Protein AF-0000000066936673 (afdb_homodimer)

Sequence (528 aa):
MAIITRKNFTSTFHNDTYPVLQERLKKAELTNKTVFITGSGSGIGAATALSFARAGVKAVFLSGRTRSTLEETQDRISRECPSVLVGKFVFDVSEGLDKAREVFAEACKVAGCPLDILVNNAGYIASMPTTPLPGAKWDFDSYWRHFEVNVKGPLALATAFLERASEHPTVLNITSGAAVIDFVAGLSGYGASKMAAFKMFSYLFHEQASRGLKVFHVHPGVVATAMAKEGNSKCDDTAELAADFLVWLNAPEAAYLQNRLLICMAIITRKNFTSTFHNDTYPVLQERLKKAELTNKTVFITGSGSGIGAATALSFARAGVKAVFLSGRTRSTLEETQDRISRECPSVLVGKFVFDVSEGLDKAREVFAEACKVAGCPLDILVNNAGYIASMPTTPLPGAKWDFDSYWRHFEVNVKGPLALATAFLERASEHPTVLNITSGAAVIDFVAGLSGYGASKMAAFKMFSYLFHEQASRGLKVFHVHPGVVATAMAKEGNSKCDDTAELAADFLVWLNAPEAAYLQNRLLIC

Nearest PDB structures (foldseek):
  5wuw-assembly1_A-2  TM=8.899E-01  e=3.297E-17  Serratia marcescens
  5wul-assembly1_A  TM=8.734E-01  e=1.489E-16  Serratia marcescens
  4jig-assembly1_A  TM=8.637E-01  e=1.026E-14  Burkholderia cenocepacia J2315
  7fcm-assembly1_B  TM=8.058E-01  e=1.062E-12  Moraxella catarrhalis BBH18
  4nqz-assembly1_B  TM=7.986E-01  e=4.030E-12  Pseudomonas aeruginosa PAO1

Secondary structure (DSSP, 8-state):
----------SS--SS--HHHHHHHGGG--TT-EEEEES-SSHHHHHHHHHHHHTT-SEEEEEES-HHHHHHHHHHHHHH-TTSEEEEEE--GGG-HHHHHHHHHHHHHHHTS-EEEEEE-------B-SS--TTS---HHHHHHHHIIIIIHHHHHHHHHHHTEEEEEEEEEE--GGGTS---TTBHHHHHHHHHHHHHHHHHHHHTGGGT-EEEEEE--SB--HHHHHHT----B-HHHHHHHHHHTTSGGGGGGTTSEEE-/----------SS--SS--HHHHHHHGGG--TT-EEEEES-SSHHHHHHHHHHHHTT-SEEEEEES-HHHHHHHHHHHHHH-TTSEEEEEE--GGG-HHHHHHHHHHHHHHHTS-EEEEEE-------B-SS--TTS---HHHHHHHHIIIIIHHHHHHHHHHHSEEEEEEEEEE--GGGTS---TTBHHHHHHHHHHHHHHHHHHHHTGGGT-EEEEEE--SB--HHHHHHT----B-HHHHHHHHHHTTSGGGGGGTTSEEE-

Organism: NCBI:txid1442368

Radius of gyration: 24.56 Å; Cα contacts (8 Å, |Δi|>4): 1129; chains: 2; bounding box: 48×73×56 Å

Solvent-accessible surface area (backbone atoms only — not comparable to full-atom values): 26786 Å² total; per-residue (Å²): 93,86,71,70,65,82,62,74,85,56,94,68,90,70,45,50,69,48,71,67,58,60,59,48,34,66,59,23,67,36,64,76,34,28,38,39,33,32,34,17,36,47,65,48,28,26,33,28,52,45,43,41,42,72,55,42,23,39,29,43,34,34,22,30,73,52,61,70,39,37,50,53,40,48,52,51,39,45,70,76,31,66,84,35,44,73,47,79,44,76,48,60,62,56,68,40,46,70,52,32,38,53,52,48,54,50,50,27,60,72,70,70,43,58,40,32,34,40,34,46,49,47,71,50,80,68,75,21,55,76,47,84,47,90,94,50,67,68,51,72,67,65,46,51,43,17,39,38,36,38,30,52,10,50,52,22,41,52,40,32,44,64,74,44,38,41,74,65,22,36,38,39,37,57,46,50,62,52,41,54,45,78,94,53,94,26,38,28,40,37,20,15,20,38,36,19,31,50,45,33,48,45,39,38,32,63,74,34,45,91,54,46,43,42,30,37,35,33,15,60,50,57,32,64,37,85,66,27,62,71,65,73,53,84,40,64,28,44,41,54,29,37,14,46,48,61,48,28,51,61,12,74,88,37,56,82,51,49,70,33,85,38,72,96,94,85,70,74,64,82,64,73,85,54,95,68,90,71,45,48,71,48,71,69,57,60,60,46,35,66,58,24,68,34,64,77,33,29,38,39,33,32,35,17,37,46,66,47,27,25,34,27,53,44,43,41,43,73,55,42,24,41,29,43,34,34,21,28,74,52,61,68,38,37,50,53,41,46,52,51,38,44,71,76,32,67,84,37,45,73,48,78,46,77,48,61,62,56,68,39,48,69,53,30,37,53,51,46,53,50,50,29,61,74,67,72,44,59,40,33,34,41,34,44,49,49,72,52,79,68,76,22,56,74,46,81,47,91,94,49,68,68,52,71,67,64,47,51,43,17,38,39,36,36,30,51,10,51,49,21,41,52,40,31,44,64,75,46,37,42,73,65,24,35,39,40,38,56,47,50,63,53,40,54,45,74,94,52,94,25,38,27,41,37,21,15,20,38,35,18,33,50,45,33,48,46,38,39,33,64,75,32,46,89,53,46,43,43,30,36,35,34,15,60,50,59,33,65,37,84,65,27,62,70,65,73,53,83,42,65,30,45,41,54,29,37,14,47,48,60,49,27,52,62,12,74,87,37,57,83,51,49,71,33,86,37,73,97

Foldseek 3Di:
DQPPPPDPPDPDDDQEDDPVLVVLLLQLPQAAAEEEFEPCLDFLNLLLQLLSLVSHHQEYEYEEADPVSLVVSVVVSCVVRVNYHYHYYHDALLPAQVVLLVVLVVVCVSSVAAHAEYEADDADAWFFAPDDDPPTDDDPVSLCVRQSRLPRSVVSNVVSNVVRHDLAHEYEYEAAPLLPDDDQHRCVSNNVNRVVNLVVVLVVCVVCVVSNYFYAYEHAAQAPDPNNVNRVDPHSHGSNNSSSVSSSCSRPVNRVRTSHYYYD/DPPPPPDPPDPDDDQEDDPVLVVLLLQLCQAAAEEEFEPCLDFLNLLLQLLSLVSHHQEYEYEEADPVSLVVSVVVSCVVRVNHHYHYYHDALLPAQVVLLVVLVVVCVSSVAAHAEYEADDADAWFFAPDDDPPTDDDPVSLCVRQSRLPRSVVSNVVSNVVRHDLAHEYEYEAAPLLPDDDDHRCVSNNVNRVVNLVVVLVVCVVCVVSNYFYAYEHAAQAPDPNNVNRVDPHSHGSNNSSSVSSSCSRPVNRVRTSHYYYD

InterPro domains:
  IPR002347 Short-chain dehydrogenase/reductase SDR [PF00106] (33-234)
  IPR002347 Short-chain dehydrogenase/reductase SDR [PR00081] (34-51)
  IPR002347 Short-chain dehydrogenase/reductase SDR [PR00081] (113-124)
  IPR002347 Short-chain dehydrogenase/reductase SDR [PR00081] (163-179)
  IPR002347 Short-chain dehydrogenase/reductase SDR [PR00081] (190-209)
  IPR002347 Short-chain dehydrogenase/reductase SDR [PR00081] (211-228)
  IPR036291 NAD(P)-binding domain superfamily [SSF51735] (30-258)

pLDDT: mean 85.0, std 18.75, range [21.77, 98.81]

Structure (mmCIF, N/CA/C/O backbone):
data_AF-0000000066936673-model_v1
#
loop_
_entity.id
_entity.type
_entity.pdbx_description
1 polymer 'Unplaced genomic scaffold supercont1.3, whole genome shotgun sequence'
#
loop_
_atom_site.group_PDB
_atom_site.id
_atom_site.type_symbol
_atom_site.label_atom_id
_atom_site.label_alt_id
_atom_site.label_comp_id
_atom_site.label_asym_id
_atom_site.label_entity_id
_atom_site.label_seq_id
_atom_site.pdbx_PDB_ins_code
_atom_site.Cartn_x
_atom_site.Cartn_y
_atom_site.Cartn_z
_atom_site.occupancy
_atom_site.B_iso_or_equiv
_atom_site.auth_seq_id
_atom_site.auth_comp_id
_atom_site.auth_asym_id
_atom_site.auth_atom_id
_atom_site.pdbx_PDB_model_num
ATOM 1 N N . MET A 1 1 ? -4.023 -7.715 15.242 1 21.78 1 MET A N 1
ATOM 2 C CA . MET A 1 1 ? -2.611 -7.434 15.016 1 21.78 1 MET A CA 1
ATOM 3 C C . MET A 1 1 ? -1.92 -8.625 14.352 1 21.78 1 MET A C 1
ATOM 5 O O . MET A 1 1 ? -2.023 -9.75 14.836 1 21.78 1 MET A O 1
ATOM 9 N N . ALA A 1 2 ? -1.804 -8.547 13.148 1 28.52 2 ALA A N 1
ATOM 10 C CA . ALA A 1 2 ? -1.205 -9.789 12.672 1 28.52 2 ALA A CA 1
ATOM 11 C C . ALA A 1 2 ? 0.035 -10.148 13.484 1 28.52 2 ALA A C 1
ATOM 13 O O . ALA A 1 2 ? 0.949 -9.336 13.625 1 28.52 2 ALA A O 1
ATOM 14 N N . ILE A 1 3 ? -0.095 -10.852 14.461 1 27.94 3 ILE A N 1
ATOM 15 C CA . ILE A 1 3 ? 0.979 -11.469 15.234 1 27.94 3 ILE A CA 1
ATOM 16 C C . ILE A 1 3 ? 1.929 -12.211 14.289 1 27.94 3 ILE A C 1
ATOM 18 O O . ILE A 1 3 ? 1.521 -13.141 13.594 1 27.94 3 ILE A O 1
ATOM 22 N N . ILE A 1 4 ? 2.91 -11.328 13.898 1 34.62 4 ILE A N 1
ATOM 23 C CA . ILE A 1 4 ? 4.035 -12.055 13.32 1 34.62 4 ILE A CA 1
ATOM 24 C C . ILE A 1 4 ? 4.562 -13.078 14.32 1 34.62 4 ILE A C 1
ATOM 26 O O . ILE A 1 4 ? 4.988 -12.719 15.422 1 34.62 4 ILE A O 1
ATOM 30 N N . THR A 1 5 ? 3.873 -14.016 14.523 1 34.56 5 THR A N 1
ATOM 31 C CA . THR A 1 5 ? 4.477 -15.062 15.344 1 34.56 5 THR A CA 1
ATOM 32 C C . THR A 1 5 ? 5.664 -15.688 14.625 1 34.56 5 THR A C 1
ATOM 34 O O . THR A 1 5 ? 5.547 -16.125 13.477 1 34.56 5 THR A O 1
ATOM 37 N N . ARG A 1 6 ? 6.707 -15.062 15.047 1 40.16 6 ARG A N 1
ATOM 38 C CA . ARG A 1 6 ? 7.898 -15.781 14.602 1 40.16 6 ARG A CA 1
ATOM 39 C C . ARG A 1 6 ? 7.949 -17.188 15.195 1 40.16 6 ARG A C 1
ATOM 41 O O . ARG A 1 6 ? 8.32 -17.359 16.359 1 40.16 6 ARG A O 1
ATOM 48 N N . LYS A 1 7 ? 7.074 -17.922 14.828 1 41.81 7 LYS A N 1
ATOM 49 C CA . LYS A 1 7 ? 7.316 -19.297 15.242 1 41.81 7 LYS A CA 1
ATOM 50 C C . LYS A 1 7 ? 8.18 -20.031 14.219 1 41.81 7 LYS A C 1
ATOM 52 O O . LYS A 1 7 ? 7.867 -20.047 13.031 1 41.81 7 LYS A O 1
ATOM 57 N N . ASN A 1 8 ? 9.383 -20.25 14.641 1 40.31 8 ASN A N 1
ATOM 58 C CA . ASN A 1 8 ? 10.227 -21.125 13.836 1 40.31 8 ASN A CA 1
ATOM 59 C C . ASN A 1 8 ? 9.633 -22.531 13.727 1 40.31 8 ASN A C 1
ATOM 61 O O . ASN A 1 8 ? 9.445 -23.203 14.734 1 40.31 8 ASN A O 1
ATOM 65 N N . PHE A 1 9 ? 9.047 -22.766 12.742 1 37.72 9 PHE A N 1
ATOM 66 C CA . PHE A 1 9 ? 8.414 -24.062 12.578 1 37.72 9 PHE A CA 1
ATOM 67 C C . PHE A 1 9 ? 9.461 -25.125 12.25 1 37.72 9 PHE A C 1
ATOM 69 O O . PHE A 1 9 ? 9.133 -26.312 12.141 1 37.72 9 PHE A O 1
ATOM 76 N N . THR A 1 10 ? 10.625 -24.531 11.938 1 43.34 10 THR A N 1
ATOM 77 C CA . THR A 1 10 ? 11.648 -25.547 11.695 1 43.34 10 THR A CA 1
ATOM 78 C C . THR A 1 10 ? 12.812 -25.375 12.664 1 43.34 10 THR A C 1
ATOM 80 O O . THR A 1 10 ? 13.141 -24.25 13.055 1 43.34 10 THR A O 1
ATOM 83 N N . SER A 1 11 ? 13.148 -26.375 13.273 1 41.16 11 SER A N 1
ATOM 84 C CA . SER A 1 11 ? 14.25 -26.406 14.227 1 41.16 11 SER A CA 1
ATOM 85 C C . SER A 1 11 ? 15.586 -26.203 13.531 1 41.16 11 SER A C 1
ATOM 87 O O . SER A 1 11 ? 16.562 -25.781 14.164 1 41.16 11 SER A O 1
ATOM 89 N N . THR A 1 12 ? 15.609 -26.562 12.203 1 42.56 12 THR A N 1
ATOM 90 C CA . THR A 1 12 ? 16.875 -26.516 11.461 1 42.56 12 THR A CA 1
ATOM 91 C C . THR A 1 12 ? 16.766 -25.562 10.273 1 42.56 12 THR A C 1
ATOM 93 O O . THR A 1 12 ? 15.828 -25.656 9.477 1 42.56 12 THR A O 1
ATOM 96 N N . PHE A 1 13 ? 17.609 -24.609 10.242 1 49.44 13 PHE A N 1
ATOM 97 C CA . PHE A 1 13 ? 17.672 -23.656 9.148 1 49.44 13 PHE A CA 1
ATOM 98 C C . PHE A 1 13 ? 18.406 -24.25 7.949 1 49.44 13 PHE A C 1
ATOM 100 O O . PHE A 1 13 ? 19.438 -24.891 8.109 1 49.44 13 PHE A O 1
ATOM 107 N N . HIS A 1 14 ? 17.719 -24.344 6.848 1 50.31 14 HIS A N 1
ATOM 108 C CA . HIS A 1 14 ? 18.344 -24.812 5.613 1 50.31 14 HIS A CA 1
ATOM 109 C C . HIS A 1 14 ? 18.547 -23.672 4.629 1 50.31 14 HIS A C 1
ATOM 111 O O . HIS A 1 14 ? 17.703 -22.781 4.527 1 50.31 14 HIS A O 1
ATOM 117 N N . ASN A 1 15 ? 19.703 -23.656 3.961 1 50.38 15 ASN A N 1
ATOM 118 C CA . ASN A 1 15 ? 20.016 -22.625 2.982 1 50.38 15 ASN A CA 1
ATOM 119 C C . ASN A 1 15 ? 19.812 -23.125 1.554 1 50.38 15 ASN A C 1
ATOM 121 O O . ASN A 1 15 ? 19.984 -22.359 0.597 1 50.38 15 ASN A O 1
ATOM 125 N N . ASP A 1 16 ? 19.609 -24.5 1.496 1 58.66 16 ASP A N 1
ATOM 126 C CA . ASP A 1 16 ? 19.344 -25.125 0.209 1 58.66 16 ASP A CA 1
ATOM 127 C C . ASP A 1 16 ? 18.25 -26.188 0.335 1 58.66 16 ASP A C 1
ATOM 129 O O . ASP A 1 16 ? 17.844 -26.531 1.444 1 58.66 16 ASP A O 1
ATOM 133 N N . THR A 1 17 ? 17.797 -26.641 -0.876 1 69.81 17 THR A N 1
ATOM 134 C CA . THR A 1 17 ? 16.828 -27.734 -0.855 1 69.81 17 THR A CA 1
ATOM 135 C C . THR A 1 17 ? 17.391 -28.938 -0.101 1 69.81 17 THR A C 1
ATOM 137 O O . THR A 1 17 ? 18.594 -29.109 -0.001 1 69.81 17 THR A O 1
ATOM 140 N N . TYR A 1 18 ? 16.531 -29.594 0.575 1 61.69 18 TYR A N 1
ATOM 141 C CA . TYR A 1 18 ? 16.938 -30.75 1.37 1 61.69 18 TYR A CA 1
ATOM 142 C C . TYR A 1 18 ? 16.016 -31.938 1.14 1 61.69 18 TYR A C 1
ATOM 144 O O . TYR A 1 18 ? 14.883 -31.766 0.673 1 61.69 18 TYR A O 1
ATOM 152 N N . PRO A 1 19 ? 16.562 -33.125 1.145 1 61.72 19 PRO A N 1
ATOM 153 C CA . PRO A 1 19 ? 15.867 -34.344 0.738 1 61.72 19 PRO A CA 1
ATOM 154 C C . PRO A 1 19 ? 14.453 -34.438 1.3 1 61.72 19 PRO A C 1
ATOM 156 O O . PRO A 1 19 ? 13.531 -34.875 0.596 1 61.72 19 PRO A O 1
ATOM 159 N N . VAL A 1 20 ? 14.234 -34.062 2.441 1 59.34 20 VAL A N 1
ATOM 160 C CA . VAL A 1 20 ? 12.914 -34.156 3.051 1 59.34 20 VAL A CA 1
ATOM 161 C C . VAL A 1 20 ? 11.914 -33.312 2.289 1 59.34 20 VAL A C 1
ATOM 163 O O . VAL A 1 20 ? 10.781 -33.719 2.039 1 59.34 20 VAL A O 1
ATOM 166 N N . LEU A 1 21 ? 12.32 -32.188 1.913 1 68.19 21 LEU A N 1
ATOM 167 C CA . LEU A 1 21 ? 11.445 -31.312 1.146 1 68.19 21 LEU A CA 1
ATOM 168 C C . LEU A 1 21 ? 11.125 -31.922 -0.216 1 68.19 21 LEU A C 1
ATOM 170 O O . LEU A 1 21 ? 9.977 -31.875 -0.661 1 68.19 21 LEU A O 1
ATOM 174 N N . GLN A 1 22 ? 12.125 -32.562 -0.768 1 72.12 22 GLN A N 1
ATOM 175 C CA . GLN A 1 22 ? 11.938 -33.188 -2.078 1 72.12 22 GLN A CA 1
ATOM 176 C C . GLN A 1 22 ? 10.93 -34.312 -2.01 1 72.12 22 GLN A C 1
ATOM 178 O O . GLN A 1 22 ? 10.125 -34.5 -2.924 1 72.12 22 GLN A O 1
ATOM 183 N N . GLU A 1 23 ? 10.977 -35.031 -0.921 1 70.62 23 GLU A N 1
ATOM 184 C CA . GLU A 1 23 ? 10.016 -36.094 -0.723 1 70.62 23 GLU A CA 1
ATOM 185 C C . GLU A 1 23 ? 8.609 -35.562 -0.483 1 70.62 23 GLU A C 1
ATOM 187 O O . GLU A 1 23 ? 7.633 -36.125 -0.973 1 70.62 23 GLU A O 1
ATOM 192 N N . ARG A 1 24 ? 8.602 -34.469 0.119 1 71.25 24 ARG A N 1
ATOM 193 C CA . ARG A 1 24 ? 7.312 -33.875 0.473 1 71.25 24 ARG A CA 1
ATOM 194 C C . ARG A 1 24 ? 6.645 -33.25 -0.745 1 71.25 24 ARG A C 1
ATOM 196 O O . ARG A 1 24 ? 5.418 -33.219 -0.84 1 71.25 24 ARG A O 1
ATOM 203 N N . LEU A 1 25 ? 7.445 -32.875 -1.662 1 76.25 25 LEU A N 1
ATOM 204 C CA . LEU A 1 25 ? 6.934 -32.281 -2.885 1 76.25 25 LEU A CA 1
ATOM 205 C C . LEU A 1 25 ? 6.055 -33.25 -3.654 1 76.25 25 LEU A C 1
ATOM 207 O O . LEU A 1 25 ? 5.113 -32.844 -4.34 1 76.25 25 LEU A O 1
ATOM 211 N N . LYS A 1 26 ? 6.426 -34.5 -3.461 1 75.19 26 LYS A N 1
ATOM 212 C CA . LYS A 1 26 ? 5.672 -35.531 -4.16 1 75.19 26 LYS A CA 1
ATOM 213 C C . LYS A 1 26 ? 4.238 -35.625 -3.646 1 75.19 26 LYS A C 1
ATOM 215 O O . LYS A 1 26 ? 3.35 -36.125 -4.344 1 75.19 26 LYS A O 1
ATOM 220 N N . LYS A 1 27 ? 4.004 -35.094 -2.521 1 75.38 27 LYS A N 1
ATOM 221 C CA . LYS A 1 27 ? 2.686 -35.156 -1.897 1 75.38 27 LYS A CA 1
ATOM 222 C C . LYS A 1 27 ? 1.782 -34.031 -2.422 1 75.38 27 LYS A C 1
ATOM 224 O O . LYS A 1 27 ? 0.583 -34 -2.139 1 75.38 27 LYS A O 1
ATOM 229 N N . ALA A 1 28 ? 2.227 -33.125 -3.15 1 81.75 28 ALA A N 1
ATOM 230 C CA . ALA A 1 28 ? 1.428 -32 -3.646 1 81.75 28 ALA A CA 1
ATOM 231 C C . ALA A 1 28 ? 0.475 -32.438 -4.75 1 81.75 28 ALA A C 1
ATOM 233 O O . ALA A 1 28 ? -0.532 -31.781 -5.016 1 81.75 28 ALA A O 1
ATOM 234 N N . GLU A 1 29 ? 0.562 -33.688 -5.309 1 82.75 29 GLU A N 1
ATOM 235 C CA . GLU A 1 29 ? -0.322 -34.25 -6.32 1 82.75 29 GLU A CA 1
ATOM 236 C C . GLU A 1 29 ? -0.706 -33.219 -7.367 1 82.75 29 GLU A C 1
ATOM 238 O O . GLU A 1 29 ? -1.888 -32.906 -7.543 1 82.75 29 GLU A O 1
ATOM 243 N N . LEU A 1 30 ? 0.189 -32.781 -8.109 1 93.19 30 LEU A N 1
ATOM 244 C CA . LEU A 1 30 ? 0.001 -31.625 -8.992 1 93.19 30 LEU A CA 1
ATOM 245 C C . LEU A 1 30 ? -0.24 -32.094 -10.43 1 93.19 30 LEU A C 1
ATOM 247 O O . LEU A 1 30 ? -0.298 -31.266 -11.344 1 93.19 30 LEU A O 1
ATOM 251 N N . THR A 1 31 ? -0.528 -33.406 -10.414 1 90.88 31 THR A N 1
ATOM 252 C CA . THR A 1 31 ? -0.803 -33.938 -11.742 1 90.88 31 THR A CA 1
ATOM 253 C C . THR A 1 31 ? -2.045 -33.312 -12.344 1 90.88 31 THR A C 1
ATOM 255 O O . THR A 1 31 ? -3.055 -33.125 -11.664 1 90.88 31 THR A O 1
ATOM 258 N N . ASN A 1 32 ? -2.109 -32.688 -13.523 1 93.69 32 ASN A N 1
ATOM 259 C CA . ASN A 1 32 ? -3.205 -32.094 -14.281 1 93.69 32 ASN A CA 1
ATOM 260 C C . ASN A 1 32 ? -3.42 -30.641 -13.914 1 93.69 32 ASN A C 1
ATOM 262 O O . ASN A 1 32 ? -4.383 -30.016 -14.359 1 93.69 32 ASN A O 1
ATOM 266 N N . LYS A 1 33 ? -2.609 -30.203 -12.914 1 96.94 33 LYS A N 1
ATOM 267 C CA . LYS A 1 33 ? -2.746 -28.812 -12.5 1 96.94 33 LYS A CA 1
ATOM 268 C C . LYS A 1 33 ? -1.997 -27.891 -13.453 1 96.94 33 LYS A C 1
ATOM 270 O O . LYS A 1 33 ? -1.01 -28.281 -14.07 1 96.94 33 LYS A O 1
ATOM 275 N N . THR A 1 34 ? -2.494 -26.703 -13.555 1 98.44 34 THR A N 1
ATOM 276 C CA . THR A 1 34 ? -1.845 -25.641 -14.32 1 98.44 34 THR A CA 1
ATOM 277 C C . THR A 1 34 ? -1.349 -24.531 -13.398 1 98.44 34 THR A C 1
ATOM 279 O O . THR A 1 34 ? -1.979 -24.234 -12.375 1 98.44 34 THR A O 1
ATOM 282 N N . VAL A 1 35 ? -0.172 -23.953 -13.734 1 98.56 35 VAL A N 1
ATOM 283 C CA . VAL A 1 35 ? 0.402 -22.906 -12.891 1 98.56 35 VAL A CA 1
ATOM 284 C C . VAL A 1 35 ? 0.841 -21.734 -13.758 1 98.56 35 VAL A C 1
ATOM 286 O O . VAL A 1 35 ? 1.383 -21.922 -14.852 1 98.56 35 VAL A O 1
ATOM 289 N N . PHE A 1 36 ? 0.483 -20.562 -13.359 1 98.81 36 PHE A N 1
ATOM 290 C CA . PHE A 1 36 ? 0.926 -19.312 -13.977 1 98.81 36 PHE A CA 1
ATOM 291 C C . PHE A 1 36 ? 1.884 -18.562 -13.062 1 98.81 36 PHE A C 1
ATOM 293 O O . PHE A 1 36 ? 1.551 -18.266 -11.906 1 98.81 36 PHE A O 1
ATOM 300 N N . ILE A 1 37 ? 3.094 -18.219 -13.523 1 98.75 37 ILE A N 1
ATOM 301 C CA . ILE A 1 37 ? 4.133 -17.641 -12.68 1 98.75 37 ILE A CA 1
ATOM 302 C C . ILE A 1 37 ? 4.625 -16.328 -13.297 1 98.75 37 ILE A C 1
ATOM 304 O O . ILE A 1 37 ? 5.137 -16.312 -14.414 1 98.75 37 ILE A O 1
ATOM 308 N N . THR A 1 38 ? 4.488 -15.25 -12.578 1 98.38 38 THR A N 1
ATOM 309 C CA . THR A 1 38 ? 5.023 -13.977 -13.047 1 98.38 38 THR A CA 1
ATOM 310 C C . THR A 1 38 ? 6.492 -13.828 -12.656 1 98.38 38 THR A C 1
ATOM 312 O O . THR A 1 38 ? 6.922 -14.375 -11.633 1 98.38 38 THR A O 1
ATOM 315 N N . GLY A 1 39 ? 7.242 -13.031 -13.438 1 97 39 GLY A N 1
ATOM 316 C CA . GLY A 1 39 ? 8.664 -12.875 -13.18 1 97 39 GLY A CA 1
ATOM 317 C C . GLY A 1 39 ? 9.43 -14.188 -13.242 1 97 39 GLY A C 1
ATOM 318 O O . GLY A 1 39 ? 10.242 -14.484 -12.367 1 97 39 GLY A O 1
ATOM 319 N N . SER A 1 40 ? 9.148 -14.984 -14.227 1 97.06 40 SER A N 1
ATOM 320 C CA . SER A 1 40 ? 9.648 -16.359 -14.234 1 97.06 40 SER A CA 1
ATOM 321 C C . SER A 1 40 ? 10.781 -16.531 -15.242 1 97.06 40 SER A C 1
ATOM 323 O O . SER A 1 40 ? 11.078 -17.641 -15.68 1 97.06 40 SER A O 1
ATOM 325 N N . GLY A 1 41 ? 11.359 -15.445 -15.641 1 94.69 41 GLY A N 1
ATOM 326 C CA . GLY A 1 41 ? 12.492 -15.508 -16.547 1 94.69 41 GLY A CA 1
ATOM 327 C C . GLY A 1 41 ? 13.812 -15.719 -15.828 1 94.69 41 GLY A C 1
ATOM 328 O O . GLY A 1 41 ? 14.812 -16.094 -16.453 1 94.69 41 GLY A O 1
ATOM 329 N N . SER A 1 42 ? 13.875 -15.414 -14.539 1 90.31 42 SER A N 1
ATOM 330 C CA . SER A 1 42 ? 15.109 -15.539 -13.773 1 90.31 42 SER A CA 1
ATOM 331 C C . SER A 1 42 ? 14.828 -15.727 -12.289 1 90.31 42 SER A C 1
ATOM 333 O O . SER A 1 42 ? 13.672 -15.68 -11.859 1 90.31 42 SER A O 1
ATOM 335 N N . GLY A 1 43 ? 15.844 -16.156 -11.602 1 89.69 43 GLY A N 1
ATOM 336 C CA . GLY A 1 43 ? 15.805 -16.156 -10.148 1 89.69 43 GLY A CA 1
ATOM 337 C C . GLY A 1 43 ? 14.805 -17.156 -9.578 1 89.69 43 GLY A C 1
ATOM 338 O O . GLY A 1 43 ? 14.742 -18.297 -10.016 1 89.69 43 GLY A O 1
ATOM 339 N N . ILE A 1 44 ? 14.125 -16.672 -8.586 1 89.19 44 ILE A N 1
ATOM 340 C CA . ILE A 1 44 ? 13.172 -17.5 -7.859 1 89.19 44 ILE A CA 1
ATOM 341 C C . ILE A 1 44 ? 12.047 -17.938 -8.797 1 89.19 44 ILE A C 1
ATOM 343 O O . ILE A 1 44 ? 11.594 -19.078 -8.734 1 89.19 44 ILE A O 1
ATOM 347 N N . GLY A 1 45 ? 11.641 -17.047 -9.703 1 95.25 45 GLY A N 1
ATOM 348 C CA . GLY A 1 45 ? 10.57 -17.344 -10.633 1 95.25 45 GLY A CA 1
ATOM 349 C C . GLY A 1 45 ? 10.914 -18.484 -11.578 1 95.25 45 GLY A C 1
ATOM 350 O O . GLY A 1 45 ? 10.109 -19.406 -11.766 1 95.25 45 GLY A O 1
ATOM 351 N N . ALA A 1 46 ? 12.086 -18.406 -12.086 1 96.12 46 ALA A N 1
ATOM 352 C CA . ALA A 1 46 ? 12.523 -19.469 -12.992 1 96.12 46 ALA A CA 1
ATOM 353 C C . ALA A 1 46 ? 12.672 -20.797 -12.258 1 96.12 46 ALA A C 1
ATOM 355 O O . ALA A 1 46 ? 12.25 -21.844 -12.766 1 96.12 46 ALA A O 1
ATOM 356 N N . ALA A 1 47 ? 13.227 -20.734 -11.078 1 93.38 47 ALA A N 1
ATOM 357 C CA . ALA A 1 47 ? 13.391 -21.938 -10.266 1 93.38 47 ALA A CA 1
ATOM 358 C C . ALA A 1 47 ? 12.039 -22.547 -9.891 1 93.38 47 ALA A C 1
ATOM 360 O O . ALA A 1 47 ? 11.883 -23.766 -9.875 1 93.38 47 ALA A O 1
ATOM 361 N N . THR A 1 48 ? 11.117 -21.719 -9.617 1 95.31 48 THR A N 1
ATOM 362 C CA . THR A 1 48 ? 9.773 -22.156 -9.258 1 95.31 48 THR A CA 1
ATOM 363 C C . THR A 1 48 ? 9.102 -22.844 -10.438 1 95.31 48 THR A C 1
ATOM 365 O O . THR A 1 48 ? 8.477 -23.906 -10.273 1 95.31 48 THR A O 1
ATOM 368 N N . ALA A 1 49 ? 9.289 -22.266 -11.578 1 98.12 49 ALA A N 1
ATOM 369 C CA . ALA A 1 49 ? 8.727 -22.875 -12.789 1 98.12 49 ALA A CA 1
ATOM 370 C C . ALA A 1 49 ? 9.289 -24.266 -13.023 1 98.12 49 ALA A C 1
ATOM 372 O O . ALA A 1 49 ? 8.539 -25.203 -13.289 1 98.12 49 ALA A O 1
ATOM 373 N N . LEU A 1 50 ? 10.547 -24.344 -12.875 1 96.94 50 LEU A N 1
ATOM 374 C CA . LEU A 1 50 ? 11.203 -25.625 -13.062 1 96.94 50 LEU A CA 1
ATOM 375 C C . LEU A 1 50 ? 10.742 -26.641 -12.016 1 96.94 50 LEU A C 1
ATOM 377 O O . LEU A 1 50 ? 10.484 -27.797 -12.336 1 96.94 50 LEU A O 1
ATOM 381 N N . SER A 1 51 ? 10.648 -26.203 -10.781 1 95.12 51 SER A N 1
ATOM 382 C CA . SER A 1 51 ? 10.227 -27.078 -9.688 1 95.12 51 SER A CA 1
ATOM 383 C C . SER A 1 51 ? 8.812 -27.594 -9.914 1 95.12 51 SER A C 1
ATOM 385 O O . SER A 1 51 ? 8.539 -28.781 -9.711 1 95.12 51 SER A O 1
ATOM 387 N N . PHE A 1 52 ? 7.895 -26.781 -10.375 1 97.5 52 PHE A N 1
ATOM 388 C CA . PHE A 1 52 ? 6.539 -27.203 -10.688 1 97.5 52 PHE A CA 1
ATOM 389 C C . PHE A 1 52 ? 6.539 -28.203 -11.836 1 97.5 52 PHE A C 1
ATOM 391 O O . PHE A 1 52 ? 5.805 -29.203 -11.797 1 97.5 52 PHE A O 1
ATOM 398 N N . ALA A 1 53 ? 7.359 -27.938 -12.836 1 97.31 53 ALA A N 1
ATOM 399 C CA . ALA A 1 53 ? 7.469 -28.859 -13.961 1 97.31 53 ALA A CA 1
ATOM 400 C C . ALA A 1 53 ? 7.938 -30.234 -13.5 1 97.31 53 ALA A C 1
ATOM 402 O O . ALA A 1 53 ? 7.363 -31.266 -13.883 1 97.31 53 ALA A O 1
ATOM 403 N N . ARG A 1 54 ? 8.922 -30.219 -12.656 1 94.69 54 ARG A N 1
ATOM 404 C CA . ARG A 1 54 ? 9.477 -31.469 -12.133 1 94.69 54 ARG A CA 1
ATOM 405 C C . ARG A 1 54 ? 8.445 -32.219 -11.289 1 94.69 54 ARG A C 1
ATOM 407 O O . ARG A 1 54 ? 8.469 -33.438 -11.211 1 94.69 54 ARG A O 1
ATOM 414 N N . ALA A 1 55 ? 7.57 -31.453 -10.711 1 94.44 55 ALA A N 1
ATOM 415 C CA . ALA A 1 55 ? 6.527 -32.031 -9.875 1 94.44 55 ALA A CA 1
ATOM 416 C C . ALA A 1 55 ? 5.402 -32.625 -10.734 1 94.44 55 ALA A C 1
ATOM 418 O O . ALA A 1 55 ? 4.469 -33.219 -10.211 1 94.44 55 ALA A O 1
ATOM 419 N N . GLY A 1 56 ? 5.426 -32.344 -12.07 1 94.81 56 GLY A N 1
ATOM 420 C CA . GLY A 1 56 ? 4.551 -33.062 -13 1 94.81 56 GLY A CA 1
ATOM 421 C C . GLY A 1 56 ? 3.271 -32.312 -13.305 1 94.81 56 GLY A C 1
ATOM 422 O O . GLY A 1 56 ? 2.234 -32.906 -13.57 1 94.81 56 GLY A O 1
ATOM 423 N N . VAL A 1 57 ? 3.238 -31.047 -13.242 1 97.06 57 VAL A N 1
ATOM 424 C CA . VAL A 1 57 ? 2.057 -30.266 -13.594 1 97.06 57 VAL A CA 1
ATOM 425 C C . VAL A 1 57 ? 1.728 -30.453 -15.07 1 97.06 57 VAL A C 1
ATOM 427 O O . VAL A 1 57 ? 2.592 -30.844 -15.859 1 97.06 57 VAL A O 1
ATOM 430 N N . LYS A 1 58 ? 0.5 -30.188 -15.359 1 97.56 58 LYS A N 1
ATOM 431 C CA . LYS A 1 58 ? 0.043 -30.281 -16.734 1 97.56 58 LYS A CA 1
ATOM 432 C C . LYS A 1 58 ? 0.646 -29.156 -17.594 1 97.56 58 LYS A C 1
ATOM 434 O O . LYS A 1 58 ? 1.071 -29.391 -18.719 1 97.56 58 LYS A O 1
ATOM 439 N N . ALA A 1 59 ? 0.662 -27.953 -17.031 1 98.5 59 ALA A N 1
ATOM 440 C CA . ALA A 1 59 ? 1.131 -26.797 -17.781 1 98.5 59 ALA A CA 1
ATOM 441 C C . ALA A 1 59 ? 1.779 -25.766 -16.859 1 98.5 59 ALA A C 1
ATOM 443 O O . ALA A 1 59 ? 1.31 -25.547 -15.75 1 98.5 59 ALA A O 1
ATOM 444 N N . VAL A 1 60 ? 2.854 -25.188 -17.375 1 98.69 60 VAL A N 1
ATOM 445 C CA . VAL A 1 60 ? 3.525 -24.047 -16.734 1 98.69 60 VAL A CA 1
ATOM 446 C C . VAL A 1 60 ? 3.496 -22.844 -17.672 1 98.69 60 VAL A C 1
ATOM 448 O O . VAL A 1 60 ? 3.979 -22.922 -18.812 1 98.69 60 VAL A O 1
ATOM 451 N N . PHE A 1 61 ? 2.91 -21.797 -17.219 1 98.81 61 PHE A N 1
ATOM 452 C CA . PHE A 1 61 ? 2.9 -20.547 -17.984 1 98.81 61 PHE A CA 1
ATOM 453 C C . PHE A 1 61 ? 3.865 -19.531 -17.375 1 98.81 61 PHE A C 1
ATOM 455 O O . PHE A 1 61 ? 3.73 -19.156 -16.203 1 98.81 61 PHE A O 1
ATOM 462 N N . LEU A 1 62 ? 4.812 -19.094 -18.188 1 98.75 62 LEU A N 1
ATOM 463 C CA . LEU A 1 62 ? 5.844 -18.125 -17.797 1 98.75 62 LEU A CA 1
ATOM 464 C C . LEU A 1 62 ? 5.445 -16.719 -18.203 1 98.75 62 LEU A C 1
ATOM 466 O O . LEU A 1 62 ? 4.844 -16.516 -19.266 1 98.75 62 LEU A O 1
ATOM 470 N N . SER A 1 63 ? 5.828 -15.742 -17.359 1 98.56 63 SER A N 1
ATOM 471 C CA . SER A 1 63 ? 5.598 -14.359 -17.797 1 98.56 63 SER A CA 1
ATOM 472 C C . SER A 1 63 ? 6.684 -13.43 -17.266 1 98.56 63 SER A C 1
ATOM 474 O O . SER A 1 63 ? 7.312 -13.719 -16.234 1 98.56 63 SER A O 1
ATOM 476 N N . GLY A 1 64 ? 6.961 -12.398 -17.938 1 97.88 64 GLY A N 1
ATOM 477 C CA . GLY A 1 64 ? 7.938 -11.367 -17.641 1 97.88 64 GLY A CA 1
ATOM 478 C C . GLY A 1 64 ? 8.102 -10.344 -18.75 1 97.88 64 GLY A C 1
ATOM 479 O O . GLY A 1 64 ? 7.41 -10.414 -19.766 1 97.88 64 GLY A O 1
ATOM 480 N N . ARG A 1 65 ? 9.031 -9.484 -18.625 1 96.38 65 ARG A N 1
ATOM 481 C CA . ARG A 1 65 ? 9.18 -8.375 -19.562 1 96.38 65 ARG A CA 1
ATOM 482 C C . ARG A 1 65 ? 10.227 -8.688 -20.625 1 96.38 65 ARG A C 1
ATOM 484 O O . ARG A 1 65 ? 10.25 -8.062 -21.688 1 96.38 65 ARG A O 1
ATOM 491 N N . THR A 1 66 ? 11.094 -9.602 -20.312 1 96.94 66 THR A N 1
ATOM 492 C CA . THR A 1 66 ? 12.211 -9.898 -21.203 1 96.94 66 THR A CA 1
ATOM 493 C C . THR A 1 66 ? 12 -11.242 -21.906 1 96.94 66 THR A C 1
ATOM 495 O O . THR A 1 66 ? 12.156 -12.297 -21.281 1 96.94 66 THR A O 1
ATOM 498 N N . ARG A 1 67 ? 11.812 -11.227 -23.125 1 97.75 67 ARG A N 1
ATOM 499 C CA . ARG A 1 67 ? 11.484 -12.414 -23.891 1 97.75 67 ARG A CA 1
ATOM 500 C C . ARG A 1 67 ? 12.609 -13.445 -23.828 1 97.75 67 ARG A C 1
ATOM 502 O O . ARG A 1 67 ? 12.352 -14.633 -23.625 1 97.75 67 ARG A O 1
ATOM 509 N N . SER A 1 68 ? 13.781 -13.008 -23.969 1 98.06 68 SER A N 1
ATOM 510 C CA . SER A 1 68 ? 14.922 -13.922 -24.062 1 98.06 68 SER A CA 1
ATOM 511 C C . SER A 1 68 ? 15.07 -14.742 -22.781 1 98.06 68 SER A C 1
ATOM 513 O O . SER A 1 68 ? 15.383 -15.938 -22.844 1 98.06 68 SER A O 1
ATOM 515 N N . THR A 1 69 ? 14.836 -14.148 -21.625 1 97.75 69 THR A N 1
ATOM 516 C CA . THR A 1 69 ? 14.969 -14.867 -20.359 1 97.75 69 THR A CA 1
ATOM 517 C C . THR A 1 69 ? 13.844 -15.891 -20.203 1 97.75 69 THR A C 1
ATOM 519 O O . THR A 1 69 ? 14.055 -16.969 -19.656 1 97.75 69 THR A O 1
ATOM 522 N N . LEU A 1 70 ? 12.688 -15.57 -20.703 1 98.5 70 LEU A N 1
ATOM 523 C CA . LEU A 1 70 ? 11.57 -16.516 -20.672 1 98.5 70 LEU A CA 1
ATOM 524 C C . LEU A 1 70 ? 11.844 -17.719 -21.562 1 98.5 70 LEU A C 1
ATOM 526 O O . LEU A 1 70 ? 11.539 -18.859 -21.188 1 98.5 70 LEU A O 1
ATOM 530 N N . GLU A 1 71 ? 12.422 -17.453 -22.672 1 98.44 71 GLU A N 1
ATOM 531 C CA . GLU A 1 71 ? 12.75 -18.531 -23.609 1 98.44 71 GLU A CA 1
ATOM 532 C C . GLU A 1 71 ? 13.797 -19.469 -23.016 1 98.44 71 GLU A C 1
ATOM 534 O O . GLU A 1 71 ? 13.727 -20.688 -23.219 1 98.44 71 GLU A O 1
ATOM 539 N N . GLU A 1 72 ? 14.719 -18.891 -22.312 1 98.06 72 GLU A N 1
ATOM 540 C CA . GLU A 1 72 ? 15.719 -19.734 -21.656 1 98.06 72 GLU A CA 1
ATOM 541 C C . GLU A 1 72 ? 15.07 -20.672 -20.641 1 98.06 72 GLU A C 1
ATOM 543 O O . GLU A 1 72 ? 15.406 -21.859 -20.594 1 98.06 72 GLU A O 1
ATOM 548 N N . THR A 1 73 ? 14.18 -20.141 -19.844 1 98.19 73 THR A N 1
ATOM 549 C CA . THR A 1 73 ? 13.461 -20.953 -18.875 1 98.19 73 THR A CA 1
ATOM 550 C C . THR A 1 73 ? 12.602 -22 -19.562 1 98.19 73 THR A C 1
ATOM 552 O O . THR A 1 73 ? 12.578 -23.172 -19.172 1 98.19 73 THR A O 1
ATOM 555 N N . GLN A 1 74 ? 11.922 -21.625 -20.578 1 98.44 74 GLN A N 1
ATOM 556 C CA . GLN A 1 74 ? 11.094 -22.531 -21.359 1 98.44 74 GLN A CA 1
ATOM 557 C C . GLN A 1 74 ? 11.922 -23.688 -21.922 1 98.44 74 GLN A C 1
ATOM 559 O O . GLN A 1 74 ? 11.516 -24.844 -21.828 1 98.44 74 GLN A O 1
ATOM 564 N N . ASP A 1 75 ? 13.039 -23.391 -22.484 1 98.19 75 ASP A N 1
ATOM 565 C CA . ASP A 1 75 ? 13.906 -24.391 -23.094 1 98.19 75 ASP A CA 1
ATOM 566 C C . ASP A 1 75 ? 14.391 -25.406 -22.047 1 98.19 75 ASP A C 1
ATOM 568 O O . ASP A 1 75 ? 14.43 -26.609 -22.312 1 98.19 75 ASP A O 1
ATOM 572 N N . ARG A 1 76 ? 14.742 -24.875 -20.938 1 97.75 76 ARG A N 1
ATOM 573 C CA . ARG A 1 76 ? 15.203 -25.734 -19.859 1 97.75 76 ARG A CA 1
ATOM 574 C C . ARG A 1 76 ? 14.109 -26.703 -19.422 1 97.75 76 ARG A C 1
ATOM 576 O O . ARG A 1 76 ? 14.352 -27.891 -19.266 1 97.75 76 ARG A O 1
ATOM 583 N N . ILE A 1 77 ? 12.922 -26.219 -19.234 1 98.12 77 ILE A N 1
ATOM 584 C CA . ILE A 1 77 ? 11.797 -27.047 -18.812 1 98.12 77 ILE A CA 1
ATOM 585 C C . ILE A 1 77 ? 11.484 -28.078 -19.891 1 98.12 77 ILE A C 1
ATOM 587 O O . ILE A 1 77 ? 11.281 -29.266 -19.578 1 98.12 77 ILE A O 1
ATOM 591 N N . SER A 1 78 ? 11.5 -27.641 -21.125 1 97.69 78 SER A N 1
ATOM 592 C CA . SER A 1 78 ? 11.18 -28.547 -22.234 1 97.69 78 SER A CA 1
ATOM 593 C C . SER A 1 78 ? 12.195 -29.688 -22.312 1 97.69 78 SER A C 1
ATOM 595 O O . SER A 1 78 ? 11.836 -30.828 -22.656 1 97.69 78 SER A O 1
ATOM 597 N N . ARG A 1 79 ? 13.406 -29.422 -22.016 1 97.81 79 ARG A N 1
ATOM 598 C CA . ARG A 1 79 ? 14.453 -30.438 -22.047 1 97.81 79 ARG A CA 1
ATOM 599 C C . ARG A 1 79 ? 14.32 -31.406 -20.891 1 97.81 79 ARG A C 1
ATOM 601 O O . ARG A 1 79 ? 14.43 -32.625 -21.062 1 97.81 79 ARG A O 1
ATOM 608 N N . GLU A 1 80 ? 14.016 -30.891 -19.703 1 97.06 80 GLU A N 1
ATOM 609 C CA . GLU A 1 80 ? 14.008 -31.703 -18.5 1 97.06 80 GLU A CA 1
ATOM 610 C C . GLU A 1 80 ? 12.656 -32.406 -18.312 1 97.06 80 GLU A C 1
ATOM 612 O O . GLU A 1 80 ? 12.594 -33.5 -17.75 1 97.06 80 GLU A O 1
ATOM 617 N N . CYS A 1 81 ? 11.625 -31.688 -18.672 1 97.19 81 CYS A N 1
ATOM 618 C CA . CYS A 1 81 ? 10.266 -32.156 -18.484 1 97.19 81 CYS A CA 1
ATOM 619 C C . CYS A 1 81 ? 9.461 -32.062 -19.766 1 97.19 81 CYS A C 1
ATOM 621 O O . CYS A 1 81 ? 8.508 -31.266 -19.844 1 97.19 81 CYS A O 1
ATOM 623 N N . PRO A 1 82 ? 9.688 -32.906 -20.734 1 96.81 82 PRO A N 1
ATOM 624 C CA . PRO A 1 82 ? 9.109 -32.75 -22.078 1 96.81 82 PRO A CA 1
ATOM 625 C C . PRO A 1 82 ? 7.59 -32.938 -22.094 1 96.81 82 PRO A C 1
ATOM 627 O O . PRO A 1 82 ? 6.922 -32.531 -23.047 1 96.81 82 PRO A O 1
ATOM 630 N N . SER A 1 83 ? 7.047 -33.562 -21.109 1 96.44 83 SER A N 1
ATOM 631 C CA . SER A 1 83 ? 5.609 -33.812 -21.078 1 96.44 83 SER A CA 1
ATOM 632 C C . SER A 1 83 ? 4.832 -32.594 -20.578 1 96.44 83 SER A C 1
ATOM 634 O O . SER A 1 83 ? 3.609 -32.562 -20.703 1 96.44 83 SER A O 1
ATOM 636 N N . VAL A 1 84 ? 5.5 -31.688 -19.969 1 97.69 84 VAL A N 1
ATOM 637 C CA . VAL A 1 84 ? 4.852 -30.516 -19.406 1 97.69 84 VAL A CA 1
ATOM 638 C C . VAL A 1 84 ? 4.66 -29.453 -20.5 1 97.69 84 VAL A C 1
ATOM 640 O O . VAL A 1 84 ? 5.598 -29.141 -21.25 1 97.69 84 VAL A O 1
ATOM 643 N N . LEU A 1 85 ? 3.449 -28.938 -20.656 1 98.19 85 LEU A N 1
ATOM 644 C CA . LEU A 1 85 ? 3.178 -27.828 -21.562 1 98.19 85 LEU A CA 1
ATOM 645 C C . LEU A 1 85 ? 3.742 -26.531 -21.016 1 98.19 85 LEU A C 1
ATOM 647 O O . LEU A 1 85 ? 3.5 -26.188 -19.859 1 98.19 85 LEU A O 1
ATOM 651 N N . VAL A 1 86 ? 4.527 -25.859 -21.812 1 98.44 86 VAL A N 1
ATOM 652 C CA . VAL A 1 86 ? 5.105 -24.594 -21.359 1 98.44 86 VAL A CA 1
ATOM 653 C C . VAL A 1 86 ? 4.668 -23.469 -22.297 1 98.44 86 VAL A C 1
ATOM 655 O O . VAL A 1 86 ? 4.816 -23.562 -23.516 1 98.44 86 VAL A O 1
ATOM 658 N N . GLY A 1 87 ? 4.043 -22.438 -21.766 1 98.12 87 GLY A N 1
ATOM 659 C CA . GLY A 1 87 ? 3.711 -21.219 -22.469 1 98.12 87 GLY A CA 1
ATOM 660 C C . GLY A 1 87 ? 4.406 -20 -21.906 1 98.12 87 GLY A C 1
ATOM 661 O O . GLY A 1 87 ? 4.863 -20 -20.766 1 98.12 87 GLY A O 1
ATOM 662 N N . LYS A 1 88 ? 4.574 -18.953 -22.75 1 98.31 88 LYS A N 1
ATOM 663 C CA . LYS A 1 88 ? 5.223 -17.719 -22.312 1 98.31 88 LYS A CA 1
ATOM 664 C C . LYS A 1 88 ? 4.391 -16.5 -22.688 1 98.31 88 LYS A C 1
ATOM 666 O O . LYS A 1 88 ? 3.789 -16.453 -23.75 1 98.31 88 LYS A O 1
ATOM 671 N N . PHE A 1 89 ? 4.32 -15.547 -21.812 1 98.62 89 PHE A N 1
ATOM 672 C CA . PHE A 1 89 ? 3.635 -14.273 -22 1 98.62 89 PHE A CA 1
ATOM 673 C C . PHE A 1 89 ? 4.555 -13.109 -21.672 1 98.62 89 PHE A C 1
ATOM 675 O O . PHE A 1 89 ? 4.996 -12.961 -20.531 1 98.62 89 PHE A O 1
ATOM 682 N N . VAL A 1 90 ? 4.82 -12.25 -22.656 1 98.5 90 VAL A N 1
ATOM 683 C CA . VAL A 1 90 ? 5.691 -11.094 -22.453 1 98.5 90 VAL A CA 1
ATOM 684 C C . VAL A 1 90 ? 4.848 -9.852 -22.188 1 98.5 90 VAL A C 1
ATOM 686 O O . VAL A 1 90 ? 4.188 -9.328 -23.094 1 98.5 90 VAL A O 1
ATOM 689 N N . PHE A 1 91 ? 4.883 -9.344 -20.953 1 97.69 91 PHE A N 1
ATOM 690 C CA . PHE A 1 91 ? 4.16 -8.133 -20.594 1 97.69 91 PHE A CA 1
ATOM 691 C C . PHE A 1 91 ? 4.594 -7.629 -19.219 1 97.69 91 PHE A C 1
ATOM 693 O O . PHE A 1 91 ? 5.254 -8.352 -18.469 1 97.69 91 PHE A O 1
ATOM 700 N N . ASP A 1 92 ? 4.348 -6.41 -18.953 1 97.81 92 ASP A N 1
ATOM 701 C CA . ASP A 1 92 ? 4.543 -5.816 -17.625 1 97.81 92 ASP A CA 1
ATOM 702 C C . ASP A 1 92 ? 3.301 -6 -16.766 1 97.81 92 ASP A C 1
ATOM 704 O O . ASP A 1 92 ? 2.186 -5.695 -17.188 1 97.81 92 ASP A O 1
ATOM 708 N N . VAL A 1 93 ? 3.488 -6.523 -15.57 1 97.44 93 VAL A N 1
ATOM 709 C CA . VAL A 1 93 ? 2.359 -6.855 -14.711 1 97.44 93 VAL A CA 1
ATOM 710 C C . VAL A 1 93 ? 1.566 -5.594 -14.383 1 97.44 93 VAL A C 1
ATOM 712 O O . VAL A 1 93 ? 0.41 -5.672 -13.961 1 97.44 93 VAL A O 1
ATOM 715 N N . SER A 1 94 ? 2.182 -4.398 -14.562 1 9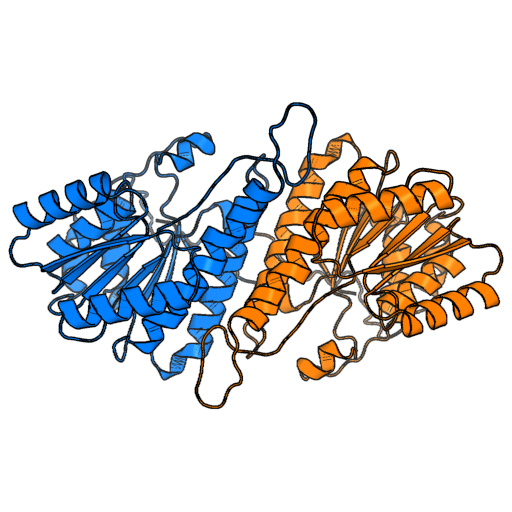6.62 94 SER A N 1
ATOM 716 C CA . SER A 1 94 ? 1.516 -3.143 -14.219 1 96.62 94 SER A CA 1
ATOM 717 C C . SER A 1 94 ? 0.667 -2.635 -15.383 1 96.62 94 SER A C 1
ATOM 719 O O . SER A 1 94 ? 0.152 -1.516 -15.336 1 96.62 94 SER A O 1
ATOM 721 N N . GLU A 1 95 ? 0.503 -3.426 -16.453 1 96.88 95 GLU A N 1
ATOM 722 C CA . GLU A 1 95 ? -0.217 -2.98 -17.641 1 96.88 95 GLU A CA 1
ATOM 723 C C . GLU A 1 95 ? -1.724 -2.963 -17.406 1 96.88 95 GLU A C 1
ATOM 725 O O . GLU A 1 95 ? -2.488 -2.506 -18.25 1 96.88 95 GLU A O 1
ATOM 730 N N . GLY A 1 96 ? -2.215 -3.465 -16.359 1 96.06 96 GLY A N 1
ATOM 731 C CA . GLY A 1 96 ? -3.602 -3.254 -15.969 1 96.06 96 GLY A CA 1
ATOM 732 C C . GLY A 1 96 ? -4.457 -4.496 -16.125 1 96.06 96 GLY A C 1
ATOM 733 O O . GLY A 1 96 ? -3.971 -5.547 -16.547 1 96.06 96 GLY A O 1
ATOM 734 N N . LEU A 1 97 ? -5.684 -4.395 -15.781 1 98.25 97 LEU A N 1
ATOM 735 C CA . LEU A 1 97 ? -6.609 -5.52 -15.695 1 98.25 97 LEU A CA 1
ATOM 736 C C . LEU A 1 97 ? -6.957 -6.043 -17.078 1 98.25 97 LEU A C 1
ATOM 738 O O . LEU A 1 97 ? -7.078 -7.258 -17.281 1 98.25 97 LEU A O 1
ATOM 742 N N . ASP A 1 98 ? -7.109 -5.168 -18.031 1 98.19 98 ASP A N 1
ATOM 743 C CA . ASP A 1 98 ? -7.461 -5.609 -19.391 1 98.19 98 ASP A CA 1
ATOM 744 C C . ASP A 1 98 ? -6.375 -6.512 -19.969 1 98.19 98 ASP A C 1
ATOM 746 O O . ASP A 1 98 ? -6.676 -7.547 -20.562 1 98.19 98 ASP A O 1
ATOM 750 N N . LYS A 1 99 ? -5.184 -6.117 -19.75 1 98.56 99 LYS A N 1
ATOM 751 C CA . LYS A 1 99 ? -4.078 -6.949 -20.219 1 98.56 99 LYS A CA 1
ATOM 752 C C . LYS A 1 99 ? -4.047 -8.289 -19.484 1 98.56 99 LYS A C 1
ATOM 754 O O . LYS A 1 99 ? -3.844 -9.336 -20.109 1 98.56 99 LYS A O 1
ATOM 759 N N . ALA A 1 100 ? -4.234 -8.289 -18.203 1 98.56 100 ALA A N 1
ATOM 760 C CA . ALA A 1 100 ? -4.27 -9.516 -17.422 1 98.56 100 ALA A CA 1
ATOM 761 C C . ALA A 1 100 ? -5.359 -10.461 -17.922 1 98.56 100 ALA A C 1
ATOM 763 O O . ALA A 1 100 ? -5.137 -11.664 -18.047 1 98.56 100 ALA A O 1
ATOM 764 N N . ARG A 1 101 ? -6.496 -9.906 -18.203 1 98.56 101 ARG A N 1
ATOM 765 C CA . ARG A 1 101 ? -7.609 -10.711 -18.703 1 98.56 101 ARG A CA 1
ATOM 766 C C . ARG A 1 101 ? -7.266 -11.352 -20.047 1 98.56 101 ARG A C 1
ATOM 768 O O . ARG A 1 101 ? -7.578 -12.516 -20.281 1 98.56 101 ARG A O 1
ATOM 775 N N . GLU A 1 102 ? -6.645 -10.594 -20.891 1 98.62 102 GLU A N 1
ATOM 776 C CA . GLU A 1 102 ? -6.203 -11.117 -22.188 1 98.62 102 GLU A CA 1
ATOM 777 C C . GLU A 1 102 ? -5.234 -12.281 -22 1 98.62 102 GLU A C 1
ATOM 779 O O . GLU A 1 102 ? -5.391 -13.328 -22.625 1 98.62 102 GLU A O 1
ATOM 784 N N . VAL A 1 103 ? -4.324 -12.109 -21.156 1 98.62 103 VAL A N 1
ATOM 785 C CA . VAL A 1 103 ? -3.266 -13.086 -20.906 1 98.62 103 VAL A CA 1
ATOM 786 C C . VAL A 1 103 ? -3.869 -14.375 -20.359 1 98.62 103 VAL A C 1
ATOM 788 O O . VAL A 1 103 ? -3.562 -15.469 -20.844 1 98.62 103 VAL A O 1
ATOM 791 N N . PHE A 1 104 ? -4.73 -14.281 -19.391 1 98.69 104 PHE A N 1
ATOM 792 C CA . PHE A 1 104 ? -5.273 -15.477 -18.766 1 98.69 104 PHE A CA 1
ATOM 793 C C . PHE A 1 104 ? -6.277 -16.156 -19.672 1 98.69 104 PHE A C 1
ATOM 795 O O . PHE A 1 104 ? -6.414 -17.391 -19.641 1 98.69 104 PHE A O 1
ATOM 802 N N . ALA A 1 105 ? -6.988 -15.383 -20.5 1 98.5 105 ALA A N 1
ATOM 803 C CA . ALA A 1 105 ? -7.836 -16 -21.516 1 98.5 105 ALA A CA 1
ATOM 804 C C . ALA A 1 105 ? -7.012 -16.875 -22.453 1 98.5 105 ALA A C 1
ATOM 806 O O . ALA A 1 105 ? -7.395 -18 -22.75 1 98.5 105 ALA A O 1
ATOM 807 N N . GLU A 1 106 ? -5.906 -16.375 -22.875 1 98.56 106 GLU A N 1
ATOM 808 C CA . GLU A 1 106 ? -5.031 -17.109 -23.766 1 98.56 106 GLU A CA 1
ATOM 809 C C . GLU A 1 106 ? -4.406 -18.312 -23.062 1 98.56 106 GLU A C 1
ATOM 811 O O . GLU A 1 106 ? -4.285 -19.391 -23.656 1 98.56 106 GLU A O 1
ATOM 816 N N . ALA A 1 107 ? -3.988 -18.172 -21.844 1 98.56 107 ALA A N 1
ATOM 817 C CA . ALA A 1 107 ? -3.406 -19.281 -21.094 1 98.56 107 ALA A CA 1
ATOM 818 C C . ALA A 1 107 ? -4.395 -20.438 -20.953 1 98.56 107 ALA A C 1
ATOM 820 O O . ALA A 1 107 ? -4.023 -21.594 -21.141 1 98.56 107 ALA A O 1
ATOM 821 N N . CYS A 1 108 ? -5.645 -20.094 -20.656 1 98.31 108 CYS A N 1
ATOM 822 C CA . CYS A 1 108 ? -6.68 -21.125 -20.531 1 98.31 108 CYS A CA 1
ATOM 823 C C . CYS A 1 108 ? -6.898 -21.828 -21.875 1 98.31 108 CYS A C 1
ATOM 825 O O . CYS A 1 108 ? -7.078 -23.047 -21.906 1 98.31 108 CYS A O 1
ATOM 827 N N . LYS A 1 109 ? -6.914 -21.031 -22.875 1 98 109 LYS A N 1
ATOM 828 C CA . LYS A 1 109 ? -7.078 -21.609 -24.219 1 98 109 LYS A CA 1
ATOM 829 C C . LYS A 1 109 ? -5.961 -22.594 -24.531 1 98 109 LYS A C 1
ATOM 831 O O . LYS A 1 109 ? -6.219 -23.703 -25 1 98 109 LYS A O 1
ATOM 836 N N . VAL A 1 110 ? -4.77 -22.234 -24.234 1 97.81 110 VAL A N 1
ATOM 837 C CA . VAL A 1 110 ? -3.604 -23.062 -24.516 1 97.81 110 VAL A CA 1
ATOM 838 C C . VAL A 1 110 ? -3.65 -24.328 -23.641 1 97.81 110 VAL A C 1
ATOM 840 O O . VAL A 1 110 ? -3.389 -25.422 -24.125 1 97.81 110 VAL A O 1
ATOM 843 N N . ALA A 1 111 ? -3.982 -24.156 -22.391 1 97.25 111 ALA A N 1
ATOM 844 C CA . ALA A 1 111 ? -4.023 -25.266 -21.453 1 97.25 111 ALA A CA 1
ATOM 845 C C . ALA A 1 111 ? -5.203 -26.188 -21.75 1 97.25 111 ALA A C 1
ATOM 847 O O . ALA A 1 111 ? -5.172 -27.375 -21.422 1 97.25 111 ALA A O 1
ATOM 848 N N . GLY A 1 112 ? -6.312 -25.594 -22.266 1 97.25 112 GLY A N 1
ATOM 849 C CA . GLY A 1 112 ? -7.535 -26.344 -22.516 1 97.25 112 GLY A CA 1
ATOM 850 C C . GLY A 1 112 ? -8.352 -26.594 -21.266 1 97.25 112 GLY A C 1
ATOM 851 O O . GLY A 1 112 ? -9.164 -27.516 -21.203 1 97.25 112 GLY A O 1
ATOM 852 N N . CYS A 1 113 ? -8.055 -25.953 -20.203 1 96.75 113 CYS A N 1
ATOM 853 C CA . CYS A 1 113 ? -8.742 -26.062 -18.922 1 96.75 113 CYS A CA 1
ATOM 854 C C . CYS A 1 113 ? -8.547 -24.797 -18.094 1 96.75 113 CYS A C 1
ATOM 856 O O . CYS A 1 113 ? -7.758 -23.938 -18.453 1 96.75 113 CYS A O 1
ATOM 858 N N . PRO A 1 114 ? -9.328 -24.625 -17.016 1 97.06 114 PRO A N 1
ATOM 859 C CA . PRO A 1 114 ? -9.102 -23.5 -16.094 1 97.06 114 PRO A CA 1
ATOM 860 C C . PRO A 1 114 ? -7.73 -23.562 -15.43 1 97.06 114 PRO A C 1
ATOM 862 O O . PRO A 1 114 ? -7.082 -24.609 -15.438 1 97.06 114 PRO A O 1
ATOM 865 N N . LEU A 1 115 ? -7.355 -22.469 -14.891 1 98.12 115 LEU A N 1
ATOM 866 C CA . LEU A 1 115 ? -6.062 -22.391 -14.219 1 98.12 115 LEU A CA 1
ATOM 867 C C . LEU A 1 115 ? -6.195 -22.734 -12.734 1 98.12 115 LEU A C 1
ATOM 869 O O . LEU A 1 115 ? -7.207 -22.422 -12.109 1 98.12 115 LEU A O 1
ATOM 873 N N . ASP A 1 116 ? -5.121 -23.297 -12.156 1 98.31 116 ASP A N 1
ATOM 874 C CA . ASP A 1 116 ? -5.227 -23.812 -10.797 1 98.31 116 ASP A CA 1
ATOM 875 C C . ASP A 1 116 ? -4.414 -22.953 -9.82 1 98.31 116 ASP A C 1
ATOM 877 O O . ASP A 1 116 ? -4.836 -22.734 -8.688 1 98.31 116 ASP A O 1
ATOM 881 N N . ILE A 1 117 ? -3.213 -22.5 -10.25 1 98.5 117 ILE A N 1
ATOM 882 C CA . ILE A 1 117 ? -2.268 -21.875 -9.328 1 98.5 117 ILE A CA 1
ATOM 883 C C . ILE A 1 117 ? -1.715 -20.594 -9.953 1 98.5 117 ILE A C 1
ATOM 885 O O . ILE A 1 117 ? -1.284 -20.594 -11.109 1 98.5 117 ILE A O 1
ATOM 889 N N . LEU A 1 118 ? -1.797 -19.516 -9.258 1 98.69 118 LEU A N 1
ATOM 890 C CA . LEU A 1 118 ? -1.145 -18.266 -9.609 1 98.69 118 LEU A CA 1
ATOM 891 C C . LEU A 1 118 ? 0.009 -17.953 -8.656 1 98.69 118 LEU A C 1
ATOM 893 O O . LEU A 1 118 ? -0.177 -17.938 -7.434 1 98.69 118 LEU A O 1
ATOM 897 N N . VAL A 1 119 ? 1.201 -17.797 -9.172 1 97.94 119 VAL A N 1
ATOM 898 C CA . VAL A 1 119 ? 2.361 -17.375 -8.391 1 97.94 119 VAL A CA 1
ATOM 899 C C . VAL A 1 119 ? 2.701 -15.93 -8.703 1 97.94 119 VAL A C 1
ATOM 901 O O . VAL A 1 119 ? 3.252 -15.625 -9.766 1 97.94 119 VAL A O 1
ATOM 904 N N . ASN A 1 120 ? 2.373 -15.094 -7.805 1 96.56 120 ASN A N 1
ATOM 905 C CA . ASN A 1 120 ? 2.781 -13.695 -7.887 1 96.56 120 ASN A CA 1
ATOM 906 C C . ASN A 1 120 ? 4.227 -13.508 -7.434 1 96.56 120 ASN A C 1
ATOM 908 O O . ASN A 1 120 ? 4.484 -13.258 -6.254 1 96.56 120 ASN A O 1
ATOM 912 N N . ASN A 1 121 ? 5.09 -13.547 -8.367 1 94.69 121 ASN A N 1
ATOM 913 C CA . ASN A 1 121 ? 6.516 -13.5 -8.062 1 94.69 121 ASN A CA 1
ATOM 914 C C . ASN A 1 121 ? 7.156 -12.211 -8.562 1 94.69 121 ASN A C 1
ATOM 916 O O . ASN A 1 121 ? 8.117 -11.719 -7.965 1 94.69 121 ASN A O 1
ATOM 920 N N . ALA A 1 122 ? 6.617 -11.68 -9.68 1 94.12 122 ALA A N 1
ATOM 921 C CA . ALA A 1 122 ? 7.164 -10.43 -10.195 1 94.12 122 ALA A CA 1
ATOM 922 C C . ALA A 1 122 ? 7.16 -9.352 -9.117 1 94.12 122 ALA A C 1
ATOM 924 O O . ALA A 1 122 ? 6.195 -9.227 -8.352 1 94.12 122 ALA A O 1
ATOM 925 N N . GLY A 1 123 ? 8.234 -8.609 -9.016 1 92.06 123 GLY A N 1
ATOM 926 C CA . GLY A 1 123 ? 8.352 -7.539 -8.039 1 92.06 123 GLY A CA 1
ATOM 927 C C . GLY A 1 123 ? 9.281 -6.426 -8.477 1 92.06 123 GLY A C 1
ATOM 928 O O . GLY A 1 123 ? 10.047 -6.59 -9.43 1 92.06 123 GLY A O 1
ATOM 929 N N . TYR A 1 124 ? 9.164 -5.328 -7.863 1 92.69 124 TYR A N 1
ATOM 930 C CA . TYR A 1 124 ? 9.977 -4.145 -8.102 1 92.69 124 TYR A CA 1
ATOM 931 C C . TYR A 1 124 ? 10.531 -3.592 -6.793 1 92.69 124 TYR A C 1
ATOM 933 O O . TYR A 1 124 ? 9.812 -3.516 -5.793 1 92.69 124 TYR A O 1
ATOM 941 N N . ILE A 1 125 ? 11.844 -3.359 -6.824 1 91.5 125 ILE A N 1
ATOM 942 C CA . ILE A 1 125 ? 12.5 -2.711 -5.695 1 91.5 125 ILE A CA 1
ATOM 943 C C . ILE A 1 125 ? 13.492 -1.67 -6.207 1 91.5 125 ILE A C 1
ATOM 945 O O . ILE A 1 125 ? 14.297 -1.953 -7.102 1 91.5 125 ILE A O 1
ATOM 949 N N . ALA A 1 126 ? 13.375 -0.502 -5.801 1 91.06 126 ALA A N 1
ATOM 950 C CA . ALA A 1 126 ? 14.352 0.575 -5.98 1 91.06 126 ALA A CA 1
ATOM 951 C C . ALA A 1 126 ? 14.711 1.212 -4.645 1 91.06 126 ALA A C 1
ATOM 953 O O . ALA A 1 126 ? 13.844 1.702 -3.924 1 91.06 126 ALA A O 1
ATOM 954 N N . SER A 1 127 ? 15.961 1.156 -4.375 1 90.62 127 SER A N 1
ATOM 955 C CA . SER A 1 127 ? 16.406 1.735 -3.109 1 90.62 127 SER A CA 1
ATOM 956 C C . SER A 1 127 ? 16.344 3.258 -3.148 1 90.62 127 SER A C 1
ATOM 958 O O . SER A 1 127 ? 17.094 3.893 -3.902 1 90.62 127 SER A O 1
ATOM 960 N N . MET A 1 128 ? 15.516 3.836 -2.32 1 93.88 128 MET A N 1
ATOM 961 C CA . MET A 1 128 ? 15.43 5.289 -2.199 1 93.88 128 MET A CA 1
ATOM 962 C C . MET A 1 128 ? 14.641 5.688 -0.958 1 93.88 128 MET A C 1
ATOM 964 O O . MET A 1 128 ? 13.836 4.902 -0.451 1 93.88 128 MET A O 1
ATOM 968 N N . PRO A 1 129 ? 14.977 6.871 -0.517 1 95.56 129 PRO A N 1
ATOM 969 C CA . PRO A 1 129 ? 14.195 7.359 0.621 1 95.56 129 PRO A CA 1
ATOM 970 C C . PRO A 1 129 ? 12.773 7.758 0.233 1 95.56 129 PRO A C 1
ATOM 972 O O . PRO A 1 129 ? 12.438 7.805 -0.955 1 95.56 129 PRO A O 1
ATOM 975 N N . THR A 1 130 ? 11.961 7.926 1.231 1 97.25 130 THR A N 1
ATOM 976 C CA . THR A 1 130 ? 10.562 8.289 1.019 1 97.25 130 THR A CA 1
ATOM 977 C C . THR A 1 130 ? 10.453 9.633 0.302 1 97.25 130 THR A C 1
ATOM 979 O O . THR A 1 130 ? 9.633 9.789 -0.604 1 97.25 130 THR A O 1
ATOM 982 N N . THR A 1 131 ? 11.242 10.594 0.735 1 97.31 131 THR A N 1
ATOM 983 C CA . THR A 1 131 ? 11.344 11.914 0.131 1 97.31 131 THR A CA 1
ATOM 984 C C . THR A 1 131 ? 12.789 12.25 -0.214 1 97.31 131 THR A C 1
ATOM 986 O O . THR A 1 131 ? 13.711 11.555 0.212 1 97.31 131 THR A O 1
ATOM 989 N N . PRO A 1 132 ? 12.953 13.258 -1.047 1 95.62 132 PRO A N 1
ATOM 990 C CA . PRO A 1 132 ? 14.328 13.586 -1.423 1 95.62 132 PRO A CA 1
ATOM 991 C C . PRO A 1 132 ? 15.219 13.883 -0.216 1 95.62 132 PRO A C 1
ATOM 993 O O . PRO A 1 132 ? 14.789 14.562 0.717 1 95.62 132 PRO A O 1
ATOM 996 N N . LEU A 1 133 ? 16.359 13.344 -0.176 1 93.06 133 LEU A N 1
ATOM 997 C CA . LEU A 1 133 ? 17.391 13.594 0.812 1 93.06 133 LEU A CA 1
ATOM 998 C C . LEU A 1 133 ? 18.719 13.938 0.132 1 93.06 133 LEU A C 1
ATOM 1000 O O . LEU A 1 133 ? 19.016 13.438 -0.955 1 93.06 133 LEU A O 1
ATOM 1004 N N . PRO A 1 134 ? 19.438 14.781 0.795 1 89.12 134 PRO A N 1
ATOM 1005 C CA . PRO A 1 134 ? 20.734 15.117 0.203 1 89.12 134 PRO A CA 1
ATOM 1006 C C . PRO A 1 134 ? 21.594 13.883 -0.077 1 89.12 134 PRO A C 1
ATOM 1008 O O . PRO A 1 134 ? 21.719 13 0.777 1 89.12 134 PRO A O 1
ATOM 1011 N N . GLY A 1 135 ? 22.109 13.812 -1.206 1 88.5 135 GLY A N 1
ATOM 1012 C CA . GLY A 1 135 ? 23.047 12.75 -1.562 1 88.5 135 GLY A CA 1
ATOM 1013 C C . GLY A 1 135 ? 22.359 11.477 -2.008 1 88.5 135 GLY A C 1
ATOM 1014 O O . GLY A 1 135 ? 23.016 10.523 -2.43 1 88.5 135 GLY A O 1
ATOM 1015 N N . ALA A 1 136 ? 21.078 11.445 -1.885 1 90.25 136 ALA A N 1
ATOM 1016 C CA . ALA A 1 136 ? 20.344 10.234 -2.266 1 90.25 136 ALA A CA 1
ATOM 1017 C C . ALA A 1 136 ? 19.625 10.43 -3.596 1 90.25 136 ALA A C 1
ATOM 1019 O O . ALA A 1 136 ? 19.078 11.508 -3.865 1 90.25 136 ALA A O 1
ATOM 1020 N N . LYS A 1 137 ? 19.656 9.398 -4.398 1 92.38 137 LYS A N 1
ATOM 1021 C CA . LYS A 1 137 ? 18.828 9.414 -5.602 1 92.38 137 LYS A CA 1
ATOM 1022 C C . LYS A 1 137 ? 17.359 9.266 -5.246 1 92.38 137 LYS A C 1
ATOM 1024 O O . LYS A 1 137 ? 17 8.453 -4.391 1 92.38 137 LYS A O 1
ATOM 1029 N N . TRP A 1 138 ? 16.562 10.094 -5.883 1 95 138 TRP A N 1
ATOM 1030 C CA . TRP A 1 138 ? 15.133 10.039 -5.617 1 95 138 TRP A CA 1
ATOM 1031 C C . TRP A 1 138 ? 14.336 10.492 -6.832 1 95 138 TRP A C 1
ATOM 1033 O O . TRP A 1 138 ? 14.719 11.445 -7.516 1 95 138 TRP A O 1
ATOM 1043 N N . ASP A 1 139 ? 13.328 9.773 -7.141 1 95.81 139 ASP A N 1
ATOM 1044 C CA . ASP A 1 139 ? 12.375 10.055 -8.211 1 95.81 139 ASP A CA 1
ATOM 1045 C C . ASP A 1 139 ? 10.961 9.633 -7.816 1 95.81 139 ASP A C 1
ATOM 1047 O O . ASP A 1 139 ? 10.734 8.477 -7.445 1 95.81 139 ASP A O 1
ATOM 1051 N N . PHE A 1 140 ? 10.07 10.539 -7.938 1 97.56 140 PHE A N 1
ATOM 1052 C CA . PHE A 1 140 ? 8.711 10.312 -7.473 1 97.56 140 PHE A CA 1
ATOM 1053 C C . PHE A 1 140 ? 8.078 9.133 -8.203 1 97.56 140 PHE A C 1
ATOM 1055 O O . PHE A 1 140 ? 7.473 8.258 -7.574 1 97.56 140 PHE A O 1
ATOM 1062 N N . ASP A 1 141 ? 8.234 9.125 -9.477 1 96.81 141 ASP A N 1
ATOM 1063 C CA . ASP A 1 141 ? 7.617 8.078 -10.289 1 96.81 141 ASP A CA 1
ATOM 1064 C C . ASP A 1 141 ? 8.242 6.719 -10.008 1 96.81 141 ASP A C 1
ATOM 1066 O O . ASP A 1 141 ? 7.551 5.699 -9.992 1 96.81 141 ASP A O 1
ATOM 1070 N N . SER A 1 142 ? 9.547 6.703 -9.797 1 96.62 142 SER A N 1
ATOM 1071 C CA . SER A 1 142 ? 10.227 5.461 -9.438 1 96.62 142 SER A CA 1
ATOM 1072 C C . SER A 1 142 ? 9.75 4.941 -8.086 1 96.62 142 SER A C 1
ATOM 1074 O O . SER A 1 142 ? 9.594 3.732 -7.898 1 96.62 142 SER A O 1
ATOM 1076 N N . TYR A 1 143 ? 9.555 5.82 -7.141 1 97.44 143 TYR A N 1
ATOM 1077 C CA . TYR A 1 143 ? 9.016 5.418 -5.848 1 97.44 143 TYR A CA 1
ATOM 1078 C C . TYR A 1 143 ? 7.625 4.805 -6 1 97.44 143 TYR A C 1
ATOM 1080 O O . TYR A 1 143 ? 7.355 3.725 -5.465 1 97.44 143 TYR A O 1
ATOM 1088 N N . TRP A 1 144 ? 6.789 5.504 -6.777 1 97.94 144 TRP A N 1
ATOM 1089 C CA . TRP A 1 144 ? 5.406 5.074 -6.93 1 97.94 144 TRP A CA 1
ATOM 1090 C C . TRP A 1 144 ? 5.324 3.768 -7.715 1 97.94 144 TRP A C 1
ATOM 1092 O O . TRP A 1 144 ? 4.41 2.969 -7.508 1 97.94 144 TRP A O 1
ATOM 1102 N N . ARG A 1 145 ? 6.27 3.523 -8.547 1 97.56 145 ARG A N 1
ATOM 1103 C CA . ARG A 1 145 ? 6.312 2.293 -9.328 1 97.56 145 ARG A CA 1
ATOM 1104 C C . ARG A 1 145 ? 6.277 1.066 -8.422 1 97.56 145 ARG A C 1
ATOM 1106 O O . ARG A 1 145 ? 5.777 0.0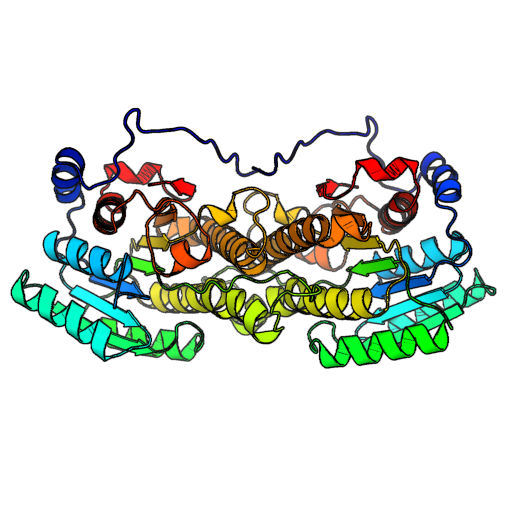11 -8.82 1 97.56 145 ARG A O 1
ATOM 1113 N N . HIS A 1 146 ? 6.777 1.158 -7.172 1 97.19 146 HIS A N 1
ATOM 1114 C CA . HIS A 1 146 ? 6.668 0.061 -6.219 1 97.19 146 HIS A CA 1
ATOM 1115 C C . HIS A 1 146 ? 5.223 -0.404 -6.074 1 97.19 146 HIS A C 1
ATOM 1117 O O . HIS A 1 146 ? 4.949 -1.606 -6.09 1 97.19 146 HIS A O 1
ATOM 1123 N N . PHE A 1 147 ? 4.344 0.531 -6 1 98 147 PHE A N 1
ATOM 1124 C CA . PHE A 1 147 ? 2.936 0.207 -5.789 1 98 147 PHE A CA 1
ATOM 1125 C C . PHE A 1 147 ? 2.299 -0.299 -7.078 1 98 147 PHE A C 1
ATOM 1127 O O . PHE A 1 147 ? 1.459 -1.2 -7.051 1 98 147 PHE A O 1
ATOM 1134 N N . GLU A 1 148 ? 2.682 0.246 -8.188 1 98 148 GLU A N 1
ATOM 1135 C CA . GLU A 1 148 ? 2.135 -0.184 -9.469 1 98 148 GLU A CA 1
ATOM 1136 C C . GLU A 1 148 ? 2.48 -1.644 -9.758 1 98 148 GLU A C 1
ATOM 1138 O O . GLU A 1 148 ? 1.632 -2.408 -10.219 1 98 148 GLU A O 1
ATOM 1143 N N . VAL A 1 149 ? 3.639 -2.006 -9.422 1 97.56 149 VAL A N 1
ATOM 1144 C CA . VAL A 1 149 ? 4.117 -3.338 -9.781 1 97.56 149 VAL A CA 1
ATOM 1145 C C . VAL A 1 149 ? 3.779 -4.328 -8.664 1 97.56 149 VAL A C 1
ATOM 1147 O O . VAL A 1 149 ? 3.328 -5.441 -8.938 1 97.56 149 VAL A O 1
ATOM 1150 N N . ASN A 1 150 ? 3.941 -3.945 -7.406 1 96.62 150 ASN A N 1
ATOM 1151 C CA . ASN A 1 150 ? 3.854 -4.883 -6.293 1 96.62 150 ASN A CA 1
ATOM 1152 C C . ASN A 1 150 ? 2.43 -4.977 -5.75 1 96.62 150 ASN A C 1
ATOM 1154 O O . ASN A 1 150 ? 2.119 -5.875 -4.965 1 96.62 150 ASN A O 1
ATOM 1158 N N . VAL A 1 151 ? 1.58 -4.027 -6.117 1 97.88 151 VAL A N 1
ATOM 1159 C CA . VAL A 1 151 ? 0.226 -4.035 -5.574 1 97.88 151 VAL A CA 1
ATOM 1160 C C . VAL A 1 151 ? -0.789 -4.066 -6.715 1 97.88 151 VAL A C 1
ATOM 1162 O O . VAL A 1 151 ? -1.533 -5.039 -6.863 1 97.88 151 VAL A O 1
ATOM 1165 N N . LYS A 1 152 ? -0.739 -3.057 -7.617 1 98.38 152 LYS A N 1
ATOM 1166 C CA . LYS A 1 152 ? -1.719 -2.955 -8.695 1 98.38 152 LYS A CA 1
ATOM 1167 C C . LYS A 1 152 ? -1.624 -4.152 -9.641 1 98.38 152 LYS A C 1
ATOM 1169 O O . LYS A 1 152 ? -2.645 -4.68 -10.078 1 98.38 152 LYS A O 1
ATOM 1174 N N . GLY A 1 153 ? -0.417 -4.465 -9.992 1 98.12 153 GLY A N 1
ATOM 1175 C CA . GLY A 1 153 ? -0.189 -5.609 -10.859 1 98.12 153 GLY A CA 1
ATOM 1176 C C . GLY A 1 153 ? -0.791 -6.895 -10.328 1 98.12 153 GLY A C 1
ATOM 1177 O O . GLY A 1 153 ? -1.678 -7.477 -10.953 1 98.12 153 GLY A O 1
ATOM 1178 N N . PRO A 1 154 ? -0.37 -7.297 -9.109 1 97.69 154 PRO A N 1
ATOM 1179 C CA . PRO A 1 154 ? -0.924 -8.508 -8.508 1 97.69 154 PRO A CA 1
ATOM 1180 C C . PRO A 1 154 ? -2.441 -8.453 -8.352 1 97.69 154 PRO A C 1
ATOM 1182 O O . PRO A 1 154 ? -3.117 -9.477 -8.445 1 97.69 154 PRO A O 1
ATOM 1185 N N . LEU A 1 155 ? -3 -7.27 -8.023 1 98 155 LEU A N 1
ATOM 1186 C CA . LEU A 1 155 ? -4.449 -7.105 -7.961 1 98 155 LEU A CA 1
ATOM 1187 C C . LEU A 1 155 ? -5.094 -7.465 -9.297 1 98 155 LEU A C 1
ATOM 1189 O O . LEU A 1 155 ? -6.059 -8.227 -9.336 1 98 155 LEU A O 1
ATOM 1193 N N . ALA A 1 156 ? -4.574 -6.898 -10.367 1 98.62 156 ALA A N 1
ATOM 1194 C CA . ALA A 1 156 ? -5.094 -7.164 -11.703 1 98.62 156 ALA A CA 1
ATOM 1195 C C . ALA A 1 156 ? -4.977 -8.641 -12.055 1 98.62 156 ALA A C 1
ATOM 1197 O O . ALA A 1 156 ? -5.93 -9.242 -12.57 1 98.62 156 ALA A O 1
ATOM 1198 N N . LEU A 1 157 ? -3.859 -9.188 -11.734 1 98.62 157 LEU A N 1
ATOM 1199 C CA . LEU A 1 157 ? -3.594 -10.586 -12.062 1 98.62 157 LEU A CA 1
ATOM 1200 C C . LEU A 1 157 ? -4.52 -11.516 -11.281 1 98.62 157 LEU A C 1
ATOM 1202 O O . LEU A 1 157 ? -5.121 -12.422 -11.852 1 98.62 157 LEU A O 1
ATOM 1206 N N . ALA A 1 158 ? -4.621 -11.289 -10 1 98.25 158 ALA A N 1
ATOM 1207 C CA . ALA A 1 158 ? -5.492 -12.125 -9.172 1 98.25 158 ALA A CA 1
ATOM 1208 C C . ALA A 1 158 ? -6.941 -12.031 -9.648 1 98.25 158 ALA A C 1
ATOM 1210 O O . ALA A 1 158 ? -7.656 -13.039 -9.68 1 98.25 158 ALA A O 1
ATOM 1211 N N . THR A 1 159 ? -7.387 -10.828 -9.984 1 98.38 159 THR A N 1
ATOM 1212 C CA . THR A 1 159 ? -8.742 -10.625 -10.477 1 98.38 159 THR A CA 1
ATOM 1213 C C . THR A 1 159 ? -8.992 -11.438 -11.742 1 98.38 159 THR A C 1
ATOM 1215 O O . THR A 1 159 ? -9.945 -12.219 -11.805 1 98.38 159 THR A O 1
ATOM 1218 N N . ALA A 1 160 ? -8.141 -11.273 -12.703 1 98.56 160 ALA A N 1
ATOM 1219 C CA . ALA A 1 160 ? -8.289 -11.969 -13.977 1 98.56 160 ALA A CA 1
ATOM 1220 C C . ALA A 1 160 ? -8.148 -13.477 -13.797 1 98.56 160 ALA A C 1
ATOM 1222 O O . ALA A 1 160 ? -8.883 -14.25 -14.414 1 98.56 160 ALA A O 1
ATOM 1223 N N . PHE A 1 161 ? -7.203 -13.914 -12.969 1 98.62 161 PHE A N 1
ATOM 1224 C CA . PHE A 1 161 ? -6.977 -15.32 -12.68 1 98.62 161 PHE A CA 1
ATOM 1225 C C . PHE A 1 161 ? -8.234 -15.969 -12.109 1 98.62 161 PHE A C 1
ATOM 1227 O O . PHE A 1 161 ? -8.672 -17.016 -12.578 1 98.62 161 PHE A O 1
ATOM 1234 N N . LEU A 1 162 ? -8.836 -15.297 -11.133 1 97.88 162 LEU A N 1
ATOM 1235 C CA . LEU A 1 162 ? -9.969 -15.875 -10.43 1 97.88 162 LEU A CA 1
ATOM 1236 C C . LEU A 1 162 ? -11.195 -15.93 -11.336 1 97.88 162 LEU A C 1
ATOM 1238 O O . LEU A 1 162 ? -12.102 -16.75 -11.125 1 97.88 162 LEU A O 1
ATOM 1242 N N . GLU A 1 163 ? -11.234 -15.078 -12.359 1 96.94 163 GLU A N 1
ATOM 1243 C CA . GLU A 1 163 ? -12.32 -15.109 -13.336 1 96.94 163 GLU A CA 1
ATOM 1244 C C . GLU A 1 163 ? -12.258 -16.375 -14.18 1 96.94 163 GLU A C 1
ATOM 1246 O O . GLU A 1 163 ? -13.258 -16.766 -14.797 1 96.94 163 GLU A O 1
ATOM 1251 N N . ARG A 1 164 ? -11.07 -17.031 -14.188 1 96.94 164 ARG A N 1
ATOM 1252 C CA . ARG A 1 164 ? -10.875 -18.203 -15.047 1 96.94 164 ARG A CA 1
ATOM 1253 C C . ARG A 1 164 ? -10.305 -19.375 -14.258 1 96.94 164 ARG A C 1
ATOM 1255 O O . ARG A 1 164 ? -9.797 -20.328 -14.844 1 96.94 164 ARG A O 1
ATOM 1262 N N . ALA A 1 165 ? -10.359 -19.344 -12.992 1 97.31 165 ALA A N 1
ATOM 1263 C CA . ALA A 1 165 ? -9.68 -20.312 -12.148 1 97.31 165 ALA A CA 1
ATOM 1264 C C . ALA A 1 165 ? -10.547 -21.547 -11.93 1 97.31 165 ALA A C 1
ATOM 1266 O O . ALA A 1 165 ? -11.758 -21.516 -12.133 1 97.31 165 ALA A O 1
ATOM 1267 N N . SER A 1 166 ? -9.922 -22.578 -11.539 1 96.5 166 SER A N 1
ATOM 1268 C CA . SER A 1 166 ? -10.586 -23.812 -11.148 1 96.5 166 SER A CA 1
ATOM 1269 C C . SER A 1 166 ? -11.336 -23.641 -9.828 1 96.5 166 SER A C 1
ATOM 1271 O O . SER A 1 166 ? -11.367 -22.547 -9.266 1 96.5 166 SER A O 1
ATOM 1273 N N . GLU A 1 167 ? -12.039 -24.609 -9.344 1 93.44 167 GLU A N 1
ATOM 1274 C CA . GLU A 1 167 ? -12.906 -24.547 -8.172 1 93.44 167 GLU A CA 1
ATOM 1275 C C . GLU A 1 167 ? -12.094 -24.328 -6.898 1 93.44 167 GLU A C 1
ATOM 1277 O O . GLU A 1 167 ? -12.57 -23.688 -5.953 1 93.44 167 GLU A O 1
ATOM 1282 N N . HIS A 1 168 ? -10.891 -24.844 -6.785 1 93.25 168 HIS A N 1
ATOM 1283 C CA . HIS A 1 168 ? -10.055 -24.688 -5.605 1 93.25 168 HIS A CA 1
ATOM 1284 C C . HIS A 1 168 ? -8.68 -24.141 -5.977 1 93.25 168 HIS A C 1
ATOM 1286 O O . HIS A 1 168 ? -7.664 -24.797 -5.75 1 93.25 168 HIS A O 1
ATOM 1292 N N . PRO A 1 169 ? -8.734 -22.875 -6.344 1 97.38 169 PRO A N 1
ATOM 1293 C CA . PRO A 1 169 ? -7.469 -22.312 -6.836 1 97.38 169 PRO A CA 1
ATOM 1294 C C . PRO A 1 169 ? -6.52 -21.922 -5.707 1 97.38 169 PRO A C 1
ATOM 1296 O O . PRO A 1 169 ? -6.926 -21.875 -4.543 1 97.38 169 PRO A O 1
ATOM 1299 N N . THR A 1 170 ? -5.262 -21.75 -6 1 97.12 170 THR A N 1
ATOM 1300 C CA . THR A 1 170 ? -4.219 -21.344 -5.066 1 97.12 170 THR A CA 1
ATOM 1301 C C . THR A 1 170 ? -3.494 -20.094 -5.5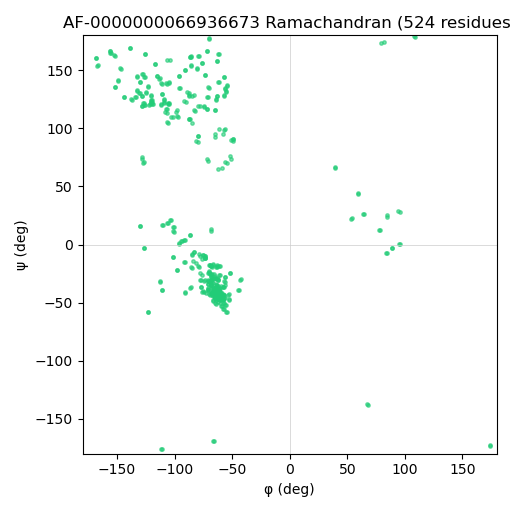86 1 97.12 170 THR A C 1
ATOM 1303 O O . THR A 1 170 ? -3.168 -20.016 -6.773 1 97.12 170 THR A O 1
ATOM 1306 N N . VAL A 1 171 ? -3.375 -19.141 -4.719 1 97.5 171 VAL A N 1
ATOM 1307 C CA . VAL A 1 171 ? -2.533 -17.984 -5 1 97.5 171 VAL A CA 1
ATOM 1308 C C . VAL A 1 171 ? -1.317 -18 -4.078 1 97.5 171 VAL A C 1
ATOM 1310 O O . VAL A 1 171 ? -1.46 -18.047 -2.854 1 97.5 171 VAL A O 1
ATOM 1313 N N . LEU A 1 172 ? -0.149 -18.031 -4.629 1 95.75 172 LEU A N 1
ATOM 1314 C CA . LEU A 1 172 ? 1.113 -17.891 -3.912 1 95.75 172 LEU A CA 1
ATOM 1315 C C . LEU A 1 172 ? 1.697 -16.5 -4.102 1 95.75 172 LEU A C 1
ATOM 1317 O O . LEU A 1 172 ? 2.143 -16.156 -5.195 1 95.75 172 LEU A O 1
ATOM 1321 N N . ASN A 1 173 ? 1.666 -15.75 -3.07 1 92 173 ASN A N 1
ATOM 1322 C CA . ASN A 1 173 ? 2.201 -14.391 -3.107 1 92 173 ASN A CA 1
ATOM 1323 C C . ASN A 1 173 ? 3.617 -14.336 -2.543 1 92 173 ASN A C 1
ATOM 1325 O O . ASN A 1 173 ? 3.832 -14.602 -1.359 1 92 173 ASN A O 1
ATOM 1329 N N . ILE A 1 174 ? 4.516 -14 -3.398 1 86.69 174 ILE A N 1
ATOM 1330 C CA . ILE A 1 174 ? 5.887 -13.852 -2.924 1 86.69 174 ILE A CA 1
ATOM 1331 C C . ILE A 1 174 ? 6.07 -12.461 -2.312 1 86.69 174 ILE A C 1
ATOM 1333 O O . ILE A 1 174 ? 5.891 -11.445 -2.992 1 86.69 174 ILE A O 1
ATOM 1337 N N . THR A 1 175 ? 6.328 -12.438 -1.062 1 78.94 175 THR A N 1
ATOM 1338 C CA . THR A 1 175 ? 6.496 -11.195 -0.312 1 78.94 175 THR A CA 1
ATOM 1339 C C . THR A 1 175 ? 7.945 -11.031 0.134 1 78.94 175 THR A C 1
ATOM 1341 O O . THR A 1 175 ? 8.852 -11.625 -0.446 1 78.94 175 THR A O 1
ATOM 1344 N N . SER A 1 176 ? 8.305 -10.047 0.866 1 64.12 176 SER A N 1
ATOM 1345 C CA . SER A 1 176 ? 9.625 -9.75 1.402 1 64.12 176 SER A CA 1
ATOM 1346 C C . SER A 1 176 ? 9.578 -9.555 2.914 1 64.12 176 SER A C 1
ATOM 1348 O O . SER A 1 176 ? 8.547 -9.156 3.461 1 64.12 176 SER A O 1
ATOM 1350 N N . GLY A 1 177 ? 10.719 -10.062 3.43 1 56.81 177 GLY A N 1
ATOM 1351 C CA . GLY A 1 177 ? 10.875 -9.742 4.84 1 56.81 177 GLY A CA 1
ATOM 1352 C C . GLY A 1 177 ? 10.719 -8.266 5.137 1 56.81 177 GLY A C 1
ATOM 1353 O O . GLY A 1 177 ? 10.344 -7.887 6.25 1 56.81 177 GLY A O 1
ATOM 1354 N N . ALA A 1 178 ? 10.953 -7.488 4.223 1 52.44 178 ALA A N 1
ATOM 1355 C CA . ALA A 1 178 ? 10.883 -6.039 4.367 1 52.44 178 ALA A CA 1
ATOM 1356 C C . ALA A 1 178 ? 9.469 -5.59 4.711 1 52.44 178 ALA A C 1
ATOM 1358 O O . ALA A 1 178 ? 9.266 -4.48 5.207 1 52.44 178 ALA A O 1
ATOM 1359 N N . ALA A 1 179 ? 8.531 -6.422 4.473 1 58.62 179 ALA A N 1
ATOM 1360 C CA . ALA A 1 179 ? 7.156 -6.082 4.809 1 58.62 179 ALA A CA 1
ATOM 1361 C C . ALA A 1 179 ? 6.957 -6.016 6.32 1 58.62 179 ALA A C 1
ATOM 1363 O O . ALA A 1 179 ? 6.125 -5.246 6.809 1 58.62 179 ALA A O 1
ATOM 1364 N N . VAL A 1 180 ? 7.859 -6.77 6.922 1 54.78 180 VAL A N 1
ATOM 1365 C CA . VAL A 1 180 ? 7.543 -6.887 8.344 1 54.78 180 VAL A CA 1
ATOM 1366 C C . VAL A 1 180 ? 8.758 -6.488 9.172 1 54.78 180 VAL A C 1
ATOM 1368 O O . VAL A 1 180 ? 8.703 -6.496 10.406 1 54.78 180 VAL A O 1
ATOM 1371 N N . ILE A 1 181 ? 9.781 -6.215 8.445 1 55.78 181 ILE A N 1
ATOM 1372 C CA . ILE A 1 181 ? 10.977 -5.863 9.203 1 55.78 181 ILE A CA 1
ATOM 1373 C C . ILE A 1 181 ? 10.961 -4.371 9.531 1 55.78 181 ILE A C 1
ATOM 1375 O O . ILE A 1 181 ? 10.227 -3.602 8.906 1 55.78 181 ILE A O 1
ATOM 1379 N N . ASP A 1 182 ? 11.836 -4.117 10.547 1 64.06 182 ASP A N 1
ATOM 1380 C CA . ASP A 1 182 ? 12 -2.73 10.969 1 64.06 182 ASP A CA 1
ATOM 1381 C C . ASP A 1 182 ? 12.656 -1.89 9.875 1 64.06 182 ASP A C 1
ATOM 1383 O O . ASP A 1 182 ? 12.906 -2.385 8.773 1 64.06 182 ASP A O 1
ATOM 1387 N N . PHE A 1 183 ? 13.078 -0.659 10.203 1 72.19 183 PHE A N 1
ATOM 1388 C CA . PHE A 1 183 ? 13.594 0.379 9.32 1 72.19 183 PHE A CA 1
ATOM 1389 C C . PHE A 1 183 ? 14.906 -0.062 8.68 1 72.19 183 PHE A C 1
ATOM 1391 O O . PHE A 1 183 ? 15.844 -0.449 9.375 1 72.19 183 PHE A O 1
ATOM 1398 N N . VAL A 1 184 ? 14.906 -0.208 7.383 1 76.31 184 VAL A N 1
ATOM 1399 C CA . VAL A 1 184 ? 16.094 -0.308 6.547 1 76.31 184 VAL A CA 1
ATOM 1400 C C . VAL A 1 184 ? 16.109 0.831 5.527 1 76.31 184 VAL A C 1
ATOM 1402 O O . VAL A 1 184 ? 15.195 0.954 4.711 1 76.31 184 VAL A O 1
ATOM 1405 N N . ALA A 1 185 ? 17.219 1.558 5.594 1 84.19 185 ALA A N 1
ATOM 1406 C CA . ALA A 1 185 ? 17.312 2.74 4.742 1 84.19 185 ALA A CA 1
ATOM 1407 C C . ALA A 1 185 ? 17.125 2.371 3.273 1 84.19 185 ALA A C 1
ATOM 1409 O O . ALA A 1 185 ? 17.703 1.396 2.795 1 84.19 185 ALA A O 1
ATOM 1410 N N . GLY A 1 186 ? 16.203 3.092 2.627 1 88.88 186 GLY A N 1
ATOM 1411 C CA . GLY A 1 186 ? 16.016 2.947 1.19 1 88.88 186 GLY A CA 1
ATOM 1412 C C . GLY A 1 186 ? 14.914 1.978 0.819 1 88.88 186 GLY A C 1
ATOM 1413 O O . GLY A 1 186 ? 14.602 1.808 -0.361 1 88.88 186 GLY A O 1
ATOM 1414 N N . LEU A 1 187 ? 14.258 1.386 1.815 1 90.12 187 LEU A N 1
ATOM 1415 C CA . LEU A 1 187 ? 13.297 0.332 1.5 1 90.12 187 LEU A CA 1
ATOM 1416 C C . LEU A 1 187 ? 11.867 0.796 1.772 1 90.12 187 LEU A C 1
ATOM 1418 O O . LEU A 1 187 ? 10.953 -0.024 1.867 1 90.12 187 LEU A O 1
ATOM 1422 N N . SER A 1 188 ? 11.711 2.066 1.888 1 93.06 188 SER A N 1
ATOM 1423 C CA . SER A 1 188 ? 10.414 2.623 2.264 1 93.06 188 SER A CA 1
ATOM 1424 C C . SER A 1 188 ? 9.32 2.195 1.285 1 93.06 188 SER A C 1
ATOM 1426 O O . SER A 1 188 ? 8.336 1.567 1.68 1 93.06 188 SER A O 1
ATOM 1428 N N . GLY A 1 189 ? 9.578 2.492 -0.011 1 95 189 GLY A N 1
ATOM 1429 C CA . GLY A 1 189 ? 8.578 2.166 -1.013 1 95 189 GLY A CA 1
ATOM 1430 C C . GLY A 1 189 ? 8.344 0.674 -1.166 1 95 189 GLY A C 1
ATOM 1431 O O . GLY A 1 189 ? 7.207 0.225 -1.287 1 95 189 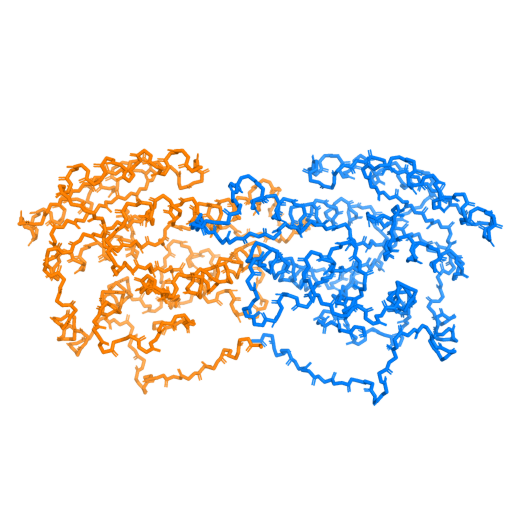GLY A O 1
ATOM 1432 N N . TYR A 1 190 ? 9.391 -0.038 -1.141 1 92.56 190 TYR A N 1
ATOM 1433 C CA . TYR A 1 190 ? 9.312 -1.488 -1.27 1 92.56 190 TYR A CA 1
ATOM 1434 C C . TYR A 1 190 ? 8.562 -2.1 -0.092 1 92.56 190 TYR A C 1
ATOM 1436 O O . TYR A 1 190 ? 7.594 -2.84 -0.281 1 92.56 190 TYR A O 1
ATOM 1444 N N . GLY A 1 191 ? 8.969 -1.756 1.095 1 89.62 191 GLY A N 1
ATOM 1445 C CA . GLY A 1 191 ? 8.336 -2.27 2.299 1 89.62 191 GLY A CA 1
ATOM 1446 C C . GLY A 1 191 ? 6.863 -1.928 2.389 1 89.62 191 GLY A C 1
ATOM 1447 O O . GLY A 1 191 ? 6.039 -2.785 2.721 1 89.62 191 GLY A O 1
ATOM 1448 N N . ALA A 1 192 ? 6.551 -0.748 2.113 1 93.12 192 ALA A N 1
ATOM 1449 C CA . ALA A 1 192 ? 5.16 -0.302 2.18 1 93.12 192 ALA A CA 1
ATOM 1450 C C . ALA A 1 192 ? 4.301 -1.041 1.159 1 93.12 192 ALA A C 1
ATOM 1452 O O . ALA A 1 192 ? 3.184 -1.463 1.469 1 93.12 192 ALA A O 1
ATOM 1453 N N . SER A 1 193 ? 4.766 -1.184 -0.02 1 94.94 193 SER A N 1
ATOM 1454 C CA . SER A 1 193 ? 4 -1.849 -1.068 1 94.94 193 SER A CA 1
ATOM 1455 C C . SER A 1 193 ? 3.801 -3.328 -0.754 1 94.94 193 SER A C 1
ATOM 1457 O O . SER A 1 193 ? 2.723 -3.879 -0.986 1 94.94 193 SER A O 1
ATOM 1459 N N . LYS A 1 194 ? 4.809 -3.941 -0.27 1 91.19 194 LYS A N 1
ATOM 1460 C CA . LYS A 1 194 ? 4.703 -5.359 0.06 1 91.19 194 LYS A CA 1
ATOM 1461 C C . LYS A 1 194 ? 3.762 -5.578 1.241 1 91.19 194 LYS A C 1
ATOM 1463 O O . LYS A 1 194 ? 3.041 -6.578 1.291 1 91.19 194 LYS A O 1
ATOM 1468 N N . MET A 1 195 ? 3.783 -4.668 2.135 1 87.88 195 MET A N 1
ATOM 1469 C CA . MET A 1 195 ? 2.83 -4.734 3.238 1 87.88 195 MET A CA 1
ATOM 1470 C C . MET A 1 195 ? 1.399 -4.582 2.73 1 87.88 195 MET A C 1
ATOM 1472 O O . MET A 1 195 ? 0.494 -5.273 3.197 1 87.88 195 MET A O 1
ATOM 1476 N N . ALA A 1 196 ? 1.272 -3.668 1.904 1 93.56 196 ALA A N 1
ATOM 1477 C CA . ALA A 1 196 ? -0.047 -3.461 1.313 1 93.56 196 ALA A CA 1
ATOM 1478 C C . ALA A 1 196 ? -0.529 -4.715 0.592 1 93.56 196 ALA A C 1
ATOM 1480 O O . ALA A 1 196 ? -1.681 -5.125 0.75 1 93.56 196 ALA A O 1
ATOM 1481 N N . ALA A 1 197 ? 0.321 -5.266 -0.169 1 93.81 197 ALA A N 1
ATOM 1482 C CA . ALA A 1 197 ? -0.02 -6.484 -0.898 1 93.81 197 ALA A CA 1
ATOM 1483 C C . ALA A 1 197 ? -0.402 -7.609 0.06 1 93.81 197 ALA A C 1
ATOM 1485 O O . ALA A 1 197 ? -1.369 -8.336 -0.18 1 93.81 197 ALA A O 1
ATOM 1486 N N . PHE A 1 198 ? 0.346 -7.727 1.075 1 88.19 198 PHE A N 1
ATOM 1487 C CA . PHE A 1 198 ? 0.053 -8.734 2.088 1 88.19 198 PHE A CA 1
ATOM 1488 C C . PHE A 1 198 ? -1.364 -8.562 2.625 1 88.19 198 PHE A C 1
ATOM 1490 O O . PHE A 1 198 ? -2.137 -9.523 2.664 1 88.19 198 PHE A O 1
ATOM 1497 N N . LYS A 1 199 ? -1.653 -7.395 3.031 1 89 199 LYS A N 1
ATOM 1498 C CA . LYS A 1 199 ? -2.98 -7.121 3.572 1 89 199 LYS A CA 1
ATOM 1499 C C . LYS A 1 199 ? -4.062 -7.383 2.531 1 89 199 LYS A C 1
ATOM 1501 O O . LYS A 1 199 ? -5.094 -7.992 2.836 1 89 199 LYS A O 1
ATOM 1506 N N . MET A 1 200 ? -3.883 -6.941 1.372 1 94.19 200 MET A N 1
ATOM 1507 C CA . MET A 1 200 ? -4.824 -7.109 0.268 1 94.19 200 MET A CA 1
ATOM 1508 C C . MET A 1 200 ? -5.129 -8.586 0.038 1 94.19 200 MET A C 1
ATOM 1510 O O . MET A 1 200 ? -6.293 -8.977 -0.039 1 94.19 200 MET A O 1
ATOM 1514 N N . PHE A 1 201 ? -4.129 -9.391 0.013 1 94.25 201 PHE A N 1
ATOM 1515 C CA . PHE A 1 201 ? -4.32 -10.805 -0.279 1 94.25 201 PHE A CA 1
ATOM 1516 C C . PHE A 1 201 ? -4.871 -11.539 0.937 1 94.25 201 PHE A C 1
ATOM 1518 O O . PHE A 1 201 ? -5.562 -12.555 0.798 1 94.25 201 PHE A O 1
ATOM 1525 N N . SER A 1 202 ? -4.504 -11.047 2.117 1 90.19 202 SER A N 1
ATOM 1526 C CA . SER A 1 202 ? -5.156 -11.602 3.301 1 90.19 202 SER A CA 1
ATOM 1527 C C . SER A 1 202 ? -6.664 -11.391 3.246 1 90.19 202 SER A C 1
ATOM 1529 O O . SER A 1 202 ? -7.434 -12.289 3.596 1 90.19 202 SER A O 1
ATOM 1531 N N . TYR A 1 203 ? -7.062 -10.266 2.82 1 92.44 203 TYR A N 1
ATOM 1532 C CA . TYR A 1 203 ? -8.484 -10 2.639 1 92.44 203 TYR A CA 1
ATOM 1533 C C . TYR A 1 203 ? -9.078 -10.906 1.569 1 92.44 203 TYR A C 1
ATOM 1535 O O . TYR A 1 203 ? -10.172 -11.445 1.745 1 92.44 203 TYR A O 1
ATOM 1543 N N . LEU A 1 204 ? -8.375 -11.039 0.529 1 95.31 204 LEU A N 1
ATOM 1544 C CA . LEU A 1 204 ? -8.852 -11.883 -0.561 1 95.31 204 LEU A CA 1
ATOM 1545 C C . LEU A 1 204 ? -9.125 -13.297 -0.07 1 95.31 204 LEU A C 1
ATOM 1547 O O . LEU A 1 204 ? -10.125 -13.906 -0.445 1 95.31 204 LEU A O 1
ATOM 1551 N N . PHE A 1 205 ? -8.203 -13.828 0.752 1 93.38 205 PHE A N 1
ATOM 1552 C CA . PHE A 1 205 ? -8.352 -15.148 1.348 1 93.38 205 PHE A CA 1
ATOM 1553 C C . PHE A 1 205 ? -9.695 -15.281 2.055 1 93.38 205 PHE A C 1
ATOM 1555 O O . PHE A 1 205 ? -10.453 -16.219 1.804 1 93.38 205 PHE A O 1
ATOM 1562 N N . HIS A 1 206 ? -10 -14.312 2.82 1 92.25 206 HIS A N 1
ATOM 1563 C CA . HIS A 1 206 ? -11.242 -14.344 3.588 1 92.25 206 HIS A CA 1
ATOM 1564 C C . HIS A 1 206 ? -12.453 -14.172 2.68 1 92.25 206 HIS A C 1
ATOM 1566 O O . HIS A 1 206 ? -13.477 -14.828 2.873 1 92.25 206 HIS A O 1
ATOM 1572 N N . GLU A 1 207 ? -12.375 -13.359 1.735 1 93.88 207 GLU A N 1
ATOM 1573 C CA . GLU A 1 207 ? -13.484 -13.047 0.84 1 93.88 207 GLU A CA 1
ATOM 1574 C C . GLU A 1 207 ? -13.828 -14.234 -0.047 1 93.88 207 GLU A C 1
ATOM 1576 O O . GLU A 1 207 ? -14.984 -14.406 -0.44 1 93.88 207 GLU A O 1
ATOM 1581 N N . GLN A 1 208 ? -12.812 -14.992 -0.337 1 93.69 208 GLN A N 1
ATOM 1582 C CA . GLN A 1 208 ? -13 -16.125 -1.242 1 93.69 208 GLN A CA 1
ATOM 1583 C C . GLN A 1 208 ? -13.047 -17.438 -0.474 1 93.69 208 GLN A C 1
ATOM 1585 O O . GLN A 1 208 ? -12.836 -18.516 -1.051 1 93.69 208 GLN A O 1
ATOM 1590 N N . ALA A 1 209 ? -13.32 -17.422 0.73 1 89.38 209 ALA A N 1
ATOM 1591 C CA . ALA A 1 209 ? -13.312 -18.609 1.589 1 89.38 209 ALA A CA 1
ATOM 1592 C C . ALA A 1 209 ? -14.32 -19.641 1.103 1 89.38 209 ALA A C 1
ATOM 1594 O O . ALA A 1 209 ? -14.031 -20.844 1.099 1 89.38 209 ALA A O 1
ATOM 1595 N N . SER A 1 210 ? -15.453 -19.219 0.659 1 90.81 210 SER A N 1
ATOM 1596 C CA . SER A 1 210 ? -16.5 -20.141 0.226 1 90.81 210 SER A CA 1
ATOM 1597 C C . SER A 1 210 ? -16.078 -20.906 -1.028 1 90.81 210 SER A C 1
ATOM 1599 O O . SER A 1 210 ? -16.5 -22.047 -1.237 1 90.81 210 SER A O 1
ATOM 1601 N N . ARG A 1 211 ? -15.242 -20.297 -1.851 1 91.94 211 ARG A N 1
ATOM 1602 C CA . ARG A 1 211 ? -14.75 -20.922 -3.07 1 91.94 211 ARG A CA 1
ATOM 1603 C C . ARG A 1 211 ? -13.625 -21.906 -2.762 1 91.94 211 ARG A C 1
ATOM 1605 O O . ARG A 1 211 ? -13.289 -22.75 -3.59 1 91.94 211 ARG A O 1
ATOM 1612 N N . GLY A 1 212 ? -13.047 -21.719 -1.604 1 93.69 212 GLY A N 1
ATOM 1613 C CA . GLY A 1 212 ? -11.93 -22.562 -1.228 1 93.69 212 GLY A CA 1
ATOM 1614 C C . GLY A 1 212 ? -10.602 -22.078 -1.758 1 93.69 212 GLY A C 1
ATOM 1615 O O . GLY A 1 212 ? -9.688 -22.859 -2.006 1 93.69 212 GLY A O 1
ATOM 1616 N N . LEU A 1 213 ? -10.523 -20.812 -2.008 1 96.12 213 LEU A N 1
ATOM 1617 C CA . LEU A 1 213 ? -9.258 -20.234 -2.428 1 96.12 213 LEU A CA 1
ATOM 1618 C C . LEU A 1 213 ? -8.203 -20.375 -1.334 1 96.12 213 LEU A C 1
ATOM 1620 O O . LEU A 1 213 ? -8.453 -20.016 -0.177 1 96.12 213 LEU A O 1
ATOM 1624 N N . LYS A 1 214 ? -7.07 -20.922 -1.693 1 95.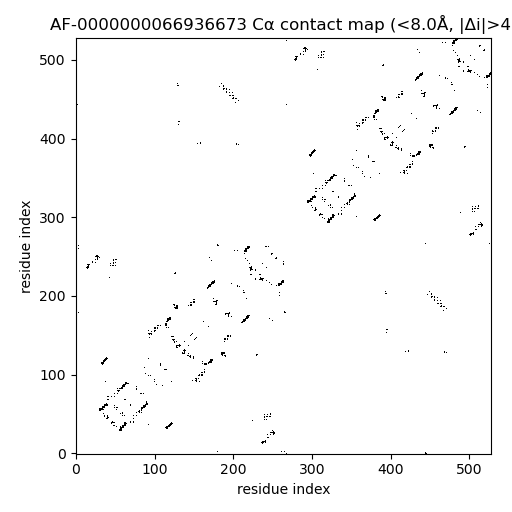19 214 LYS A N 1
ATOM 1625 C CA . LYS A 1 214 ? -5.91 -20.906 -0.809 1 95.19 214 LYS A CA 1
ATOM 1626 C C . LYS A 1 214 ? -4.977 -19.734 -1.136 1 95.19 214 LYS A C 1
ATOM 1628 O O . LYS A 1 214 ? -4.734 -19.438 -2.307 1 95.19 214 LYS A O 1
ATOM 1633 N N . VAL A 1 215 ? -4.551 -19.078 -0.089 1 95.06 215 VAL A N 1
ATOM 1634 C CA . VAL A 1 215 ? -3.6 -17.984 -0.248 1 95.06 215 VAL A CA 1
ATOM 1635 C C . VAL A 1 215 ? -2.412 -18.188 0.688 1 95.06 215 VAL A C 1
ATOM 1637 O O . VAL A 1 215 ? -2.59 -18.438 1.884 1 95.06 215 VAL A O 1
ATOM 1640 N N . PHE A 1 216 ? -1.216 -18.125 0.111 1 90.69 216 PHE A N 1
ATOM 1641 C CA . PHE A 1 216 ? 0.009 -18.203 0.897 1 90.69 216 PHE A CA 1
ATOM 1642 C C . PHE A 1 216 ? 0.889 -16.984 0.661 1 90.69 216 PHE A C 1
ATOM 1644 O O . PHE A 1 216 ? 1.012 -16.516 -0.471 1 90.69 216 PHE A O 1
ATOM 1651 N N . HIS A 1 217 ? 1.406 -16.484 1.73 1 88.38 217 HIS A N 1
ATOM 1652 C CA . HIS A 1 217 ? 2.361 -15.375 1.683 1 88.38 217 HIS A CA 1
ATOM 1653 C C . HIS A 1 217 ? 3.77 -15.852 2.02 1 88.38 217 HIS A C 1
ATOM 1655 O O . HIS A 1 217 ? 4.035 -16.266 3.148 1 88.38 217 HIS A O 1
ATOM 1661 N N . VAL A 1 218 ? 4.691 -15.742 1.071 1 83.75 218 VAL A N 1
ATOM 1662 C CA . VAL A 1 218 ? 5.992 -16.375 1.271 1 83.75 218 VAL A CA 1
ATOM 1663 C C . VAL A 1 218 ? 7.094 -15.32 1.182 1 83.75 218 VAL A C 1
ATOM 1665 O O . VAL A 1 218 ? 7.176 -14.578 0.202 1 83.75 218 VAL A O 1
ATOM 1668 N N . HIS A 1 219 ? 7.82 -15.188 2.219 1 74.62 219 HIS A N 1
ATOM 1669 C CA . HIS A 1 219 ? 9.109 -14.508 2.178 1 74.62 219 HIS A CA 1
ATOM 1670 C C . HIS A 1 219 ? 10.234 -15.477 1.799 1 74.62 219 HIS A C 1
ATOM 1672 O O . HIS A 1 219 ? 10.547 -16.391 2.562 1 74.62 219 HIS A O 1
ATOM 1678 N N . PRO A 1 220 ? 10.672 -15.328 0.697 1 59.72 220 PRO A N 1
ATOM 1679 C CA . PRO A 1 220 ? 11.578 -16.375 0.202 1 59.72 220 PRO A CA 1
ATOM 1680 C C . PRO A 1 220 ? 12.906 -16.406 0.95 1 59.72 220 PRO A C 1
ATOM 1682 O O . PRO A 1 220 ? 13.727 -17.297 0.721 1 59.72 220 PRO A O 1
ATOM 1685 N N . GLY A 1 221 ? 13.047 -15.695 2.086 1 55.72 221 GLY A N 1
ATOM 1686 C CA . GLY A 1 221 ? 14.297 -15.672 2.822 1 55.72 221 GLY A CA 1
ATOM 1687 C C . GLY A 1 221 ? 15.305 -14.68 2.256 1 55.72 221 GLY A C 1
ATOM 1688 O O . GLY A 1 221 ? 14.945 -13.82 1.453 1 55.72 221 GLY A O 1
ATOM 1689 N N . VAL A 1 222 ? 16.422 -14.492 2.922 1 48.53 222 VAL A N 1
ATOM 1690 C CA . VAL A 1 222 ? 17.5 -13.633 2.434 1 48.53 222 VAL A CA 1
ATOM 1691 C C . VAL A 1 222 ? 18.203 -14.305 1.262 1 48.53 222 VAL A C 1
ATOM 1693 O O . VAL A 1 222 ? 19.188 -15.023 1.454 1 48.53 222 VAL A O 1
ATOM 1696 N N . VAL A 1 223 ? 17.594 -14.352 0.135 1 46.75 223 VAL A N 1
ATOM 1697 C CA . VAL A 1 223 ? 18.078 -15.062 -1.049 1 46.75 223 VAL A CA 1
ATOM 1698 C C . VAL A 1 223 ? 18.906 -14.109 -1.917 1 46.75 223 VAL A C 1
ATOM 1700 O O . VAL A 1 223 ? 18.594 -12.922 -2.008 1 46.75 223 VAL A O 1
ATOM 1703 N N . ALA A 1 224 ? 20.078 -14.422 -2.193 1 39.59 224 ALA A N 1
ATOM 1704 C CA . ALA A 1 224 ? 20.953 -13.656 -3.084 1 39.59 224 ALA A CA 1
ATOM 1705 C C . ALA A 1 224 ? 20.266 -13.383 -4.418 1 39.59 224 ALA A C 1
ATOM 1707 O O . ALA A 1 224 ? 20.219 -14.25 -5.293 1 39.59 224 ALA A O 1
ATOM 1708 N N . THR A 1 225 ? 19.359 -12.484 -4.488 1 47.72 225 THR A N 1
ATOM 1709 C CA . THR A 1 225 ? 18.781 -12.078 -5.766 1 47.72 225 THR A CA 1
ATOM 1710 C C . THR A 1 225 ? 19.297 -10.703 -6.176 1 47.72 225 THR A C 1
ATOM 1712 O O . THR A 1 225 ? 19.969 -10.023 -5.395 1 47.72 225 THR A O 1
ATOM 1715 N N . ALA A 1 226 ? 19.203 -10.414 -7.555 1 41.31 226 ALA A N 1
ATOM 1716 C CA . ALA A 1 226 ? 19.531 -9.07 -8.016 1 41.31 226 ALA A CA 1
ATOM 1717 C C . ALA A 1 226 ? 18.938 -8.016 -7.094 1 41.31 226 ALA A C 1
ATOM 1719 O O . ALA A 1 226 ? 19.562 -6.977 -6.844 1 41.31 226 ALA A O 1
ATOM 1720 N N . MET A 1 227 ? 17.812 -8.414 -6.52 1 46.44 227 MET A N 1
ATOM 1721 C CA . MET A 1 227 ? 17.125 -7.473 -5.652 1 46.44 227 MET A CA 1
ATOM 1722 C C . MET A 1 227 ? 17.828 -7.344 -4.305 1 46.44 227 MET A C 1
ATOM 1724 O O . MET A 1 227 ? 17.875 -6.258 -3.732 1 46.44 227 MET A O 1
ATOM 1728 N N . ALA A 1 228 ? 18.328 -8.562 -3.75 1 47.44 228 ALA A N 1
ATOM 1729 C CA . ALA A 1 228 ? 19.062 -8.555 -2.484 1 47.44 228 ALA A CA 1
ATOM 1730 C C . ALA A 1 228 ? 20.312 -7.695 -2.58 1 47.44 228 ALA A C 1
ATOM 1732 O O . ALA A 1 228 ? 20.734 -7.09 -1.593 1 47.44 228 ALA A O 1
ATOM 1733 N N . LYS A 1 229 ? 20.891 -7.77 -3.797 1 45.22 229 LYS A N 1
ATOM 1734 C CA . LYS A 1 229 ? 22.078 -6.941 -3.967 1 45.22 229 LYS A CA 1
ATOM 1735 C C . LYS A 1 229 ? 21.766 -5.473 -3.688 1 45.22 229 LYS A C 1
ATOM 1737 O O . LYS A 1 229 ? 22.609 -4.742 -3.164 1 45.22 229 LYS A O 1
ATOM 1742 N N . GLU A 1 230 ? 20.578 -5.207 -4.117 1 45.78 230 GLU A N 1
ATOM 1743 C CA . GLU A 1 230 ? 20.203 -3.816 -3.891 1 45.78 230 GLU A CA 1
ATOM 1744 C C . GLU A 1 230 ? 19.984 -3.539 -2.406 1 45.78 230 GLU A C 1
ATOM 1746 O O . GLU A 1 230 ? 20.203 -2.42 -1.94 1 45.78 230 GLU A O 1
ATOM 1751 N N . GLY A 1 231 ? 19.641 -4.664 -1.605 1 49.03 231 GLY A N 1
ATOM 1752 C CA . GLY A 1 231 ? 19.391 -4.453 -0.188 1 49.03 231 GLY A CA 1
ATOM 1753 C C . GLY A 1 231 ? 20.578 -4.824 0.683 1 49.03 231 GLY A C 1
ATOM 1754 O O . GLY A 1 231 ? 20.484 -4.809 1.911 1 49.03 231 GLY A O 1
ATOM 1755 N N . ASN A 1 232 ? 21.828 -5.102 0.252 1 45.25 232 ASN A N 1
ATOM 1756 C CA . ASN A 1 232 ? 23.094 -5.438 0.892 1 45.25 232 ASN A CA 1
ATOM 1757 C C . ASN A 1 232 ? 22.953 -6.629 1.833 1 45.25 232 ASN A C 1
ATOM 1759 O O . ASN A 1 232 ? 23.562 -6.652 2.906 1 45.25 232 ASN A O 1
ATOM 1763 N N . SER A 1 233 ? 22.031 -7.465 1.706 1 46.19 233 SER A N 1
ATOM 1764 C CA . SER A 1 233 ? 21.859 -8.562 2.652 1 46.19 233 SER A CA 1
ATOM 1765 C C . SER A 1 233 ? 22.656 -9.789 2.227 1 46.19 233 SER A C 1
ATOM 1767 O O . SER A 1 233 ? 22.859 -10.023 1.034 1 46.19 233 SER A O 1
ATOM 1769 N N . LYS A 1 234 ? 23.453 -10.406 3.188 1 45.62 234 LYS A N 1
ATOM 1770 C CA . LYS A 1 234 ? 24.156 -11.672 2.975 1 45.62 234 LYS A CA 1
ATOM 1771 C C . LYS A 1 234 ? 23.188 -12.773 2.578 1 45.62 234 LYS A C 1
ATOM 1773 O O . LYS A 1 234 ? 22.219 -13.055 3.299 1 45.62 234 LYS A O 1
ATOM 1778 N N . CYS A 1 235 ? 23.047 -13.109 1.24 1 51 235 CYS A N 1
ATOM 1779 C CA . CYS A 1 235 ? 22.062 -13.945 0.574 1 51 235 CYS A CA 1
ATOM 1780 C C . CYS A 1 235 ? 22.422 -15.422 0.698 1 51 235 CYS A C 1
ATOM 1782 O O . CYS A 1 235 ? 23.219 -15.938 -0.09 1 51 235 CYS A O 1
ATOM 1784 N N . ASP A 1 236 ? 21.938 -16.062 1.807 1 56.44 236 ASP A N 1
ATOM 1785 C CA . ASP A 1 236 ? 22.453 -17.422 2.023 1 56.44 236 ASP A CA 1
ATOM 1786 C C . ASP A 1 236 ? 21.5 -18.469 1.458 1 56.44 236 ASP A C 1
ATOM 1788 O O . ASP A 1 236 ? 21.844 -19.641 1.365 1 56.44 236 ASP A O 1
ATOM 1792 N N . ASP A 1 237 ? 20.375 -18 0.847 1 62.53 237 ASP A N 1
ATOM 1793 C CA . ASP A 1 237 ? 19.438 -19.062 0.458 1 62.53 237 ASP A CA 1
ATOM 1794 C C . ASP A 1 237 ? 19.375 -19.203 -1.062 1 62.53 237 ASP A C 1
ATOM 1796 O O . ASP A 1 237 ? 19.516 -18.219 -1.789 1 62.53 237 ASP A O 1
ATOM 1800 N N . THR A 1 238 ? 19.359 -20.469 -1.545 1 72.94 238 THR A N 1
ATOM 1801 C CA . THR A 1 238 ? 19.266 -20.688 -2.982 1 72.94 238 THR A CA 1
ATOM 1802 C C . THR A 1 238 ? 17.844 -20.453 -3.482 1 72.94 238 THR A C 1
ATOM 1804 O O . THR A 1 238 ? 16.891 -20.562 -2.717 1 72.94 238 THR A O 1
ATOM 1807 N N . ALA A 1 239 ? 17.656 -20.141 -4.746 1 81.44 239 ALA A N 1
ATOM 1808 C CA . ALA A 1 239 ? 16.359 -19.984 -5.395 1 81.44 239 ALA A CA 1
ATOM 1809 C C . ALA A 1 239 ? 15.578 -21.297 -5.375 1 81.44 239 ALA A C 1
ATOM 1811 O O . ALA A 1 239 ? 14.352 -21.297 -5.273 1 81.44 239 ALA A O 1
ATOM 1812 N N . GLU A 1 240 ? 16.312 -22.391 -5.391 1 83.56 240 GLU A N 1
ATOM 1813 C CA . GLU A 1 240 ? 15.711 -23.719 -5.441 1 83.56 240 GLU A CA 1
ATOM 1814 C C . GLU A 1 240 ? 14.984 -24.047 -4.137 1 83.56 240 GLU A C 1
ATOM 1816 O O . GLU A 1 240 ? 13.953 -24.719 -4.145 1 83.56 240 GLU A O 1
ATOM 1821 N N . LEU A 1 241 ? 15.516 -23.594 -3.076 1 80.06 241 LEU A N 1
ATOM 1822 C CA . LEU A 1 241 ? 14.867 -23.812 -1.79 1 80.06 241 LEU A CA 1
ATOM 1823 C C . LEU A 1 241 ? 13.508 -23.125 -1.739 1 80.06 241 LEU A C 1
ATOM 1825 O O . LEU A 1 241 ? 12.508 -23.734 -1.362 1 80.06 241 LEU A O 1
ATOM 1829 N N . ALA A 1 242 ? 13.547 -21.953 -2.154 1 83.19 242 ALA A N 1
ATOM 1830 C CA . ALA A 1 242 ? 12.297 -21.203 -2.18 1 83.19 242 ALA A CA 1
ATOM 1831 C C . ALA A 1 242 ? 11.297 -21.828 -3.146 1 83.19 242 ALA A C 1
ATOM 1833 O O . ALA A 1 242 ? 10.109 -21.953 -2.832 1 83.19 242 ALA A O 1
ATOM 1834 N N . ALA A 1 243 ? 11.828 -22.234 -4.23 1 89.75 243 ALA A N 1
ATOM 1835 C CA . ALA A 1 243 ? 10.992 -22.812 -5.273 1 89.75 243 ALA A CA 1
ATOM 1836 C C . ALA A 1 243 ? 10.305 -24.094 -4.773 1 89.75 243 ALA A C 1
ATOM 1838 O O . ALA A 1 243 ? 9.086 -24.234 -4.898 1 89.75 243 ALA A O 1
ATOM 1839 N N . ASP A 1 244 ? 11.094 -24.938 -4.211 1 87.81 244 ASP A N 1
ATOM 1840 C CA . ASP A 1 244 ? 10.562 -26.203 -3.719 1 87.81 244 ASP A CA 1
ATOM 1841 C C . ASP A 1 244 ? 9.57 -25.984 -2.586 1 87.81 244 ASP A C 1
ATOM 1843 O O . ASP A 1 244 ? 8.586 -26.719 -2.463 1 87.81 244 ASP A O 1
ATOM 1847 N N . PHE A 1 245 ? 9.812 -25.016 -1.81 1 83.81 245 PHE A N 1
ATOM 1848 C CA . PHE A 1 245 ? 8.891 -24.672 -0.735 1 83.81 245 PHE A CA 1
ATOM 1849 C C . PHE A 1 245 ? 7.551 -24.219 -1.3 1 83.81 245 PHE A C 1
ATOM 1851 O O . PHE A 1 245 ? 6.496 -24.641 -0.821 1 83.81 245 PHE A O 1
ATOM 1858 N N . LEU A 1 246 ? 7.59 -23.422 -2.318 1 90.62 246 LEU A N 1
ATOM 1859 C CA . LEU A 1 246 ? 6.375 -22.938 -2.961 1 90.62 246 LEU A CA 1
ATOM 1860 C C . LEU A 1 246 ? 5.555 -24.094 -3.533 1 90.62 246 LEU A C 1
ATOM 1862 O O . LEU A 1 246 ? 4.324 -24.078 -3.455 1 90.62 246 LEU A O 1
ATOM 1866 N N . VAL A 1 247 ? 6.25 -25.016 -4.09 1 93 247 VAL A N 1
ATOM 1867 C CA . VAL A 1 247 ? 5.57 -26.172 -4.648 1 93 247 VAL A CA 1
ATOM 1868 C C . VAL A 1 247 ? 4.949 -27 -3.521 1 93 247 VAL A C 1
ATOM 1870 O O . VAL A 1 247 ? 3.797 -27.422 -3.617 1 93 247 VAL A O 1
ATOM 1873 N N . TRP A 1 248 ? 5.684 -27.156 -2.439 1 87.75 248 TRP A N 1
ATOM 1874 C CA . TRP A 1 248 ? 5.227 -27.953 -1.303 1 87.75 248 TRP A CA 1
ATOM 1875 C C . TRP A 1 248 ? 3.977 -27.344 -0.68 1 87.75 248 TRP A C 1
ATOM 1877 O O . TRP A 1 248 ? 3.107 -28.047 -0.178 1 87.75 248 TRP A O 1
ATOM 1887 N N . LEU A 1 249 ? 3.801 -26.109 -0.752 1 89.75 249 LEU A N 1
ATOM 1888 C CA . LEU A 1 249 ? 2.67 -25.406 -0.154 1 89.75 249 LEU A CA 1
ATOM 1889 C C . LEU A 1 249 ? 1.355 -25.859 -0.78 1 89.75 249 LEU A C 1
ATOM 1891 O O . LEU A 1 249 ? 0.283 -25.641 -0.215 1 89.75 249 LEU A O 1
ATOM 1895 N N . ASN A 1 250 ? 1.404 -26.453 -1.931 1 92.62 250 ASN A N 1
ATOM 1896 C CA . ASN A 1 250 ? 0.199 -26.938 -2.594 1 92.62 250 ASN A CA 1
ATOM 1897 C C . ASN A 1 250 ? -0.209 -28.312 -2.076 1 92.62 250 ASN A C 1
ATOM 1899 O O . ASN A 1 250 ? -1.263 -28.844 -2.445 1 92.62 250 ASN A O 1
ATOM 1903 N N . ALA A 1 251 ? 0.599 -28.938 -1.234 1 89.62 251 ALA A N 1
ATOM 1904 C CA . ALA A 1 251 ? 0.255 -30.219 -0.622 1 89.62 251 ALA A CA 1
ATOM 1905 C C . ALA A 1 251 ? -0.808 -30.047 0.459 1 89.62 251 ALA A C 1
ATOM 1907 O O . ALA A 1 251 ? -0.783 -29.062 1.208 1 89.62 251 ALA A O 1
ATOM 1908 N N . PRO A 1 252 ? -1.69 -31.031 0.604 1 87.44 252 PRO A N 1
ATOM 1909 C CA . PRO A 1 252 ? -2.742 -30.922 1.618 1 87.44 252 PRO A CA 1
ATOM 1910 C C . PRO A 1 252 ? -2.186 -30.703 3.021 1 87.44 252 PRO A C 1
ATO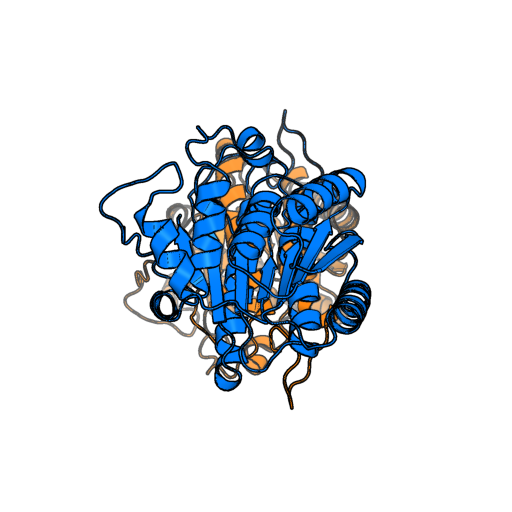M 1912 O O . PRO A 1 252 ? -2.807 -30 3.83 1 87.44 252 PRO A O 1
ATOM 1915 N N . GLU A 1 253 ? -1.071 -31.203 3.32 1 81.81 253 GLU A N 1
ATOM 1916 C CA . GLU A 1 253 ? -0.5 -31.109 4.66 1 81.81 253 GLU A CA 1
ATOM 1917 C C . GLU A 1 253 ? -0.073 -29.672 4.969 1 81.81 253 GLU A C 1
ATOM 1919 O O . GLU A 1 253 ? 0.133 -29.328 6.133 1 81.81 253 GLU A O 1
ATOM 1924 N N . ALA A 1 254 ? 0.068 -28.844 3.916 1 83.5 254 ALA A N 1
ATOM 1925 C CA . ALA A 1 254 ? 0.52 -27.469 4.121 1 83.5 254 ALA A CA 1
ATOM 1926 C C . ALA A 1 254 ? -0.665 -26.516 4.262 1 83.5 254 ALA A C 1
ATOM 1928 O O . ALA A 1 254 ? -0.482 -25.312 4.453 1 83.5 254 ALA A O 1
ATOM 1929 N N . ALA A 1 255 ? -1.857 -27.016 4.25 1 82.88 255 ALA A N 1
ATOM 1930 C CA . ALA A 1 255 ? -3.074 -26.219 4.219 1 82.88 255 ALA A CA 1
ATOM 1931 C C . ALA A 1 255 ? -3.172 -25.328 5.453 1 82.88 255 ALA A C 1
ATOM 1933 O O . ALA A 1 255 ? -3.725 -24.219 5.391 1 82.88 255 ALA A O 1
ATOM 1934 N N . TYR A 1 256 ? -2.59 -25.703 6.5 1 77.44 256 TYR A N 1
ATOM 1935 C CA . TYR A 1 256 ? -2.684 -24.953 7.75 1 77.44 256 TYR A CA 1
ATOM 1936 C C . TYR A 1 256 ? -1.858 -23.672 7.691 1 77.44 256 TYR A C 1
ATOM 1938 O O . TYR A 1 256 ? -2.018 -22.781 8.531 1 77.44 256 TYR A O 1
ATOM 1946 N N . LEU A 1 257 ? -1.03 -23.5 6.734 1 79.62 257 LEU A N 1
ATOM 1947 C CA . LEU A 1 257 ? -0.142 -22.344 6.609 1 79.62 257 LEU A CA 1
ATOM 1948 C C . LEU A 1 257 ? -0.797 -21.25 5.793 1 79.62 257 LEU A C 1
ATOM 1950 O O . LEU A 1 257 ? -0.202 -20.188 5.586 1 79.62 257 LEU A O 1
ATOM 1954 N N . GLN A 1 258 ? -2.01 -21.469 5.43 1 83.44 258 GLN A N 1
ATOM 1955 C CA . GLN A 1 258 ? -2.715 -20.469 4.625 1 83.44 258 GLN A CA 1
ATOM 1956 C C . GLN A 1 258 ? -2.852 -19.156 5.375 1 83.44 258 GLN A C 1
ATOM 1958 O O . GLN A 1 258 ? -3.092 -19.141 6.582 1 83.44 258 GLN A O 1
ATOM 1963 N N . ASN A 1 259 ? -2.654 -18.047 4.613 1 83.69 259 ASN A N 1
ATOM 1964 C CA . ASN A 1 259 ? -2.893 -16.672 5.039 1 83.69 259 ASN A CA 1
ATOM 1965 C C . ASN A 1 259 ? -1.969 -16.266 6.184 1 83.69 259 ASN A C 1
ATOM 1967 O O . ASN A 1 259 ? -2.393 -15.586 7.121 1 83.69 259 ASN A O 1
ATOM 1971 N N . ARG A 1 260 ? -0.813 -16.938 6.227 1 69.56 260 ARG A N 1
ATOM 1972 C CA . ARG A 1 260 ? 0.25 -16.594 7.168 1 69.56 260 ARG A CA 1
ATOM 1973 C C . ARG A 1 260 ? 1.495 -16.109 6.438 1 69.56 260 ARG A C 1
ATOM 1975 O O . ARG A 1 260 ? 1.742 -16.5 5.293 1 69.56 260 ARG A O 1
ATOM 1982 N N . LEU A 1 261 ? 2.059 -15.219 7.102 1 65.31 261 LEU A N 1
ATOM 1983 C CA . LEU A 1 261 ? 3.354 -14.82 6.555 1 65.31 261 LEU A CA 1
ATOM 1984 C C . LEU A 1 261 ? 4.406 -15.891 6.828 1 65.31 261 LEU A C 1
ATOM 1986 O O . LEU A 1 261 ? 4.703 -16.188 7.988 1 65.31 261 LEU A O 1
ATOM 1990 N N . LEU A 1 262 ? 4.926 -16.406 5.738 1 60.19 262 LEU A N 1
ATOM 1991 C CA . LEU A 1 262 ? 5.852 -17.531 5.828 1 60.19 262 LEU A CA 1
ATOM 1992 C C . LEU A 1 262 ? 7.262 -17.109 5.434 1 60.19 262 LEU A C 1
ATOM 1994 O O . LEU A 1 262 ? 7.438 -16.328 4.504 1 60.19 262 LEU A O 1
ATOM 1998 N N . ILE A 1 263 ? 8.188 -17.453 6.289 1 53.34 263 ILE A N 1
ATOM 1999 C CA . ILE A 1 263 ? 9.586 -17.25 5.941 1 53.34 263 ILE A CA 1
ATOM 2000 C C . ILE A 1 263 ? 10.242 -18.578 5.613 1 53.34 263 ILE A C 1
ATOM 2002 O O . ILE A 1 263 ? 10.18 -19.516 6.406 1 53.34 263 ILE A O 1
ATOM 2006 N N . CYS A 1 264 ? 10.75 -18.656 4.418 1 59.59 264 CYS A N 1
ATOM 2007 C CA . CYS A 1 264 ? 11.367 -19.906 3.98 1 59.59 264 CYS A CA 1
ATOM 2008 C C . CYS A 1 264 ? 12.586 -20.234 4.836 1 59.59 264 CYS A C 1
ATOM 2010 O O . CYS A 1 264 ? 13.289 -19.344 5.297 1 59.59 264 CYS A O 1
ATOM 2012 N N . MET B 1 1 ? 7.902 -6.508 14.266 1 21.77 1 MET B N 1
ATOM 2013 C CA . MET B 1 1 ? 6.449 -6.629 14.242 1 21.77 1 MET B CA 1
ATOM 2014 C C . MET B 1 1 ? 5.793 -5.434 14.922 1 21.77 1 MET B C 1
ATOM 2016 O O . MET B 1 1 ? 6.125 -5.098 16.062 1 21.77 1 MET B O 1
ATOM 2020 N N . ALA B 1 2 ? 5.453 -4.535 14.188 1 28 2 ALA B N 1
ATOM 2021 C CA . ALA B 1 2 ? 4.938 -3.445 15.016 1 28 2 ALA B CA 1
ATOM 2022 C C . ALA B 1 2 ? 3.916 -3.957 16.031 1 28 2 ALA B C 1
ATOM 2024 O O . ALA B 1 2 ? 2.947 -4.625 15.648 1 28 2 ALA B O 1
ATOM 2025 N N . ILE B 1 3 ? 4.324 -4.305 17.125 1 26.86 3 ILE B N 1
ATOM 2026 C CA . ILE B 1 3 ? 3.484 -4.59 18.281 1 26.86 3 ILE B CA 1
ATOM 2027 C C . ILE B 1 3 ? 2.488 -3.453 18.484 1 26.86 3 ILE B C 1
ATOM 2029 O O . ILE B 1 3 ? 2.885 -2.307 18.719 1 26.86 3 ILE B O 1
ATOM 2033 N N . ILE B 1 4 ? 1.331 -3.729 17.734 1 34.16 4 ILE B N 1
ATOM 2034 C CA . ILE B 1 4 ? 0.214 -2.898 18.188 1 34.16 4 ILE B CA 1
ATOM 2035 C C . ILE B 1 4 ? 0.01 -3.064 19.688 1 34.16 4 ILE B C 1
ATOM 2037 O O . ILE B 1 4 ? -0.259 -4.168 20.172 1 34.16 4 ILE B O 1
ATOM 2041 N N . THR B 1 5 ? 0.844 -2.605 20.375 1 33.31 5 THR B N 1
ATOM 2042 C CA . THR B 1 5 ? 0.532 -2.633 21.812 1 33.31 5 THR B CA 1
ATOM 2043 C C . THR B 1 5 ? -0.674 -1.75 22.109 1 33.31 5 THR B C 1
ATOM 2045 O O . THR B 1 5 ? -0.689 -0.568 21.766 1 33.31 5 THR B O 1
ATOM 2048 N N . ARG B 1 6 ? -1.722 -2.486 22.062 1 38.91 6 ARG B N 1
ATOM 2049 C CA . ARG B 1 6 ? -2.873 -1.762 22.594 1 38.91 6 ARG B CA 1
ATOM 2050 C C . ARG B 1 6 ? -2.639 -1.333 24.031 1 38.91 6 ARG B C 1
ATOM 2052 O O . ARG B 1 6 ? -2.746 -2.146 24.953 1 38.91 6 ARG B O 1
ATOM 2059 N N . LYS B 1 7 ? -1.741 -0.5 24.203 1 38.53 7 LYS B N 1
ATOM 2060 C CA . LYS B 1 7 ? -1.75 0.042 25.562 1 38.53 7 LYS B CA 1
ATOM 2061 C C . LYS B 1 7 ? -2.736 1.2 25.672 1 38.53 7 LYS B C 1
ATOM 2063 O O . LYS B 1 7 ? -2.705 2.137 24.875 1 38.53 7 LYS B O 1
ATOM 2068 N N . ASN B 1 8 ? -3.791 0.863 26.281 1 40.12 8 ASN B N 1
ATOM 2069 C CA . ASN B 1 8 ? -4.688 1.956 26.656 1 40.12 8 ASN B CA 1
ATOM 2070 C C . ASN B 1 8 ? -3.984 2.98 27.531 1 40.12 8 ASN B C 1
ATOM 2072 O O . ASN B 1 8 ? -3.516 2.646 28.625 1 40.12 8 ASN B O 1
ATOM 2076 N N . PHE B 1 9 ? -3.553 3.881 27.016 1 37.34 9 PHE B N 1
ATOM 2077 C CA . PHE B 1 9 ? -2.826 4.883 27.781 1 37.34 9 PHE B CA 1
ATOM 2078 C C . PHE B 1 9 ? -3.785 5.73 28.609 1 37.34 9 PHE B C 1
ATOM 2080 O O . PHE B 1 9 ? -3.354 6.59 29.375 1 37.34 9 PHE B O 1
ATOM 2087 N N . THR B 1 10 ? -5.086 5.48 28.203 1 42.06 10 THR B N 1
ATOM 2088 C CA . THR B 1 10 ? -6.016 6.215 29.047 1 42.06 10 THR B CA 1
ATOM 2089 C C . THR B 1 10 ? -6.977 5.258 29.75 1 42.06 10 THR B C 1
ATOM 2091 O O . THR B 1 10 ? -7.328 4.211 29.203 1 42.06 10 THR B O 1
ATOM 2094 N N . SER B 1 11 ? -7.047 5.387 30.969 1 41.28 11 SER B N 1
ATOM 2095 C CA . SER B 1 11 ? -7.926 4.578 31.812 1 41.28 11 SER B CA 1
ATOM 2096 C C . SER B 1 11 ? -9.391 4.859 31.516 1 41.28 11 SER B C 1
ATOM 2098 O O . SER B 1 11 ? -10.258 4.027 31.797 1 41.28 11 SER B O 1
ATOM 2100 N N . THR B 1 12 ? -9.656 6.105 30.984 1 42.31 12 THR B N 1
ATOM 2101 C CA . THR B 1 12 ? -11.039 6.516 30.766 1 42.31 12 THR B CA 1
ATOM 2102 C C . THR B 1 12 ? -11.281 6.828 29.297 1 42.31 12 THR B C 1
ATOM 2104 O O . THR B 1 12 ? -10.531 7.59 28.672 1 42.31 12 THR B O 1
ATOM 2107 N N . PHE B 1 13 ? -12.195 6.145 28.719 1 49.62 13 PHE B N 1
ATOM 2108 C CA . PHE B 1 13 ? -12.594 6.363 27.328 1 49.62 13 PHE B CA 1
ATOM 2109 C C . PHE B 1 13 ? -13.492 7.59 27.219 1 49.62 13 PHE B C 1
ATOM 2111 O O . PHE B 1 13 ? -14.398 7.785 28.031 1 49.62 13 PHE B O 1
ATOM 2118 N N . HIS B 1 14 ? -13.047 8.562 26.469 1 50.34 14 HIS B N 1
ATOM 2119 C CA . HIS B 1 14 ? -13.867 9.75 26.203 1 50.34 14 HIS B CA 1
ATOM 2120 C C . HIS B 1 14 ? -14.406 9.742 24.781 1 50.34 14 HIS B C 1
ATOM 2122 O O . HIS B 1 14 ? -13.719 9.328 23.859 1 50.34 14 HIS B O 1
ATOM 2128 N N . ASN B 1 15 ? -15.664 10.125 24.609 1 50.19 15 ASN B N 1
ATOM 2129 C CA . ASN B 1 15 ? -16.297 10.18 23.297 1 50.19 15 ASN B CA 1
ATOM 2130 C C . ASN B 1 15 ? -16.359 11.609 22.766 1 50.19 15 ASN B C 1
ATOM 2132 O O . ASN B 1 15 ? -16.812 11.828 21.641 1 50.19 15 ASN B O 1
ATOM 2136 N N . ASP B 1 16 ? -16.016 12.547 23.734 1 58.19 16 ASP B N 1
ATOM 2137 C CA . ASP B 1 16 ? -15.969 13.961 23.375 1 58.19 16 ASP B CA 1
ATOM 2138 C C . ASP B 1 16 ? -14.766 14.648 24.016 1 58.19 16 ASP B C 1
ATOM 2140 O O . ASP B 1 16 ? -14.086 14.07 24.859 1 58.19 16 ASP B O 1
ATOM 2144 N N . THR B 1 17 ? -14.531 15.914 23.531 1 68.88 17 THR B N 1
ATOM 2145 C CA . THR B 1 17 ? -13.469 16.703 24.156 1 68.88 17 THR B CA 1
ATOM 2146 C C . THR B 1 17 ? -13.719 16.844 25.656 1 68.88 17 THR B C 1
ATOM 2148 O O . THR B 1 17 ? -14.867 16.781 26.109 1 68.88 17 THR B O 1
ATOM 2151 N N . TYR B 1 18 ? -12.672 16.828 26.375 1 61.12 18 TYR B N 1
ATOM 2152 C CA . TYR B 1 18 ? -12.781 16.922 27.828 1 61.12 18 TYR B CA 1
ATOM 2153 C C . TYR B 1 18 ? -11.805 17.953 28.391 1 61.12 18 TYR B C 1
ATOM 2155 O O . TYR B 1 18 ? -10.828 18.312 27.734 1 61.12 18 TYR B O 1
ATOM 2163 N N . PRO B 1 19 ? -12.211 18.641 29.422 1 61.34 19 PRO B N 1
ATOM 2164 C CA . PRO B 1 19 ? -11.508 19.797 29.953 1 61.34 19 PRO B CA 1
ATOM 2165 C C . PRO B 1 19 ? -10 19.578 30.062 1 61.34 19 PRO B C 1
ATOM 2167 O O . PRO B 1 19 ? -9.219 20.484 29.766 1 61.34 19 PRO B O 1
ATOM 2170 N N . VAL B 1 20 ? -9.578 18.484 30.422 1 58.75 20 VAL B N 1
ATOM 2171 C CA . VAL B 1 20 ? -8.148 18.219 30.594 1 58.75 20 VAL B CA 1
ATOM 2172 C C . VAL B 1 20 ? -7.438 18.359 29.25 1 58.75 20 VAL B C 1
ATOM 2174 O O . VAL B 1 20 ? -6.352 18.938 29.172 1 58.75 20 VAL B O 1
ATOM 2177 N N . LEU B 1 21 ? -8.031 17.891 28.25 1 68.12 21 LEU B N 1
ATOM 2178 C CA . LEU B 1 21 ? -7.445 18.016 26.922 1 68.12 21 LEU B CA 1
ATOM 2179 C C . LEU B 1 21 ? -7.367 19.469 26.484 1 68.12 21 LEU B C 1
ATOM 2181 O O . LEU B 1 21 ? -6.355 19.906 25.938 1 68.12 21 LEU B O 1
ATOM 2185 N N . GLN B 1 22 ? -8.383 20.203 26.859 1 71.81 22 GLN B N 1
ATOM 2186 C CA . GLN B 1 22 ? -8.43 21.609 26.5 1 71.81 22 GLN B CA 1
ATOM 2187 C C . GLN B 1 22 ? -7.32 22.391 27.188 1 71.81 22 GLN B C 1
ATOM 2189 O O . GLN B 1 22 ? -6.719 23.297 26.594 1 71.81 22 GLN B O 1
ATOM 2194 N N . GLU B 1 23 ? -7.059 22.016 28.406 1 70 23 GLU B N 1
ATOM 2195 C CA . GLU B 1 23 ? -5.973 22.656 29.141 1 70 23 GLU B CA 1
ATOM 2196 C C . GLU B 1 23 ? -4.613 22.266 28.562 1 70 23 GLU B C 1
ATOM 2198 O O . GLU B 1 23 ? -3.711 23.109 28.484 1 70 23 GLU B O 1
ATOM 2203 N N . ARG B 1 24 ? -4.594 21.125 28.078 1 70.56 24 ARG B N 1
ATOM 2204 C CA . ARG B 1 24 ? -3.324 20.609 27.578 1 70.56 24 ARG B CA 1
ATOM 2205 C C . ARG B 1 24 ? -3.008 21.203 26.203 1 70.56 24 ARG B C 1
ATOM 2207 O O . ARG B 1 24 ? -1.839 21.375 25.859 1 70.56 24 ARG B O 1
ATOM 2214 N N . LEU B 1 25 ? -4.012 21.594 25.547 1 75.62 25 LEU B N 1
ATOM 2215 C CA . LEU B 1 25 ? -3.844 22.172 24.219 1 75.62 25 LEU B CA 1
ATOM 2216 C C . LEU B 1 25 ? -3.053 23.484 24.297 1 75.62 25 LEU B C 1
ATOM 2218 O O . LEU B 1 25 ? -2.328 23.828 23.375 1 75.62 25 LEU B O 1
ATOM 2222 N N . LYS B 1 26 ? -3.25 24.109 25.469 1 74.81 26 LYS B N 1
ATOM 2223 C CA . LYS B 1 26 ? -2.561 25.375 25.656 1 74.81 26 LYS B CA 1
ATOM 2224 C C . LYS B 1 26 ? -1.049 25.172 25.719 1 74.81 26 LYS B C 1
ATOM 2226 O O . LYS B 1 26 ? -0.286 26.109 25.484 1 74.81 26 LYS B O 1
ATOM 2231 N N . LYS B 1 27 ? -0.643 24 25.938 1 75.12 27 LYS B N 1
ATOM 2232 C CA . LYS B 1 27 ? 0.778 23.688 26.078 1 75.12 27 LYS B CA 1
ATOM 2233 C C . LYS B 1 27 ? 1.428 23.469 24.719 1 75.12 27 LYS B C 1
ATOM 2235 O O . LYS B 1 27 ? 2.652 23.375 24.609 1 75.12 27 LYS B O 1
ATOM 2240 N N . ALA B 1 28 ? 0.745 23.391 23.672 1 81.44 28 ALA B N 1
ATOM 2241 C CA . ALA B 1 28 ? 1.297 23.141 22.344 1 81.44 28 ALA B CA 1
ATOM 2242 C C . ALA B 1 28 ? 2.023 24.375 21.812 1 81.44 28 ALA 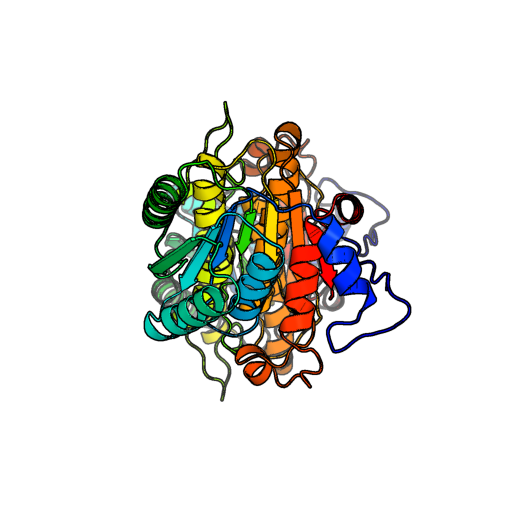B C 1
ATOM 2244 O O . ALA B 1 28 ? 2.877 24.266 20.922 1 81.44 28 ALA B O 1
ATOM 2245 N N . GLU B 1 29 ? 1.941 25.594 22.438 1 82.5 29 GLU B N 1
ATOM 2246 C CA . GLU B 1 29 ? 2.635 26.828 22.062 1 82.5 29 GLU B CA 1
ATOM 2247 C C . GLU B 1 29 ? 2.678 26.984 20.547 1 82.5 29 GLU B C 1
ATOM 2249 O O . GLU B 1 29 ? 3.758 27.062 19.953 1 82.5 29 GLU B O 1
ATOM 2254 N N . LEU B 1 30 ? 1.602 27.172 19.938 1 93.12 30 LEU B N 1
ATOM 2255 C CA . LEU B 1 30 ? 1.481 27.125 18.484 1 93.12 30 LEU B CA 1
ATOM 2256 C C . LEU B 1 30 ? 1.453 28.531 17.891 1 93.12 30 LEU B C 1
ATOM 2258 O O . LEU B 1 30 ? 1.224 28.703 16.688 1 93.12 30 LEU B O 1
ATOM 2262 N N . THR B 1 31 ? 1.893 29.406 18.859 1 90.75 31 THR B N 1
ATOM 2263 C CA . THR B 1 31 ? 1.929 30.781 18.391 1 90.75 31 THR B CA 1
ATOM 2264 C C . THR B 1 31 ? 2.936 30.953 17.25 1 90.75 31 THR B C 1
ATOM 2266 O O . THR B 1 31 ? 4.047 30.422 17.312 1 90.75 31 THR B O 1
ATOM 2269 N N . ASN B 1 32 ? 2.664 31.453 16.062 1 93.69 32 ASN B N 1
ATOM 2270 C CA . ASN B 1 32 ? 3.5 31.766 14.898 1 93.69 32 ASN B CA 1
ATOM 2271 C C . ASN B 1 32 ? 3.639 30.562 13.969 1 93.69 32 ASN B C 1
ATOM 2273 O O . ASN B 1 32 ? 4.414 30.594 13.016 1 93.69 32 ASN B O 1
ATOM 2277 N N . LYS B 1 33 ? 3.021 29.453 14.43 1 96.94 33 LYS B N 1
ATOM 2278 C CA . LYS B 1 33 ? 3.1 28.25 13.586 1 96.94 33 LYS B CA 1
ATOM 2279 C C . LYS B 1 33 ? 2.068 28.312 12.461 1 96.94 33 LYS B C 1
ATOM 2281 O O . LYS B 1 33 ? 1.02 28.938 12.602 1 96.94 33 LYS B O 1
ATOM 2286 N N . THR B 1 34 ? 2.41 27.672 11.406 1 98.38 34 THR B N 1
ATOM 2287 C CA . THR B 1 34 ? 1.508 27.516 10.266 1 98.38 34 THR B CA 1
ATOM 2288 C C . THR B 1 34 ? 1.115 26.047 10.094 1 98.38 34 THR B C 1
ATOM 2290 O O . THR B 1 34 ? 1.92 25.156 10.352 1 98.38 34 THR B O 1
ATOM 2293 N N . VAL B 1 35 ? -0.164 25.812 9.703 1 98.56 35 VAL B N 1
ATOM 2294 C CA . VAL B 1 35 ? -0.644 24.438 9.547 1 98.56 35 VAL B CA 1
ATOM 2295 C C . VAL B 1 35 ? -1.379 24.297 8.219 1 98.56 35 VAL B C 1
ATOM 2297 O O . VAL B 1 35 ? -2.125 25.203 7.816 1 98.56 35 VAL B O 1
ATOM 2300 N N . PHE B 1 36 ? -1.054 23.281 7.492 1 98.81 36 PHE B N 1
ATOM 2301 C CA . PHE B 1 36 ? -1.745 22.906 6.266 1 98.81 36 PHE B CA 1
ATOM 2302 C C . PHE B 1 36 ? -2.551 21.625 6.469 1 98.81 36 PHE B C 1
ATOM 2304 O O . PHE B 1 36 ? -2.006 20.609 6.879 1 98.81 36 PHE B O 1
ATOM 2311 N N . ILE B 1 37 ? -3.865 21.641 6.18 1 98.69 37 ILE B N 1
ATOM 2312 C CA . ILE B 1 37 ? -4.75 20.516 6.48 1 98.69 37 ILE B CA 1
ATOM 2313 C C . ILE B 1 37 ? -5.496 20.094 5.219 1 98.69 37 ILE B C 1
ATOM 2315 O O . ILE B 1 37 ? -6.242 20.891 4.633 1 98.69 37 ILE B O 1
ATOM 2319 N N . THR B 1 38 ? -5.309 18.875 4.809 1 98.38 38 THR B N 1
ATOM 2320 C CA . THR B 1 38 ? -6.062 18.359 3.672 1 98.38 38 THR B CA 1
ATOM 2321 C C . THR B 1 38 ? -7.418 17.812 4.121 1 98.38 38 THR B C 1
ATOM 2323 O O . THR B 1 38 ? -7.559 17.359 5.254 1 98.38 38 THR B O 1
ATOM 2326 N N . GLY B 1 39 ? -8.398 17.812 3.191 1 97 39 GLY B N 1
ATOM 2327 C CA . GLY B 1 39 ? -9.742 17.375 3.543 1 97 39 GLY B CA 1
ATOM 2328 C C . GLY B 1 39 ? -10.367 18.188 4.66 1 97 39 GLY B C 1
ATOM 2329 O O . GLY B 1 39 ? -10.945 17.625 5.594 1 97 39 GLY B O 1
ATOM 2330 N N . SER B 1 40 ? -10.227 19.469 4.613 1 97.06 40 SER B N 1
ATOM 2331 C CA . SER B 1 40 ? -10.578 20.312 5.754 1 97.06 40 SER B CA 1
ATOM 2332 C C . SER B 1 40 ? -11.875 21.078 5.508 1 97.06 40 SER B C 1
ATOM 2334 O O . SER B 1 40 ? -12.141 22.094 6.152 1 97.06 40 SER B O 1
ATOM 2336 N N . GLY B 1 41 ? -12.625 20.609 4.57 1 94.62 41 GLY B N 1
ATOM 2337 C CA . GLY B 1 41 ? -13.914 21.219 4.312 1 94.62 41 GLY B CA 1
ATOM 2338 C C . GLY B 1 41 ? -15.023 20.672 5.191 1 94.62 41 GLY B C 1
ATOM 2339 O O . GLY B 1 41 ? -16.094 21.281 5.309 1 94.62 41 GLY B O 1
ATOM 2340 N N . SER B 1 42 ? -14.828 19.5 5.77 1 90.19 42 SER B N 1
ATOM 2341 C CA . SER B 1 42 ? -15.859 18.875 6.598 1 90.19 42 SER B CA 1
ATOM 2342 C C . SER B 1 42 ? -15.242 17.891 7.594 1 90.19 42 SER B C 1
ATOM 2344 O O . SER B 1 42 ? -14.031 17.656 7.574 1 90.19 42 SER B O 1
ATOM 2346 N N . GLY B 1 43 ? -16.031 17.547 8.547 1 89.62 43 GLY B N 1
ATOM 2347 C CA . GLY B 1 43 ? -15.68 16.453 9.43 1 89.62 43 GLY B CA 1
ATOM 2348 C C . GLY B 1 43 ? -14.484 16.75 10.32 1 89.62 43 GLY B C 1
ATOM 2349 O O . GLY B 1 43 ? -14.406 17.828 10.914 1 89.62 43 GLY B O 1
ATOM 2350 N N . ILE B 1 44 ? -13.664 15.758 10.406 1 89.12 44 ILE B N 1
ATOM 2351 C CA . ILE B 1 44 ? -12.492 15.836 11.281 1 89.12 44 ILE B CA 1
ATOM 2352 C C . ILE B 1 44 ? -11.562 16.938 10.805 1 89.12 44 ILE B C 1
ATOM 2354 O O . ILE B 1 44 ? -11 17.688 11.617 1 89.12 44 ILE B O 1
ATOM 2358 N N . GLY B 1 45 ? -11.453 17.109 9.477 1 95.25 45 GLY B N 1
ATOM 2359 C CA . GLY B 1 45 ? -10.578 18.125 8.906 1 95.25 45 GLY B CA 1
ATOM 2360 C C . GLY B 1 45 ? -11 19.531 9.273 1 95.25 45 GLY B C 1
ATOM 2361 O O . GLY B 1 45 ? -10.164 20.344 9.68 1 95.25 45 GLY B O 1
ATOM 2362 N N . ALA B 1 46 ? -12.258 19.75 9.156 1 96.06 46 ALA B N 1
ATOM 2363 C CA . ALA B 1 46 ? -12.773 21.062 9.5 1 96.06 46 ALA B CA 1
ATOM 2364 C C . ALA B 1 46 ? -12.625 21.344 10.992 1 96.06 46 ALA B C 1
ATOM 2366 O O . ALA B 1 46 ? -12.219 22.453 11.383 1 96.06 46 ALA B O 1
ATOM 2367 N N . ALA B 1 47 ? -12.914 20.359 11.797 1 93.31 47 ALA B N 1
ATOM 2368 C CA . ALA B 1 47 ? -12.773 20.5 13.242 1 93.31 47 ALA B CA 1
ATOM 2369 C C . ALA B 1 47 ? -11.32 20.734 13.641 1 93.31 47 ALA B C 1
ATOM 2371 O O . ALA B 1 47 ? -11.039 21.516 14.547 1 93.31 47 ALA B O 1
ATOM 2372 N N . THR B 1 48 ? -10.453 20.094 12.977 1 95.31 48 THR B N 1
ATOM 2373 C CA . THR B 1 48 ? -9.023 20.234 13.242 1 95.31 48 THR B CA 1
ATOM 2374 C C . THR B 1 48 ? -8.555 21.641 12.898 1 95.31 48 THR B C 1
ATOM 2376 O O . THR B 1 48 ? -7.805 22.266 13.656 1 95.31 48 THR B O 1
ATOM 2379 N N . ALA B 1 49 ? -9.039 22.125 11.797 1 98.12 49 ALA B N 1
ATOM 2380 C CA . ALA B 1 49 ? -8.695 23.484 11.391 1 98.12 49 ALA B CA 1
ATOM 2381 C C . ALA B 1 49 ? -9.148 24.5 12.438 1 98.12 49 ALA B C 1
ATOM 2383 O O . ALA B 1 49 ? -8.383 25.391 12.82 1 98.12 49 ALA B O 1
ATOM 2384 N N . LEU B 1 50 ? -10.328 24.312 12.844 1 96.88 50 LEU B N 1
ATOM 2385 C CA . LEU B 1 50 ? -10.883 25.203 13.852 1 96.88 50 LEU B CA 1
ATOM 2386 C C . LEU B 1 50 ? -10.102 25.109 15.164 1 96.88 50 LEU B C 1
ATOM 2388 O O . LEU B 1 50 ? -9.805 26.125 15.789 1 96.88 50 LEU B O 1
ATOM 2392 N N . SER B 1 51 ? -9.781 23.906 15.57 1 95.06 51 SER B N 1
ATOM 2393 C CA . SER B 1 51 ? -9.047 23.672 16.812 1 95.06 51 SER B CA 1
ATOM 2394 C C . SER B 1 51 ? -7.672 24.328 16.766 1 95.06 51 SER B C 1
ATOM 2396 O O . SER B 1 51 ? -7.238 24.953 17.734 1 95.06 51 SER B O 1
ATOM 2398 N N . PHE B 1 52 ? -6.969 24.234 15.656 1 97.5 52 PHE B N 1
ATOM 2399 C CA . PHE B 1 52 ? -5.676 24.891 15.5 1 97.5 52 PHE B CA 1
ATOM 2400 C C . PHE B 1 52 ? -5.824 26.406 15.562 1 97.5 52 PHE B C 1
ATOM 2402 O O . PHE B 1 52 ? -5.004 27.094 16.172 1 97.5 52 PHE B O 1
ATOM 2409 N N . ALA B 1 53 ? -6.867 26.922 14.922 1 97.31 53 ALA B N 1
ATOM 2410 C CA . ALA B 1 53 ? -7.121 28.359 14.961 1 97.31 53 ALA B CA 1
ATOM 2411 C C . ALA B 1 53 ? -7.34 28.844 16.391 1 97.31 53 ALA B C 1
ATOM 2413 O O . ALA B 1 53 ? -6.762 29.859 16.812 1 97.31 53 ALA B O 1
ATOM 2414 N N . ARG B 1 54 ? -8.109 28.094 17.109 1 94.56 54 ARG B N 1
ATOM 2415 C CA . ARG B 1 54 ? -8.406 28.438 18.5 1 94.56 54 ARG B CA 1
ATOM 2416 C C . ARG B 1 54 ? -7.148 28.375 19.359 1 94.56 54 ARG B C 1
ATOM 2418 O O . ARG B 1 54 ? -7.031 29.094 20.344 1 94.56 54 ARG B O 1
ATOM 2425 N N . ALA B 1 55 ? -6.25 27.531 18.938 1 94.38 55 ALA B N 1
ATOM 2426 C CA . ALA B 1 55 ? -4.996 27.391 19.672 1 94.38 55 ALA B CA 1
ATOM 2427 C C . ALA B 1 55 ? -4.031 28.531 19.344 1 94.38 55 ALA B C 1
ATOM 2429 O O . ALA B 1 55 ? -2.947 28.609 19.922 1 94.38 55 ALA B O 1
ATOM 2430 N N . GLY B 1 56 ? -4.371 29.375 18.344 1 94.75 56 GLY B N 1
ATOM 2431 C CA . GLY B 1 56 ? -3.65 30.625 18.109 1 94.75 56 GLY B CA 1
ATOM 2432 C C . GLY B 1 56 ? -2.551 30.5 17.078 1 94.75 56 GLY B C 1
ATOM 2433 O O . GLY B 1 56 ? -1.535 31.188 17.156 1 94.75 56 GLY B O 1
ATOM 2434 N N . VAL B 1 57 ? -2.641 29.641 16.141 1 97.06 57 VAL B N 1
ATOM 2435 C CA . VAL B 1 57 ? -1.652 29.531 15.07 1 97.06 57 VAL B CA 1
ATOM 2436 C C . VAL B 1 57 ? -1.637 30.812 14.242 1 97.06 57 VAL B C 1
ATOM 2438 O O . VAL B 1 57 ? -2.605 31.578 14.25 1 97.06 57 VAL B O 1
ATOM 2441 N N . LYS B 1 58 ? -0.53 30.984 13.586 1 97.56 58 LYS B N 1
ATOM 2442 C CA . LYS B 1 58 ? -0.38 32.125 12.703 1 97.56 58 LYS B CA 1
ATOM 2443 C C . LYS B 1 58 ? -1.265 32 11.469 1 97.56 58 LYS B C 1
ATOM 2445 O O . LYS B 1 58 ? -1.901 32.969 11.047 1 97.56 58 LYS B O 1
ATOM 2450 N N . ALA B 1 59 ? -1.273 30.797 10.914 1 98.5 59 ALA B N 1
ATOM 2451 C CA . ALA B 1 59 ? -2.012 30.578 9.672 1 98.5 59 ALA B CA 1
ATOM 2452 C C . ALA B 1 59 ? -2.547 29.156 9.594 1 98.5 59 ALA B C 1
ATOM 2454 O O . ALA B 1 59 ? -1.872 28.203 10 1 98.5 59 ALA B O 1
ATOM 2455 N N . VAL B 1 60 ? -3.754 29.062 9.07 1 98.69 60 VAL B N 1
ATOM 2456 C CA . VAL B 1 60 ? -4.383 27.781 8.742 1 98.69 60 VAL B CA 1
ATOM 2457 C C . VAL B 1 60 ? -4.684 27.719 7.25 1 98.69 60 VAL B C 1
ATOM 2459 O O . VAL B 1 60 ? -5.391 28.578 6.715 1 98.69 60 VAL B O 1
ATOM 2462 N N . PHE B 1 61 ? -4.121 26.75 6.594 1 98.81 61 PHE B N 1
ATOM 2463 C CA . PHE B 1 61 ? -4.41 26.531 5.18 1 98.81 61 PHE B CA 1
ATOM 2464 C C . PHE B 1 61 ? -5.316 25.328 4.992 1 98.81 61 PHE B C 1
ATOM 2466 O O . PHE B 1 61 ? -4.969 24.219 5.398 1 98.81 61 PHE B O 1
ATOM 2473 N N . LEU B 1 62 ? -6.461 25.562 4.363 1 98.75 62 LEU B N 1
ATOM 2474 C CA . LEU B 1 62 ? -7.473 24.547 4.094 1 98.75 62 LEU B CA 1
ATOM 2475 C C . LEU B 1 62 ? -7.32 23.984 2.686 1 98.75 62 LEU B C 1
ATOM 2477 O O . LEU B 1 62 ? -6.996 24.734 1.752 1 98.75 62 LEU B O 1
ATOM 2481 N N . SER B 1 63 ? -7.602 22.688 2.543 1 98.56 63 SER B N 1
ATOM 2482 C CA . SER B 1 63 ? -7.613 22.156 1.187 1 98.56 63 SER B CA 1
ATOM 2483 C C . SER B 1 63 ? -8.648 21.047 1.039 1 98.56 63 SER B C 1
ATOM 2485 O O . SER B 1 63 ? -9 20.375 2.018 1 98.56 63 SER B O 1
ATOM 2487 N N . GLY B 1 64 ? -9.164 20.875 -0.103 1 97.88 64 GLY B N 1
ATOM 2488 C CA . GLY B 1 64 ? -10.148 19.875 -0.487 1 97.88 64 GLY B CA 1
ATOM 2489 C C . GLY B 1 64 ? -10.648 20.047 -1.908 1 97.88 64 GLY B C 1
ATOM 2490 O O . GLY B 1 64 ? -10.195 20.938 -2.631 1 97.88 64 GLY B O 1
ATOM 2491 N N . ARG B 1 65 ? -11.625 19.297 -2.289 1 96.44 65 ARG B N 1
ATOM 2492 C CA . ARG B 1 65 ? -12.086 19.266 -3.674 1 96.44 65 ARG B CA 1
ATOM 2493 C C . ARG B 1 65 ? -13.297 20.172 -3.861 1 96.44 65 ARG B C 1
ATOM 2495 O O . ARG B 1 65 ? -13.617 20.578 -4.984 1 96.44 65 ARG B O 1
ATOM 2502 N N . THR B 1 66 ? -13.977 20.453 -2.793 1 96.94 66 THR B N 1
ATOM 2503 C CA . THR B 1 66 ? -15.219 21.203 -2.871 1 96.94 66 THR B CA 1
ATOM 2504 C C . THR B 1 66 ? -15.031 22.625 -2.316 1 96.94 66 THR B C 1
ATOM 2506 O O . THR B 1 66 ? -14.938 22.812 -1.102 1 96.94 66 THR B O 1
ATOM 2509 N N . ARG B 1 67 ? -15.133 23.562 -3.119 1 97.75 67 ARG B N 1
ATOM 2510 C CA . ARG B 1 67 ? -14.859 24.953 -2.76 1 97.75 67 ARG B CA 1
ATOM 2511 C C . ARG B 1 67 ? -15.828 25.438 -1.691 1 97.75 67 ARG B C 1
ATOM 2513 O O . ARG B 1 67 ? -15.422 26.078 -0.72 1 97.75 67 ARG B O 1
ATOM 2520 N N . SER B 1 68 ? -17.031 25.141 -1.855 1 98.06 68 SER B N 1
ATOM 2521 C CA . SER B 1 68 ? -18.062 25.672 -0.972 1 98.06 68 SER B CA 1
ATOM 2522 C C . SER B 1 68 ? -17.859 25.219 0.467 1 98.06 68 SER B C 1
ATOM 2524 O O . SER B 1 68 ? -18.047 26 1.405 1 98.06 68 SER B O 1
ATOM 2526 N N . THR B 1 69 ? -17.438 23.984 0.675 1 97.75 69 THR B N 1
ATOM 2527 C CA . THR B 1 69 ? -17.219 23.469 2.025 1 97.75 69 THR B CA 1
ATOM 2528 C C . THR B 1 69 ? -15.992 24.125 2.654 1 97.75 69 THR B C 1
ATOM 2530 O O . THR B 1 69 ? -15.969 24.375 3.859 1 97.75 69 THR B O 1
ATOM 2533 N N . LEU B 1 70 ? -15.008 24.422 1.851 1 98.44 70 LEU B N 1
ATOM 2534 C CA . LEU B 1 70 ? -13.82 25.109 2.348 1 98.44 70 LEU B CA 1
ATOM 2535 C C . LEU B 1 70 ? -14.164 26.531 2.777 1 98.44 70 LEU B C 1
ATOM 2537 O O . LEU B 1 70 ? -13.664 27 3.801 1 98.44 70 LEU B O 1
ATOM 2541 N N . GLU B 1 71 ? -14.984 27.156 2.021 1 98.44 71 GLU B N 1
ATOM 2542 C CA . GLU B 1 71 ? -15.398 28.516 2.336 1 98.44 71 GLU B CA 1
ATOM 2543 C C . GLU B 1 71 ? -16.188 28.562 3.639 1 98.44 71 GLU B C 1
ATOM 2545 O O . GLU B 1 71 ? -16.047 29.516 4.426 1 98.44 71 GLU B O 1
ATOM 2550 N N . GLU B 1 72 ? -17 27.578 3.832 1 98.06 72 GLU B N 1
ATOM 2551 C CA . GLU B 1 72 ? -17.734 27.5 5.086 1 98.06 72 GLU B CA 1
ATOM 2552 C C . GLU B 1 72 ? -16.797 27.391 6.281 1 98.06 72 GLU B C 1
ATOM 2554 O O . GLU B 1 72 ? -16.984 28.078 7.285 1 98.06 72 GLU B O 1
ATOM 2559 N N . THR B 1 73 ? -15.805 26.547 6.176 1 98.12 73 THR B N 1
ATOM 2560 C CA . THR B 1 73 ? -14.812 26.391 7.238 1 98.12 73 THR B CA 1
ATOM 2561 C C . THR B 1 73 ? -14.016 27.688 7.422 1 98.12 73 THR B C 1
ATOM 2563 O O . THR B 1 73 ? -13.789 28.125 8.547 1 98.12 73 THR B O 1
ATOM 2566 N N . GLN B 1 74 ? -13.617 28.281 6.359 1 98.44 74 GLN B N 1
ATOM 2567 C CA . GLN B 1 74 ? -12.891 29.547 6.402 1 98.44 74 GLN B CA 1
ATOM 2568 C C . GLN B 1 74 ? -13.695 30.625 7.109 1 98.44 74 GLN B C 1
ATOM 2570 O O . GLN B 1 74 ? -13.172 31.344 7.961 1 98.44 74 GLN B O 1
ATOM 2575 N N . ASP B 1 75 ? -14.938 30.766 6.777 1 98.19 75 ASP B N 1
ATOM 2576 C CA . ASP B 1 75 ? -15.812 31.766 7.359 1 98.19 75 ASP B CA 1
ATOM 2577 C C . ASP B 1 75 ? -15.953 31.578 8.867 1 98.19 75 ASP B C 1
ATOM 2579 O O . ASP B 1 75 ? -15.922 32.531 9.625 1 98.19 75 ASP B O 1
ATOM 2583 N N . ARG B 1 76 ? -16.109 30.359 9.227 1 97.75 76 ARG B N 1
ATOM 2584 C CA . ARG B 1 76 ? -16.234 30.047 10.648 1 97.75 76 ARG B CA 1
ATOM 2585 C C . ARG B 1 76 ? -14.977 30.453 11.406 1 97.75 76 ARG B C 1
ATOM 2587 O O . ARG B 1 76 ? -15.062 31.062 12.469 1 97.75 76 ARG B O 1
ATOM 2594 N N . ILE B 1 77 ? -13.836 30.109 10.891 1 98.12 77 ILE B N 1
ATOM 2595 C CA . ILE B 1 77 ? -12.562 30.438 11.539 1 98.12 77 ILE B CA 1
ATOM 2596 C C . ILE B 1 77 ? -12.391 31.953 11.609 1 98.12 77 ILE B C 1
ATOM 2598 O O . ILE B 1 77 ? -12.008 32.5 12.648 1 98.12 77 ILE B O 1
ATOM 2602 N N . SER B 1 78 ? -12.719 32.625 10.516 1 97.69 78 SER B N 1
ATOM 2603 C CA . SER B 1 78 ? -12.555 34.062 10.461 1 97.69 78 SER B CA 1
ATOM 2604 C C . SER B 1 78 ? -13.438 34.75 11.492 1 97.69 78 SER B C 1
ATOM 2606 O O . SER B 1 78 ? -13.055 35.781 12.07 1 97.69 78 SER B O 1
ATOM 2608 N N . ARG B 1 79 ? -14.57 34.219 11.734 1 97.75 79 ARG B N 1
ATOM 2609 C CA . ARG B 1 79 ? -15.5 34.812 12.703 1 97.75 79 ARG B CA 1
ATOM 2610 C C . ARG B 1 79 ? -15.023 34.562 14.133 1 97.75 79 ARG B C 1
ATOM 2612 O O . ARG B 1 79 ? -15.047 35.469 14.969 1 97.75 79 ARG B O 1
ATOM 2619 N N . GLU B 1 80 ? -14.523 33.375 14.398 1 97.06 80 GLU B N 1
ATOM 2620 C CA . GLU B 1 80 ? -14.164 32.969 15.758 1 97.06 80 GLU B CA 1
ATOM 2621 C C . GLU B 1 80 ? -12.75 33.406 16.109 1 97.06 80 GLU B C 1
ATOM 2623 O O . GLU B 1 80 ? -12.453 33.688 17.266 1 97.06 80 GLU B O 1
ATOM 2628 N N . CYS B 1 81 ? -11.906 33.312 15.102 1 97.12 81 CYS B N 1
ATOM 2629 C CA . CYS B 1 81 ? -10.492 33.625 15.297 1 97.12 81 CYS B CA 1
ATOM 2630 C C . CYS B 1 81 ? -10 34.625 14.25 1 97.12 81 CYS B C 1
ATOM 2632 O O . CYS B 1 81 ? -9.172 34.281 13.398 1 97.12 81 CYS B O 1
ATOM 2634 N N . PRO B 1 82 ? -10.336 35.875 14.352 1 96.75 82 PRO B N 1
ATOM 2635 C CA . PRO B 1 82 ? -10.078 36.844 13.297 1 96.75 82 PRO B CA 1
ATOM 2636 C C . PRO B 1 82 ? -8.586 37.156 13.109 1 96.75 82 PRO B C 1
ATOM 2638 O O . PRO B 1 82 ? -8.188 37.656 12.07 1 96.75 82 PRO B O 1
ATOM 2641 N N . SER B 1 83 ? -7.789 36.844 14.055 1 96.38 83 SER B N 1
ATOM 2642 C CA . SER B 1 83 ? -6.363 37.156 13.961 1 96.38 83 SER B CA 1
ATOM 2643 C C . SER B 1 83 ? -5.625 36.062 13.18 1 96.38 83 SER B C 1
ATOM 2645 O O . SER B 1 83 ? -4.469 36.25 12.797 1 96.38 83 SER B O 1
ATOM 2647 N N . VAL B 1 84 ? -6.238 34.938 12.977 1 97.69 84 VAL B N 1
ATOM 2648 C CA . VAL B 1 84 ? -5.605 33.844 12.281 1 97.69 84 VAL B CA 1
ATOM 2649 C C . VAL B 1 84 ? -5.766 34 10.773 1 97.69 84 VAL B C 1
ATOM 2651 O O . VAL B 1 84 ? -6.863 34.281 10.289 1 97.69 84 VAL B O 1
ATOM 2654 N N . LEU B 1 85 ? -4.672 33.938 10.023 1 98.19 85 LEU B N 1
ATOM 2655 C CA . LEU B 1 85 ? -4.719 33.938 8.57 1 98.19 85 LEU B CA 1
ATOM 2656 C C . LEU B 1 85 ? -5.281 32.594 8.047 1 98.19 85 LEU B C 1
ATOM 2658 O O . LEU B 1 85 ? -4.828 31.531 8.438 1 98.19 85 LEU B O 1
ATOM 2662 N N . VAL B 1 86 ? -6.293 32.688 7.215 1 98.44 86 VAL B N 1
ATOM 2663 C CA . VAL B 1 86 ? -6.883 31.484 6.66 1 98.44 86 VAL B CA 1
ATOM 2664 C C . VAL B 1 86 ? -6.777 31.5 5.137 1 98.44 86 VAL B C 1
ATOM 2666 O O . VAL B 1 86 ? -7.18 32.469 4.496 1 98.44 86 VAL B O 1
ATOM 2669 N N . GLY B 1 87 ? -6.16 30.516 4.559 1 98.19 87 GLY B N 1
ATOM 2670 C CA . GLY B 1 87 ? -6.113 30.312 3.123 1 98.19 87 GLY B CA 1
ATOM 2671 C C . GLY B 1 87 ? -6.789 29.016 2.689 1 98.19 87 GLY B C 1
ATOM 2672 O O . GLY B 1 87 ? -6.984 28.109 3.498 1 98.19 87 GLY B O 1
ATOM 2673 N N . LYS B 1 88 ? -7.25 28.969 1.415 1 98.31 88 LYS B N 1
ATOM 2674 C CA . LYS B 1 88 ? -7.902 27.781 0.891 1 98.31 88 LYS B CA 1
ATOM 2675 C C . LYS B 1 88 ? -7.301 27.359 -0.448 1 98.31 88 LYS B C 1
ATOM 2677 O O . LYS B 1 88 ? -6.949 28.219 -1.268 1 98.31 88 LYS B O 1
ATOM 2682 N N . PHE B 1 89 ? -7.133 26.094 -0.658 1 98.62 89 PHE B N 1
ATOM 2683 C CA . PHE B 1 89 ? -6.641 25.5 -1.894 1 98.62 89 PHE B CA 1
ATOM 2684 C C . PHE B 1 89 ? -7.582 24.406 -2.377 1 98.62 89 PHE B C 1
ATOM 2686 O O . PHE B 1 89 ? -7.773 23.391 -1.692 1 98.62 89 PHE B O 1
ATOM 2693 N N . VAL B 1 90 ? -8.141 24.578 -3.58 1 98.5 90 VAL B N 1
ATOM 2694 C CA . VAL B 1 90 ? -9.055 23.594 -4.148 1 98.5 90 VAL B CA 1
ATOM 2695 C C . VAL B 1 90 ? -8.305 22.672 -5.113 1 98.5 90 VAL B C 1
ATOM 2697 O O . VAL B 1 90 ? -7.91 23.109 -6.203 1 98.5 90 VAL B O 1
ATOM 2700 N N . PHE B 1 91 ? -8.117 21.406 -4.73 1 97.69 91 PHE B N 1
ATOM 2701 C CA . PHE B 1 91 ? -7.465 20.438 -5.59 1 97.69 91 PHE B CA 1
ATOM 2702 C C . PHE B 1 91 ? -7.641 19.031 -5.039 1 97.69 91 PHE B C 1
ATOM 2704 O O . PHE B 1 91 ? -8.039 18.844 -3.887 1 97.69 91 PHE B O 1
ATOM 2711 N N . ASP B 1 92 ? -7.465 18.062 -5.859 1 97.81 92 ASP B N 1
ATOM 2712 C CA . ASP B 1 92 ? -7.426 16.656 -5.457 1 97.81 92 ASP B CA 1
ATOM 2713 C C . ASP B 1 92 ? -6.016 16.234 -5.051 1 97.81 92 ASP B C 1
ATOM 2715 O O . ASP B 1 92 ? -5.055 16.484 -5.785 1 97.81 92 ASP B O 1
ATOM 2719 N N . VAL B 1 93 ? -5.887 15.656 -3.875 1 97.44 93 VAL B N 1
ATOM 2720 C CA . VAL B 1 93 ? -4.57 15.328 -3.338 1 97.44 93 VAL B CA 1
ATOM 2721 C C . VAL B 1 93 ? -3.859 14.352 -4.266 1 97.44 93 VAL B C 1
ATOM 2723 O O . VAL B 1 93 ? -2.639 14.195 -4.195 1 97.44 93 VAL B O 1
ATOM 2726 N N . SER B 1 94 ? -4.621 13.656 -5.156 1 96.56 94 SER B N 1
ATOM 2727 C CA . SER B 1 94 ? -4.027 12.656 -6.047 1 96.56 94 SER B CA 1
ATOM 2728 C C . SER B 1 94 ? -3.506 13.297 -7.328 1 96.56 94 SER B C 1
ATOM 2730 O O . SER B 1 94 ? -3.109 12.602 -8.258 1 96.56 94 SER B O 1
ATOM 2732 N N . GLU B 1 95 ? -3.498 14.641 -7.414 1 96.94 95 GLU B N 1
ATOM 2733 C CA . GLU B 1 95 ? -3.102 15.336 -8.633 1 96.94 95 GLU B CA 1
ATOM 2734 C C . GLU B 1 95 ? -1.587 15.297 -8.82 1 96.94 95 GLU B C 1
ATOM 2736 O O . GLU B 1 95 ? -1.073 15.727 -9.859 1 96.94 95 GLU B O 1
ATOM 2741 N N . GLY B 1 96 ? -0.829 14.859 -7.902 1 96.12 96 GLY B N 1
ATOM 2742 C CA . GLY B 1 96 ? 0.579 14.57 -8.125 1 96.12 96 GLY B CA 1
ATOM 2743 C C . GLY B 1 96 ? 1.506 15.578 -7.465 1 96.12 96 GLY B C 1
ATOM 2744 O O . GLY B 1 96 ? 1.048 16.516 -6.82 1 96.12 96 GLY B O 1
ATOM 2745 N N . LEU B 1 97 ? 2.764 15.383 -7.602 1 98.25 97 LEU B N 1
ATOM 2746 C CA . LEU B 1 97 ? 3.797 16.141 -6.895 1 98.25 97 LEU B CA 1
ATOM 2747 C C . LEU B 1 97 ? 3.887 17.562 -7.422 1 98.25 97 LEU B C 1
ATOM 2749 O O . LEU B 1 97 ? 4.082 18.5 -6.648 1 98.25 97 LEU B O 1
ATOM 2753 N N . ASP B 1 98 ? 3.729 17.734 -8.703 1 98.19 98 ASP B N 1
ATOM 2754 C CA . ASP B 1 98 ? 3.82 19.078 -9.273 1 98.19 98 ASP B CA 1
ATOM 2755 C C . ASP B 1 98 ? 2.73 19.984 -8.711 1 98.19 98 ASP B C 1
ATOM 2757 O O . ASP B 1 98 ? 2.994 21.141 -8.359 1 98.19 98 ASP B O 1
ATOM 2761 N N . LYS B 1 99 ? 1.584 19.453 -8.617 1 98.56 99 LYS B N 1
ATOM 2762 C CA . LYS B 1 99 ? 0.493 20.219 -8.031 1 98.56 99 LYS B CA 1
ATOM 2763 C C . LYS B 1 99 ? 0.757 20.531 -6.562 1 98.56 99 LYS B C 1
ATOM 2765 O O . LYS B 1 99 ? 0.529 21.641 -6.102 1 98.56 99 LYS B O 1
ATOM 2770 N N . ALA B 1 100 ? 1.218 19.562 -5.812 1 98.56 100 ALA B N 1
ATOM 2771 C CA . ALA B 1 100 ? 1.546 19.766 -4.402 1 98.56 100 ALA B CA 1
ATOM 2772 C C . ALA B 1 100 ? 2.594 20.859 -4.23 1 98.56 100 ALA B C 1
ATOM 2774 O O . ALA B 1 100 ? 2.469 21.719 -3.35 1 98.56 100 ALA B O 1
ATOM 2775 N N . ARG B 1 101 ? 3.58 20.844 -5.078 1 98.56 101 ARG B N 1
ATOM 2776 C CA . ARG B 1 101 ? 4.633 21.844 -5.02 1 98.56 101 ARG B CA 1
ATOM 2777 C C . ARG B 1 101 ? 4.07 23.25 -5.281 1 98.56 101 ARG B C 1
ATOM 2779 O O . ARG B 1 101 ? 4.441 24.203 -4.609 1 98.56 101 ARG B O 1
ATOM 2786 N N . GLU B 1 102 ? 3.203 23.344 -6.238 1 98.62 102 GLU B N 1
ATOM 2787 C CA . GLU B 1 102 ? 2.549 24.609 -6.531 1 98.62 102 GLU B CA 1
ATOM 2788 C C . GLU B 1 102 ? 1.766 25.125 -5.324 1 98.62 102 GLU B C 1
ATOM 2790 O O . GLU B 1 102 ? 1.886 26.297 -4.949 1 98.62 102 GLU B O 1
ATOM 2795 N N . VAL B 1 103 ? 1.048 24.281 -4.742 1 98.62 103 VAL B N 1
ATOM 2796 C CA . VAL B 1 103 ? 0.173 24.625 -3.623 1 98.62 103 VAL B CA 1
ATOM 2797 C C . VAL B 1 103 ? 1.009 25.078 -2.434 1 98.62 103 VAL B C 1
ATOM 2799 O O . VAL B 1 103 ? 0.721 26.125 -1.835 1 98.62 103 VAL B O 1
ATOM 2802 N N . PHE B 1 104 ? 2.043 24.375 -2.105 1 98.69 104 PHE B N 1
ATOM 2803 C CA . PHE B 1 104 ? 2.828 24.719 -0.924 1 98.69 104 PHE B CA 1
ATOM 2804 C C . PHE B 1 104 ? 3.676 25.953 -1.177 1 98.69 104 PHE B C 1
ATOM 2806 O O . PHE B 1 104 ? 3.939 26.734 -0.256 1 98.69 104 PHE B O 1
ATOM 2813 N N . ALA B 1 105 ? 4.102 26.141 -2.436 1 98.5 105 ALA B N 1
ATOM 2814 C CA . ALA B 1 105 ? 4.77 27.406 -2.771 1 98.5 105 ALA B CA 1
ATOM 2815 C C . ALA B 1 105 ? 3.854 28.594 -2.506 1 98.5 105 ALA B C 1
ATOM 2817 O O . ALA B 1 105 ? 4.277 29.594 -1.91 1 98.5 105 ALA B O 1
ATOM 2818 N N . GLU B 1 106 ? 2.645 28.484 -2.898 1 98.56 106 GLU B N 1
ATOM 2819 C CA . GLU B 1 106 ? 1.674 29.547 -2.691 1 98.56 106 GLU B CA 1
ATOM 2820 C C . GLU B 1 106 ? 1.346 29.719 -1.211 1 98.56 106 GLU B C 1
ATOM 2822 O O . GLU B 1 106 ? 1.209 30.844 -0.725 1 98.56 106 GLU B O 1
ATOM 2827 N N . ALA B 1 107 ? 1.191 28.656 -0.484 1 98.56 107 ALA B N 1
ATOM 2828 C CA . ALA B 1 107 ? 0.903 28.734 0.947 1 98.56 107 ALA B CA 1
ATOM 2829 C C . ALA B 1 107 ? 2.008 29.484 1.692 1 98.56 107 ALA B C 1
ATOM 2831 O O . ALA B 1 107 ? 1.729 30.328 2.545 1 98.56 107 ALA B O 1
ATOM 2832 N N . CYS B 1 108 ? 3.254 29.156 1.354 1 98.31 108 CYS B N 1
ATOM 2833 C CA . CYS B 1 108 ? 4.391 29.828 1.978 1 98.31 108 CYS B CA 1
ATOM 2834 C C . CYS B 1 108 ? 4.391 31.328 1.657 1 98.31 108 CYS B C 1
ATOM 2836 O O . CYS B 1 108 ? 4.684 32.156 2.523 1 98.31 108 CYS B O 1
ATOM 2838 N N . LYS B 1 109 ? 4.094 31.578 0.419 1 98 109 LYS B N 1
ATOM 2839 C CA . LYS B 1 109 ? 4.023 32.969 0.003 1 98 109 LYS B CA 1
ATOM 2840 C C . LYS B 1 109 ? 2.969 33.75 0.806 1 98 109 LYS B C 1
ATOM 2842 O O . LYS B 1 109 ? 3.23 34.844 1.299 1 98 109 LYS B O 1
ATOM 2847 N N . VAL B 1 110 ? 1.845 33.156 0.964 1 97.88 110 VAL B N 1
ATOM 2848 C CA . VAL B 1 110 ? 0.736 33.781 1.681 1 97.88 110 VAL B CA 1
ATOM 2849 C C . VAL B 1 110 ? 1.098 33.938 3.156 1 97.88 110 VAL B C 1
ATOM 2851 O O . VAL B 1 110 ? 0.849 35 3.756 1 97.88 110 VAL B O 1
ATOM 2854 N N . ALA B 1 111 ? 1.676 32.906 3.725 1 97.25 111 ALA B N 1
ATOM 2855 C CA . ALA B 1 111 ? 2.033 32.906 5.141 1 97.25 111 ALA B CA 1
ATOM 2856 C C . ALA B 1 111 ? 3.211 33.844 5.402 1 97.25 111 ALA B C 1
ATOM 2858 O O . ALA B 1 111 ? 3.373 34.344 6.516 1 97.25 111 ALA B O 1
ATOM 2859 N N . GLY B 1 112 ? 4.109 34 4.402 1 97.25 112 GLY B N 1
ATOM 2860 C CA . GLY B 1 112 ? 5.32 34.781 4.551 1 97.25 112 GLY B CA 1
ATOM 2861 C C . GLY B 1 112 ? 6.41 34.062 5.328 1 97.25 112 GLY B C 1
ATOM 2862 O O . GLY B 1 112 ? 7.297 34.719 5.895 1 97.25 112 GLY B O 1
ATOM 2863 N N . CYS B 1 113 ? 6.289 32.812 5.555 1 96.69 113 CYS B N 1
ATOM 2864 C CA . CYS B 1 113 ? 7.246 31.984 6.273 1 96.69 113 CYS B CA 1
ATOM 2865 C C . CYS B 1 113 ? 7.109 30.531 5.871 1 96.69 113 CYS B C 1
ATOM 2867 O O . CYS B 1 113 ? 6.172 30.156 5.16 1 96.69 113 CYS B O 1
ATOM 2869 N N . PRO B 1 114 ? 8.078 29.672 6.215 1 97.12 114 PRO B N 1
ATOM 2870 C CA . PRO B 1 114 ? 7.941 28.234 5.98 1 97.12 114 PRO B CA 1
ATOM 2871 C C . PRO B 1 114 ? 6.762 27.625 6.73 1 97.12 114 PRO B C 1
ATOM 2873 O O . PRO B 1 114 ? 6.238 28.234 7.668 1 97.12 114 PRO B O 1
ATOM 2876 N N . LEU B 1 115 ? 6.402 26.469 6.316 1 98.12 115 LEU B N 1
ATOM 2877 C CA . LEU B 1 115 ? 5.285 25.781 6.945 1 98.12 115 LEU B CA 1
ATOM 2878 C C . LEU B 1 115 ? 5.77 24.891 8.086 1 98.12 115 LEU B C 1
ATOM 2880 O O . LEU B 1 115 ? 6.855 24.312 8.016 1 98.12 115 LEU B O 1
ATOM 2884 N N . ASP B 1 116 ? 4.91 24.703 9.094 1 98.31 116 ASP B N 1
ATOM 2885 C CA . ASP B 1 116 ? 5.363 24.016 10.297 1 98.31 116 ASP B CA 1
ATOM 2886 C C . ASP B 1 116 ? 4.699 22.641 10.422 1 98.31 116 ASP B C 1
ATOM 2888 O O . ASP B 1 116 ? 5.332 21.672 10.852 1 98.31 116 ASP B O 1
ATOM 2892 N N . ILE B 1 117 ? 3.402 22.547 10.07 1 98.5 117 ILE B N 1
ATOM 2893 C CA . ILE B 1 117 ? 2.621 21.344 10.359 1 98.5 117 ILE B CA 1
ATOM 2894 C C . ILE B 1 117 ? 1.817 20.938 9.133 1 98.5 117 ILE B C 1
ATOM 2896 O O . ILE B 1 117 ? 1.149 21.766 8.516 1 98.5 117 ILE B O 1
ATOM 2900 N N . LEU B 1 118 ? 1.942 19.719 8.727 1 98.69 118 LEU B N 1
ATOM 2901 C CA . LEU B 1 118 ? 1.103 19.109 7.695 1 98.69 118 LEU B CA 1
ATOM 2902 C C . LEU B 1 118 ? 0.159 18.078 8.305 1 98.69 118 LEU B C 1
ATOM 2904 O O . LEU B 1 118 ? 0.602 17.156 8.984 1 98.69 118 LEU B O 1
ATOM 2908 N N . VAL B 1 119 ? -1.122 18.25 8.117 1 97.94 119 VAL B N 1
ATOM 2909 C CA . VAL B 1 119 ? -2.121 17.266 8.539 1 97.94 119 VAL B CA 1
ATOM 2910 C C . VAL B 1 119 ? -2.67 16.547 7.312 1 97.94 119 VAL B C 1
ATOM 2912 O O . VAL B 1 119 ? -3.465 17.094 6.555 1 97.94 119 VAL B O 1
ATOM 2915 N N . ASN B 1 120 ? -2.234 15.352 7.16 1 96.62 120 ASN B N 1
ATOM 2916 C CA . ASN B 1 120 ? -2.791 14.477 6.137 1 96.62 120 ASN B CA 1
ATOM 2917 C C . ASN B 1 120 ? -4.113 13.867 6.582 1 96.62 120 ASN B C 1
ATOM 2919 O O . ASN B 1 120 ? -4.133 12.781 7.172 1 96.62 120 ASN B O 1
ATOM 2923 N N . ASN B 1 121 ? -5.152 14.516 6.219 1 94.75 121 ASN B N 1
ATOM 2924 C CA . ASN B 1 121 ? -6.477 14.109 6.68 1 94.75 121 ASN B CA 1
ATOM 2925 C C . ASN B 1 121 ? -7.336 13.594 5.531 1 94.75 121 ASN B C 1
ATOM 2927 O O . ASN B 1 121 ? -8.188 12.727 5.73 1 94.75 121 ASN B O 1
ATOM 2931 N N . ALA B 1 122 ? -7.113 14.164 4.332 1 94.25 122 ALA B N 1
ATOM 2932 C CA . ALA B 1 122 ? -7.887 13.695 3.186 1 94.25 122 ALA B CA 1
ATOM 2933 C C . ALA B 1 122 ? -7.754 12.188 3.021 1 94.25 122 ALA B C 1
ATOM 2935 O O . ALA B 1 122 ? -6.668 11.625 3.188 1 94.25 122 ALA B O 1
ATOM 2936 N N . GLY B 1 123 ? -8.844 11.516 2.742 1 92 123 GLY B N 1
ATOM 2937 C CA . GLY B 1 123 ? -8.852 10.078 2.557 1 92 123 GLY B CA 1
ATOM 2938 C C . GLY B 1 123 ? -9.969 9.602 1.642 1 92 123 GLY B C 1
ATOM 2939 O O . GLY B 1 123 ? -10.906 10.352 1.351 1 92 123 GLY B O 1
ATOM 2940 N N . TYR B 1 124 ? -9.836 8.438 1.182 1 92.62 124 TYR B N 1
ATOM 2941 C CA . TYR B 1 124 ? -10.805 7.777 0.314 1 92.62 124 TYR B CA 1
ATOM 2942 C C . TYR B 1 124 ? -11.117 6.371 0.815 1 92.62 124 TYR B C 1
ATOM 2944 O O . TYR B 1 124 ? -10.211 5.633 1.214 1 92.62 124 TYR B O 1
ATOM 2952 N N . ILE B 1 125 ? -12.406 6.117 0.896 1 91.31 125 ILE B N 1
ATOM 2953 C CA . ILE B 1 125 ? -12.867 4.773 1.238 1 91.31 125 ILE B CA 1
ATOM 2954 C C . ILE B 1 125 ? -14.055 4.391 0.352 1 91.31 125 ILE B C 1
ATOM 2956 O O . ILE B 1 125 ? -14.992 5.172 0.194 1 91.31 125 ILE B O 1
ATOM 2960 N N . ALA B 1 126 ? -13.984 3.344 -0.292 1 90.94 126 ALA B N 1
ATOM 2961 C CA . ALA B 1 126 ? -15.078 2.689 -1.01 1 90.94 126 ALA B CA 1
ATOM 2962 C C . ALA B 1 126 ? -15.203 1.225 -0.6 1 90.94 126 ALA B C 1
ATOM 2964 O O . ALA B 1 126 ? -14.242 0.456 -0.721 1 90.94 126 ALA B O 1
ATOM 2965 N N . SER B 1 127 ? -16.344 0.919 -0.133 1 90.56 127 SER B N 1
ATOM 2966 C CA . SER B 1 127 ? -16.562 -0.461 0.293 1 90.56 127 SER B CA 1
ATOM 2967 C C . SER B 1 127 ? -16.656 -1.399 -0.905 1 90.56 127 SER B C 1
ATOM 2969 O O . SER B 1 127 ? -17.609 -1.304 -1.693 1 90.56 127 SER B O 1
ATOM 2971 N N . MET B 1 128 ? -15.742 -2.314 -1.004 1 93.88 128 MET B N 1
ATOM 2972 C CA . MET B 1 128 ? -15.781 -3.328 -2.055 1 93.88 128 MET B CA 1
ATOM 2973 C C . MET B 1 128 ? -14.781 -4.445 -1.769 1 93.88 128 MET B C 1
ATOM 2975 O O . MET B 1 128 ? -13.805 -4.242 -1.037 1 93.88 128 MET B O 1
ATOM 2979 N N . PRO B 1 129 ? -15.125 -5.574 -2.318 1 95.56 129 PRO B N 1
ATOM 2980 C CA . PRO B 1 129 ? -14.164 -6.672 -2.164 1 95.56 129 PRO B CA 1
ATOM 2981 C C . PRO B 1 129 ? -12.914 -6.488 -3.012 1 95.56 129 PRO B C 1
ATOM 2983 O O . PRO B 1 129 ? -12.859 -5.586 -3.852 1 95.56 129 PRO B O 1
ATOM 2986 N N . THR B 1 130 ? -11.938 -7.277 -2.701 1 97.25 130 THR B N 1
ATOM 2987 C CA . THR B 1 130 ? -10.664 -7.207 -3.408 1 97.25 130 THR B CA 1
ATOM 2988 C C . THR B 1 130 ? -10.844 -7.516 -4.891 1 97.25 130 THR B C 1
ATOM 2990 O O . THR B 1 130 ? -10.266 -6.848 -5.746 1 97.25 130 THR B O 1
ATOM 2993 N N . THR B 1 131 ? -11.609 -8.531 -5.18 1 97.38 131 THR B N 1
ATOM 2994 C CA . THR B 1 131 ? -11.969 -8.93 -6.535 1 97.38 131 THR B CA 1
ATOM 2995 C C . THR B 1 131 ? -13.484 -9.031 -6.688 1 97.38 131 THR B C 1
ATOM 2997 O O . THR B 1 131 ? -14.219 -9 -5.695 1 97.38 131 THR B O 1
ATOM 3000 N N . PRO B 1 132 ? -13.938 -9.062 -7.926 1 95.75 132 PRO B N 1
ATOM 3001 C CA . PRO B 1 132 ? -15.391 -9.133 -8.102 1 95.75 132 PRO B CA 1
ATOM 3002 C C . PRO B 1 132 ? -16.016 -10.328 -7.395 1 95.75 132 PRO B C 1
ATOM 3004 O O . PRO B 1 132 ? -15.469 -11.43 -7.438 1 95.75 132 PRO B O 1
ATOM 3007 N N . LEU B 1 133 ? -17.047 -10.141 -6.727 1 93.25 133 LEU B N 1
ATOM 3008 C CA . LEU B 1 133 ? -17.875 -11.164 -6.094 1 93.25 133 LEU B CA 1
ATOM 3009 C C . LEU B 1 133 ? -19.344 -11.008 -6.488 1 93.25 133 LEU B C 1
ATOM 3011 O O . LEU B 1 133 ? -19.812 -9.891 -6.715 1 93.25 133 LEU B O 1
ATOM 3015 N N . PRO B 1 134 ? -19.984 -12.125 -6.566 1 89.38 134 PRO B N 1
ATOM 3016 C CA . PRO B 1 134 ? -21.406 -12.023 -6.906 1 89.38 134 PRO B CA 1
ATOM 3017 C C . PRO B 1 134 ? -22.172 -11.109 -5.957 1 89.38 134 PRO B C 1
ATOM 3019 O O . PRO B 1 134 ? -22.016 -11.203 -4.734 1 89.38 134 PRO B O 1
ATOM 3022 N N . GLY B 1 135 ? -22.922 -10.258 -6.477 1 88.69 135 GLY B N 1
ATOM 3023 C CA . GLY B 1 135 ? -23.797 -9.406 -5.695 1 88.69 135 GLY B CA 1
ATOM 3024 C C . GLY B 1 135 ? -23.094 -8.18 -5.145 1 88.69 135 GLY B C 1
ATOM 3025 O O . GLY B 1 135 ? -23.734 -7.312 -4.535 1 88.69 135 GLY B O 1
ATOM 3026 N N . ALA B 1 136 ? -21.812 -8.117 -5.312 1 90.44 136 ALA B N 1
ATOM 3027 C CA . ALA B 1 136 ? -21.078 -6.977 -4.785 1 90.44 136 ALA B CA 1
ATOM 3028 C C . ALA B 1 136 ? -20.672 -6.012 -5.902 1 90.44 136 ALA B C 1
ATOM 3030 O O . ALA B 1 136 ? -20.328 -6.441 -7.004 1 90.44 136 ALA B O 1
ATOM 3031 N N . LYS B 1 137 ? -20.797 -4.746 -5.613 1 92.5 137 LYS B N 1
ATOM 3032 C CA . LYS B 1 137 ? -20.25 -3.756 -6.539 1 92.5 137 LYS B CA 1
ATOM 3033 C C . LYS B 1 137 ? -18.734 -3.773 -6.531 1 92.5 137 LYS B C 1
ATOM 3035 O O . LYS B 1 137 ? -18.109 -3.861 -5.469 1 92.5 137 LYS B O 1
ATOM 3040 N N . TRP B 1 138 ? -18.188 -3.738 -7.723 1 95.06 138 TRP B N 1
ATOM 3041 C CA . TRP B 1 138 ? -16.734 -3.76 -7.832 1 95.06 138 TRP B CA 1
ATOM 3042 C C . TRP B 1 138 ? -16.266 -3.043 -9.094 1 95.06 138 TRP B C 1
ATOM 3044 O O . TRP B 1 138 ? -16.891 -3.178 -10.156 1 95.06 138 TRP B O 1
ATOM 3054 N N . ASP B 1 139 ? -15.281 -2.248 -8.945 1 95.81 139 ASP B N 1
ATOM 3055 C CA . ASP B 1 139 ? -14.617 -1.517 -10.023 1 95.81 139 ASP B CA 1
ATOM 3056 C C . ASP B 1 139 ? -13.117 -1.403 -9.766 1 95.81 139 ASP B C 1
ATOM 3058 O O . ASP B 1 139 ? -12.695 -0.918 -8.719 1 95.81 139 ASP B O 1
ATOM 3062 N N . PHE B 1 140 ? -12.359 -1.809 -10.734 1 97.56 140 PHE B N 1
ATOM 3063 C CA . PHE B 1 140 ? -10.914 -1.874 -10.57 1 97.56 140 PHE B CA 1
ATOM 3064 C C . PHE B 1 140 ? -10.344 -0.496 -10.258 1 97.56 140 PHE B C 1
ATOM 3066 O O . PHE B 1 140 ? -9.523 -0.35 -9.344 1 97.56 140 PHE B O 1
ATOM 3073 N N . ASP B 1 141 ? -10.766 0.459 -11 1 96.81 141 ASP B N 1
ATOM 3074 C CA . ASP B 1 141 ? -10.242 1.811 -10.844 1 96.81 141 ASP B CA 1
ATOM 3075 C C . ASP B 1 141 ? -10.648 2.408 -9.5 1 96.81 141 ASP B C 1
ATOM 3077 O O . ASP B 1 141 ? -9.867 3.125 -8.867 1 96.81 141 ASP B O 1
ATOM 3081 N N . SER B 1 142 ? -11.867 2.131 -9.07 1 96.62 142 SER B N 1
ATOM 3082 C CA . SER B 1 142 ? -12.32 2.594 -7.766 1 96.62 142 SER B CA 1
ATOM 3083 C C . SER B 1 142 ? -11.516 1.948 -6.641 1 96.62 142 SER B C 1
ATOM 3085 O O . SER B 1 142 ? -11.203 2.598 -5.645 1 96.62 142 SER B O 1
ATOM 3087 N N . TYR B 1 143 ? -11.203 0.681 -6.773 1 97.44 143 TYR B N 1
ATOM 3088 C CA . TYR B 1 143 ? -10.359 0.011 -5.793 1 97.44 143 TYR B CA 1
ATOM 3089 C C . TYR B 1 143 ? -8.984 0.665 -5.719 1 97.44 143 TYR B C 1
ATOM 3091 O O . TYR B 1 143 ? -8.5 0.979 -4.629 1 97.44 143 TYR B O 1
ATOM 3099 N N . TRP B 1 144 ? -8.414 0.888 -6.91 1 97.94 144 TRP B N 1
ATOM 3100 C CA . TRP B 1 144 ? -7.059 1.425 -6.977 1 97.94 144 TRP B CA 1
ATOM 3101 C C . TRP B 1 144 ? -7.02 2.865 -6.477 1 97.94 144 TRP B C 1
ATOM 3103 O O . TRP B 1 144 ? -6.004 3.316 -5.945 1 97.94 144 TRP B O 1
ATOM 3113 N N . ARG B 1 145 ? -8.086 3.566 -6.594 1 97.56 145 ARG B N 1
ATOM 3114 C CA . ARG B 1 145 ? -8.172 4.945 -6.129 1 97.56 145 ARG B CA 1
ATOM 3115 C C . ARG B 1 145 ? -7.816 5.051 -4.648 1 97.56 145 ARG B C 1
ATOM 3117 O O . ARG B 1 145 ? -7.309 6.078 -4.199 1 97.56 145 ARG B O 1
ATOM 3124 N N . HIS B 1 146 ? -8.031 3.979 -3.848 1 97.19 146 HIS B N 1
ATOM 3125 C CA . HIS B 1 146 ? -7.609 3.969 -2.453 1 97.19 146 HIS B CA 1
ATOM 3126 C C . HIS B 1 146 ? -6.125 4.309 -2.328 1 97.19 146 HIS B C 1
ATOM 3128 O O . HIS B 1 146 ? -5.738 5.113 -1.479 1 97.19 146 HIS B O 1
ATOM 3134 N N . PHE B 1 147 ? -5.352 3.744 -3.184 1 98 147 PHE B N 1
ATOM 3135 C CA . PHE B 1 147 ? -3.908 3.936 -3.115 1 98 147 PHE B CA 1
ATOM 3136 C C . PHE B 1 147 ? -3.518 5.305 -3.658 1 98 147 PHE B C 1
ATOM 3138 O O . PHE B 1 147 ? -2.602 5.945 -3.141 1 98 147 PHE B O 1
ATOM 3145 N N . GLU B 1 148 ? -4.184 5.766 -4.668 1 98 148 GLU B N 1
ATOM 3146 C CA . GLU B 1 148 ? -3.893 7.07 -5.246 1 98 148 GLU B CA 1
ATOM 3147 C C . GLU B 1 148 ? -4.141 8.188 -4.238 1 98 148 GLU B C 1
ATOM 3149 O O . GLU B 1 148 ? -3.342 9.125 -4.133 1 98 148 GLU B O 1
ATOM 3154 N N . VAL B 1 149 ? -5.156 8.047 -3.502 1 97.5 149 VAL B N 1
ATOM 3155 C CA . VAL B 1 149 ? -5.562 9.133 -2.609 1 97.5 149 VAL B CA 1
ATOM 3156 C C . VAL B 1 149 ? -4.895 8.953 -1.247 1 97.5 149 VAL B C 1
ATOM 3158 O O . VAL B 1 149 ? -4.402 9.922 -0.662 1 97.5 149 VAL B O 1
ATOM 3161 N N . ASN B 1 150 ? -4.809 7.734 -0.728 1 96.62 150 ASN B N 1
ATOM 3162 C CA . ASN B 1 150 ? -4.391 7.5 0.649 1 96.62 150 ASN B CA 1
ATOM 3163 C C . ASN B 1 150 ? -2.881 7.289 0.747 1 96.62 150 ASN B C 1
ATOM 3165 O O . ASN B 1 150 ? -2.32 7.297 1.844 1 96.62 150 ASN B O 1
ATOM 3169 N N . VAL B 1 151 ? -2.234 7.043 -0.384 1 97.88 151 VAL B N 1
ATOM 3170 C CA . VAL B 1 151 ? -0.802 6.777 -0.337 1 97.88 151 VAL B CA 1
ATOM 3171 C C . VAL B 1 151 ? -0.06 7.766 -1.231 1 97.88 151 VAL B C 1
ATOM 3173 O O . VAL B 1 151 ? 0.734 8.578 -0.748 1 97.88 151 VAL B O 1
ATOM 3176 N N . LYS B 1 152 ? -0.405 7.797 -2.545 1 98.38 152 LYS B N 1
ATOM 3177 C CA . LYS B 1 152 ? 0.301 8.648 -3.496 1 98.38 152 LYS B CA 1
ATOM 3178 C C . LYS B 1 152 ? 0.125 10.125 -3.145 1 98.38 152 LYS B C 1
ATOM 3180 O O . LYS B 1 152 ? 1.073 10.906 -3.238 1 98.38 152 LYS B O 1
ATOM 3185 N N . GLY B 1 153 ? -1.085 10.469 -2.855 1 98.12 153 GLY B N 1
ATOM 3186 C CA . GLY B 1 153 ? -1.38 11.844 -2.469 1 98.12 153 GLY B CA 1
ATOM 3187 C C . GLY B 1 153 ? -0.548 12.32 -1.296 1 98.12 153 GLY B C 1
ATOM 3188 O O . GLY B 1 153 ? 0.232 13.266 -1.427 1 98.12 153 GLY B O 1
ATOM 3189 N N . PRO B 1 154 ? -0.642 11.617 -0.157 1 97.69 154 PRO B N 1
ATOM 3190 C CA . PRO B 1 154 ? 0.151 11.992 1.016 1 97.69 154 PRO B CA 1
ATOM 3191 C C . PRO B 1 154 ? 1.652 11.992 0.736 1 97.69 154 PRO B C 1
ATOM 3193 O O . PRO B 1 154 ? 2.393 12.797 1.312 1 97.69 154 PRO B O 1
ATOM 3196 N N . LEU B 1 155 ? 2.135 11.047 -0.095 1 98 155 LEU B N 1
ATOM 3197 C CA . LEU B 1 155 ? 3.537 11.039 -0.495 1 98 155 LEU B CA 1
ATOM 3198 C C . LEU B 1 155 ? 3.91 12.352 -1.181 1 98 155 LEU B C 1
ATOM 3200 O O . LEU B 1 155 ? 4.918 12.977 -0.834 1 98 155 LEU B O 1
ATOM 3204 N N . ALA B 1 156 ? 3.113 12.75 -2.141 1 98.62 156 ALA B N 1
ATOM 3205 C CA . ALA B 1 156 ? 3.352 13.992 -2.875 1 98.62 156 ALA B CA 1
ATOM 3206 C C . ALA B 1 156 ? 3.312 15.203 -1.94 1 98.62 156 ALA B C 1
ATOM 3208 O O . ALA B 1 156 ? 4.184 16.078 -2.004 1 98.62 156 ALA B O 1
ATOM 3209 N N . LEU B 1 157 ? 2.357 15.195 -1.089 1 98.62 157 LEU B N 1
ATOM 3210 C CA . LEU B 1 157 ? 2.168 16.312 -0.168 1 98.62 157 LEU B CA 1
ATOM 3211 C C . LEU B 1 157 ? 3.332 16.406 0.814 1 98.62 157 LEU B C 1
ATOM 3213 O O . LEU B 1 157 ? 3.883 17.5 1.025 1 98.62 157 LEU B O 1
ATOM 3217 N N . ALA B 1 158 ? 3.684 15.297 1.404 1 98.25 158 ALA B N 1
ATOM 3218 C CA . ALA B 1 158 ? 4.793 15.289 2.354 1 98.25 158 ALA B CA 1
ATOM 3219 C C . ALA B 1 158 ? 6.09 15.734 1.681 1 98.25 158 ALA B C 1
ATOM 3221 O O . ALA B 1 158 ? 6.883 16.469 2.27 1 98.25 158 ALA B O 1
ATOM 3222 N N . THR B 1 159 ? 6.32 15.266 0.457 1 98.38 159 THR B N 1
ATOM 3223 C CA . THR B 1 159 ? 7.516 15.648 -0.293 1 98.38 159 THR B CA 1
ATOM 3224 C C . THR B 1 159 ? 7.566 17.156 -0.503 1 98.38 159 THR B C 1
ATOM 3226 O O . THR B 1 159 ? 8.555 17.797 -0.151 1 98.38 159 THR B O 1
ATOM 3229 N N . ALA B 1 160 ? 6.508 17.703 -1.034 1 98.56 160 ALA B N 1
ATOM 3230 C CA . ALA B 1 160 ? 6.445 19.125 -1.317 1 98.56 160 ALA B CA 1
ATOM 3231 C C . ALA B 1 160 ? 6.504 19.953 -0.03 1 98.56 160 ALA B C 1
ATOM 3233 O O . ALA B 1 160 ? 7.164 20.984 0.022 1 98.56 160 ALA B O 1
ATOM 3234 N N . PHE B 1 161 ? 5.812 19.484 1.018 1 98.62 161 PHE B N 1
ATOM 3235 C CA . PHE B 1 161 ? 5.801 20.156 2.316 1 98.62 161 PHE B CA 1
ATOM 3236 C C . PHE B 1 161 ? 7.211 20.266 2.885 1 98.62 161 PHE B C 1
ATOM 3238 O O . PHE B 1 161 ? 7.637 21.344 3.307 1 98.62 161 PHE B O 1
ATOM 3245 N N . LEU B 1 162 ? 7.938 19.156 2.846 1 97.88 162 LEU B N 1
ATOM 3246 C CA . LEU B 1 162 ? 9.258 19.109 3.469 1 97.88 162 LEU B CA 1
ATOM 3247 C C . LEU B 1 162 ? 10.258 19.953 2.688 1 97.88 162 LEU B C 1
ATOM 3249 O O . LEU B 1 162 ? 11.258 20.406 3.242 1 97.88 162 LEU B O 1
ATOM 3253 N N . GLU B 1 163 ? 9.969 20.188 1.401 1 96.94 163 GLU B N 1
ATOM 3254 C CA . GLU B 1 163 ? 10.812 21.062 0.595 1 96.94 163 GLU B CA 1
ATOM 3255 C C . GLU B 1 163 ? 10.703 22.516 1.054 1 96.94 163 GLU B C 1
ATOM 3257 O O . GLU B 1 163 ? 11.578 23.328 0.761 1 96.94 163 GLU B O 1
ATOM 3262 N N . ARG B 1 164 ? 9.625 22.828 1.803 1 96.88 164 ARG B N 1
ATOM 3263 C CA . ARG B 1 164 ? 9.367 24.203 2.201 1 96.88 164 ARG B CA 1
ATOM 3264 C C . ARG B 1 164 ? 9.102 24.297 3.699 1 96.88 164 ARG B C 1
ATOM 3266 O O . ARG B 1 164 ? 8.586 25.312 4.18 1 96.88 164 ARG B O 1
ATOM 3273 N N . ALA B 1 165 ? 9.422 23.312 4.449 1 97.25 165 ALA B N 1
ATOM 3274 C CA . ALA B 1 165 ? 9.039 23.234 5.855 1 97.25 165 ALA B CA 1
ATOM 3275 C C . ALA B 1 165 ? 10.055 23.953 6.738 1 97.25 165 ALA B C 1
ATOM 3277 O O . ALA B 1 165 ? 11.188 24.203 6.316 1 97.25 165 ALA B O 1
ATOM 3278 N N . SER B 1 166 ? 9.648 24.25 7.887 1 96.44 166 SER B N 1
ATOM 3279 C CA . SER B 1 166 ? 10.508 24.812 8.922 1 96.44 166 SER B CA 1
ATOM 3280 C C . SER B 1 166 ? 11.5 23.781 9.445 1 96.44 166 SER B C 1
ATOM 3282 O O . SER B 1 166 ? 11.547 22.656 8.953 1 96.44 166 SER B O 1
ATOM 3284 N N . GLU B 1 167 ? 12.391 24.094 10.336 1 93.31 167 GLU B N 1
ATOM 3285 C CA . GLU B 1 167 ? 13.477 23.25 10.82 1 93.31 167 GLU B CA 1
ATOM 3286 C C . GLU B 1 167 ? 12.938 22.062 11.617 1 93.31 167 GLU B C 1
ATOM 3288 O O . GLU B 1 167 ? 13.539 20.984 11.617 1 93.31 167 GLU B O 1
ATOM 3293 N N . HIS B 1 168 ? 11.836 22.188 12.312 1 93.19 168 HIS B N 1
ATOM 3294 C CA . HIS B 1 168 ? 11.25 21.109 13.102 1 93.19 168 HIS B CA 1
ATOM 3295 C C . HIS B 1 168 ? 9.781 20.891 12.758 1 93.19 168 HIS B C 1
ATOM 3297 O O . HIS B 1 168 ? 8.906 21.047 13.609 1 93.19 168 HIS B O 1
ATOM 3303 N N . PRO B 1 169 ? 9.648 20.375 11.547 1 97.38 169 PRO B N 1
ATOM 3304 C CA . PRO B 1 169 ? 8.258 20.25 11.102 1 97.38 169 PRO B CA 1
ATOM 3305 C C . PRO B 1 169 ? 7.539 19.047 11.703 1 97.38 169 PRO B C 1
ATOM 3307 O O . PRO B 1 169 ? 8.18 18.172 12.289 1 97.38 169 PRO B O 1
ATOM 3310 N N . THR B 1 170 ? 6.242 19.031 11.672 1 97.19 170 THR B N 1
ATOM 3311 C CA . THR B 1 170 ? 5.391 17.953 12.148 1 97.19 170 THR B CA 1
ATOM 3312 C C . THR B 1 170 ? 4.445 17.484 11.047 1 97.19 170 THR B C 1
ATOM 3314 O O . THR B 1 170 ? 3.865 18.297 10.328 1 97.19 170 THR B O 1
ATOM 3317 N N . VAL B 1 171 ? 4.418 16.188 10.875 1 97.5 171 VAL B N 1
ATOM 3318 C CA . VAL B 1 171 ? 3.418 15.578 10.008 1 97.5 171 VAL B CA 1
ATOM 3319 C C . VAL B 1 171 ? 2.439 14.75 10.844 1 97.5 171 VAL B C 1
ATOM 3321 O O . VAL B 1 171 ? 2.85 13.867 11.594 1 97.5 171 VAL B O 1
ATOM 3324 N N . LEU B 1 172 ? 1.19 15.094 10.789 1 95.75 172 LEU B N 1
ATOM 3325 C CA . LEU B 1 172 ? 0.106 14.32 11.391 1 95.75 172 LEU B CA 1
ATOM 3326 C C . LEU B 1 172 ? -0.639 13.508 10.336 1 95.75 172 LEU B C 1
ATOM 3328 O O . LEU B 1 172 ? -1.344 14.078 9.492 1 95.75 172 LEU B O 1
ATOM 3332 N N . ASN B 1 173 ? -0.451 12.242 10.398 1 91.94 173 ASN B N 1
ATOM 3333 C CA . ASN B 1 173 ? -1.11 11.352 9.453 1 91.94 173 ASN B CA 1
ATOM 3334 C C . ASN B 1 173 ? -2.367 10.727 10.055 1 91.94 173 ASN B C 1
ATOM 3336 O O . ASN B 1 173 ? -2.287 9.969 11.031 1 91.94 173 ASN B O 1
ATOM 3340 N N . ILE B 1 174 ? -3.465 11.094 9.477 1 86.5 174 ILE B N 1
ATOM 3341 C CA . ILE B 1 174 ? -4.707 10.492 9.953 1 86.5 174 ILE B CA 1
ATOM 3342 C C . ILE B 1 174 ? -4.898 9.117 9.305 1 86.5 174 ILE B C 1
ATOM 3344 O O . ILE B 1 174 ? -4.984 9.008 8.078 1 86.5 174 ILE B O 1
ATOM 3348 N N . THR B 1 175 ? -4.871 8.125 10.117 1 78.69 175 THR B N 1
ATOM 3349 C CA . THR B 1 175 ? -5.004 6.742 9.664 1 78.69 175 THR B CA 1
ATOM 3350 C C . THR B 1 175 ? -6.332 6.148 10.125 1 78.69 175 THR B C 1
ATOM 3352 O O . THR B 1 175 ? -7.273 6.883 10.43 1 78.69 175 THR B O 1
ATOM 3355 N N . SER B 1 176 ? -6.621 4.938 9.906 1 63.34 176 SER B N 1
ATOM 3356 C CA . SER B 1 176 ? -7.82 4.203 10.305 1 63.34 176 SER B CA 1
ATOM 3357 C C . SER B 1 176 ? -7.465 2.938 11.078 1 63.34 176 SER B C 1
ATOM 3359 O O . SER B 1 176 ? -6.383 2.375 10.891 1 63.34 176 SER B O 1
ATOM 3361 N N . GLY B 1 177 ? -8.414 2.754 12.031 1 56.56 177 GLY B N 1
ATOM 3362 C CA . GLY B 1 177 ? -8.289 1.463 12.688 1 56.56 177 GLY B CA 1
ATOM 3363 C C . GLY B 1 177 ? -8.234 0.301 11.711 1 56.56 177 GLY B C 1
ATOM 3364 O O . GLY B 1 177 ? -7.672 -0.75 12.023 1 56.56 177 GLY B O 1
ATOM 3365 N N . ALA B 1 178 ? -8.75 0.477 10.609 1 52.16 178 ALA B N 1
ATOM 3366 C CA . ALA B 1 178 ? -8.805 -0.561 9.586 1 52.16 178 ALA B CA 1
ATOM 3367 C C . ALA B 1 178 ? -7.402 -0.968 9.141 1 52.16 178 ALA B C 1
ATOM 3369 O O . ALA B 1 178 ? -7.215 -2.037 8.562 1 52.16 178 ALA B O 1
ATOM 3370 N N . ALA B 1 179 ? -6.465 -0.16 9.43 1 57.56 179 ALA B N 1
ATOM 3371 C CA . ALA B 1 179 ? -5.09 -0.495 9.07 1 57.56 179 ALA B CA 1
ATOM 3372 C C . ALA B 1 179 ? -4.578 -1.666 9.906 1 57.56 179 ALA B C 1
ATOM 3374 O O . ALA B 1 179 ? -3.748 -2.451 9.445 1 57.56 179 ALA B O 1
ATOM 3375 N N . VAL B 1 180 ? -5.23 -1.726 11.039 1 53.94 180 VAL B N 1
ATOM 3376 C CA . VAL B 1 180 ? -4.605 -2.695 11.938 1 53.94 180 VAL B CA 1
ATOM 3377 C C . VAL B 1 180 ? -5.645 -3.703 12.414 1 53.94 180 VAL B C 1
ATOM 3379 O O . VAL B 1 180 ? -5.328 -4.621 13.18 1 53.94 180 VAL B O 1
ATOM 3382 N N . ILE B 1 181 ? -6.824 -3.436 11.977 1 55.19 181 ILE B N 1
ATOM 3383 C CA . ILE B 1 181 ? -7.859 -4.355 12.43 1 55.19 181 ILE B CA 1
ATOM 3384 C C . ILE B 1 181 ? -7.922 -5.566 11.5 1 55.19 181 ILE B C 1
ATOM 3386 O O . ILE B 1 181 ? -7.426 -5.516 10.375 1 55.19 181 ILE B O 1
ATOM 3390 N N . ASP B 1 182 ? -8.578 -6.594 12.141 1 63.16 182 ASP B N 1
ATOM 3391 C CA . ASP B 1 182 ? -8.781 -7.832 11.398 1 63.16 182 ASP B CA 1
ATOM 3392 C C . ASP B 1 182 ? -9.734 -7.613 10.219 1 63.16 182 ASP B C 1
ATOM 3394 O O . ASP B 1 182 ? -10.172 -6.484 9.969 1 63.16 182 ASP B O 1
ATOM 3398 N N . PHE B 1 183 ? -10.203 -8.688 9.578 1 71.75 183 PHE B N 1
ATOM 3399 C CA . PHE B 1 183 ? -11 -8.742 8.359 1 71.75 183 PHE B CA 1
ATOM 3400 C C . PHE B 1 183 ? -12.375 -8.117 8.578 1 71.75 183 PHE B C 1
ATOM 3402 O O . PHE B 1 183 ? -13.094 -8.492 9.5 1 71.75 183 PHE B O 1
ATOM 3409 N N . VAL B 1 184 ? -12.633 -7.035 7.883 1 75.25 184 VAL B N 1
ATOM 3410 C CA . VAL B 1 184 ? -13.961 -6.461 7.699 1 75.25 184 VAL B CA 1
ATOM 3411 C C . VAL B 1 184 ? -14.305 -6.422 6.211 1 75.25 184 VAL B C 1
ATOM 3413 O O . VAL B 1 184 ? -13.602 -5.789 5.422 1 75.25 184 VAL B O 1
ATOM 3416 N N . ALA B 1 185 ? -15.445 -7.062 5.941 1 83.38 185 ALA B N 1
ATOM 3417 C CA . ALA B 1 185 ? -15.828 -7.184 4.535 1 83.38 185 ALA B CA 1
ATOM 3418 C C . ALA B 1 185 ? -15.938 -5.812 3.875 1 83.38 185 ALA B C 1
ATOM 3420 O O . ALA B 1 185 ? -16.516 -4.887 4.445 1 83.38 185 ALA B O 1
ATOM 3421 N N . GLY B 1 186 ? -15.25 -5.691 2.732 1 88.75 186 GLY B N 1
ATOM 3422 C CA . GLY B 1 186 ? -15.375 -4.492 1.92 1 88.75 186 GLY B CA 1
ATOM 3423 C C . GLY B 1 186 ? -14.289 -3.467 2.191 1 88.75 186 GLY B C 1
ATOM 3424 O O . GLY B 1 186 ? -14.234 -2.428 1.531 1 88.75 186 GLY B O 1
ATOM 3425 N N . LEU B 1 187 ? -13.367 -3.768 3.107 1 89.94 187 LEU B N 1
ATOM 3426 C CA . LEU B 1 187 ? -12.398 -2.75 3.508 1 89.94 187 LEU B CA 1
ATOM 3427 C C . LEU B 1 187 ? -11 -3.104 3.016 1 89.94 187 LEU B C 1
ATOM 3429 O O . LEU B 1 187 ? -10.016 -2.553 3.498 1 89.94 187 LEU B O 1
ATOM 3433 N N . SER B 1 188 ? -10.953 -3.994 2.082 1 93 188 SER B N 1
ATOM 3434 C CA . SER B 1 188 ? -9.672 -4.504 1.614 1 93 188 SER B CA 1
ATOM 3435 C C . SER B 1 188 ? -8.781 -3.373 1.104 1 93 188 SER B C 1
ATOM 3437 O O . SER B 1 188 ? -7.676 -3.17 1.609 1 93 188 SER B O 1
ATOM 3439 N N . GLY B 1 189 ? -9.336 -2.598 0.135 1 94.88 189 GLY B N 1
ATOM 3440 C CA . GLY B 1 189 ? -8.547 -1.526 -0.451 1 94.88 189 GLY B CA 1
ATOM 3441 C C . GLY B 1 189 ? -8.211 -0.427 0.538 1 94.88 189 GLY B C 1
ATOM 344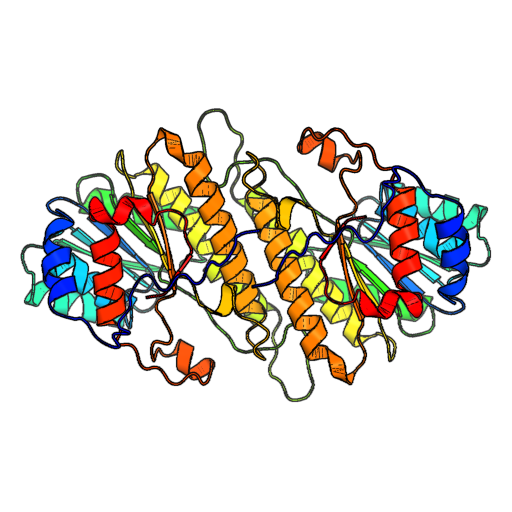2 O O . GLY B 1 189 ? -7.078 0.071 0.554 1 94.88 189 GLY B O 1
ATOM 3443 N N . TYR B 1 190 ? -9.148 -0.097 1.334 1 92.44 190 TYR B N 1
ATOM 3444 C CA . TYR B 1 190 ? -8.945 0.939 2.342 1 92.44 190 TYR B CA 1
ATOM 3445 C C . TYR B 1 190 ? -7.902 0.51 3.365 1 92.44 190 TYR B C 1
ATOM 3447 O O . TYR B 1 190 ? -6.926 1.226 3.604 1 92.44 190 TYR B O 1
ATOM 3455 N N . GLY B 1 191 ? -8.07 -0.664 3.902 1 89.5 191 GLY B N 1
ATOM 3456 C CA . GLY B 1 191 ? -7.145 -1.189 4.891 1 89.5 191 GLY B CA 1
ATOM 3457 C C . GLY B 1 191 ? -5.727 -1.324 4.367 1 89.5 191 GLY B C 1
ATOM 3458 O O . GLY B 1 191 ? -4.77 -0.945 5.047 1 89.5 191 GLY B O 1
ATOM 3459 N N . ALA B 1 192 ? -5.602 -1.834 3.24 1 93.06 192 ALA B N 1
ATOM 3460 C CA . ALA B 1 192 ? -4.285 -2.025 2.641 1 93.06 192 ALA B CA 1
ATOM 3461 C C . ALA B 1 192 ? -3.596 -0.688 2.391 1 93.06 192 ALA B C 1
ATOM 3463 O O . ALA B 1 192 ? -2.402 -0.539 2.658 1 93.06 192 ALA B O 1
ATOM 3464 N N . SER B 1 193 ? -4.293 0.256 1.879 1 94.81 193 SER B N 1
ATOM 3465 C CA . SER B 1 193 ? -3.709 1.559 1.575 1 94.81 193 SER B CA 1
ATOM 3466 C C . SER B 1 193 ? -3.299 2.291 2.85 1 94.81 193 SER B C 1
ATOM 3468 O O . SER B 1 193 ? -2.244 2.93 2.891 1 94.81 193 SER B O 1
ATOM 3470 N N . LYS B 1 194 ? -4.105 2.221 3.834 1 91.06 194 LYS B N 1
ATOM 3471 C CA . LYS B 1 194 ? -3.783 2.893 5.09 1 91.06 194 LYS B CA 1
ATOM 3472 C C . LYS B 1 194 ? -2.592 2.232 5.777 1 91.06 194 LYS B C 1
ATOM 3474 O O . LYS B 1 194 ? -1.781 2.91 6.414 1 91.06 194 LYS B O 1
ATOM 3479 N N . MET B 1 195 ? -2.506 0.964 5.629 1 87.81 195 MET B N 1
ATOM 3480 C CA . MET B 1 195 ? -1.335 0.264 6.148 1 87.81 195 MET B CA 1
ATOM 3481 C C . MET B 1 195 ? -0.072 0.696 5.41 1 87.81 195 MET B C 1
ATOM 3483 O O . MET B 1 195 ? 0.98 0.877 6.027 1 87.81 195 MET B O 1
ATOM 3487 N N . ALA B 1 196 ? -0.226 0.746 4.184 1 93.56 196 ALA B N 1
ATOM 3488 C CA . ALA B 1 196 ? 0.903 1.198 3.375 1 93.56 196 ALA B CA 1
ATOM 3489 C C . ALA B 1 196 ? 1.343 2.602 3.783 1 93.56 196 ALA B C 1
ATOM 3491 O O . ALA B 1 196 ? 2.537 2.863 3.939 1 93.56 196 ALA B O 1
ATOM 3492 N N . ALA B 1 197 ? 0.416 3.457 3.928 1 93.81 197 ALA B N 1
ATOM 3493 C CA . ALA B 1 197 ? 0.71 4.828 4.332 1 93.81 197 ALA B CA 1
ATOM 3494 C C . ALA B 1 197 ? 1.404 4.863 5.691 1 93.81 197 ALA B C 1
ATOM 3496 O O . ALA B 1 197 ? 2.363 5.613 5.887 1 93.81 197 ALA B O 1
ATOM 3497 N N . PHE B 1 198 ? 0.911 4.082 6.559 1 88.19 198 PHE B N 1
ATOM 3498 C CA . PHE B 1 198 ? 1.519 3.99 7.883 1 88.19 198 PHE B CA 1
ATOM 3499 C C . PHE B 1 198 ? 2.992 3.621 7.773 1 88.19 198 PHE B C 1
ATOM 3501 O O . PHE B 1 198 ? 3.85 4.285 8.359 1 88.19 198 PHE B O 1
ATOM 3508 N N . LYS B 1 199 ? 3.246 2.582 7.066 1 89.19 199 LYS B N 1
ATOM 3509 C CA . LYS B 1 199 ? 4.625 2.133 6.898 1 89.19 199 LYS B CA 1
ATOM 3510 C C . LYS B 1 199 ? 5.477 3.205 6.227 1 89.19 199 LYS B C 1
ATOM 3512 O O . LYS B 1 199 ? 6.602 3.469 6.652 1 89.19 199 LYS B O 1
ATOM 3517 N N . MET B 1 200 ? 4.988 3.787 5.223 1 94.31 200 MET B N 1
ATOM 3518 C CA . MET B 1 200 ? 5.68 4.832 4.473 1 94.31 200 MET B CA 1
ATOM 3519 C C . MET B 1 200 ? 6.074 5.988 5.387 1 94.31 200 MET B C 1
ATOM 3521 O O . MET B 1 200 ? 7.23 6.418 5.383 1 94.31 200 MET B O 1
ATOM 3525 N N . PHE B 1 201 ? 5.195 6.422 6.203 1 94.31 201 PHE B N 1
ATOM 3526 C CA . PHE B 1 201 ? 5.461 7.574 7.055 1 94.31 201 PHE B CA 1
ATOM 3527 C C . PHE B 1 201 ? 6.332 7.18 8.242 1 94.31 201 PHE B C 1
ATOM 3529 O O . PHE B 1 201 ? 7.074 8.008 8.773 1 94.31 201 PHE B O 1
ATOM 3536 N N . SER B 1 202 ? 6.184 5.926 8.672 1 90.38 202 SER B N 1
ATOM 3537 C CA . SER B 1 202 ? 7.133 5.441 9.672 1 90.38 202 SER B CA 1
ATOM 3538 C C . SER B 1 202 ? 8.562 5.508 9.148 1 90.38 202 SER B C 1
ATOM 3540 O O . SER B 1 202 ? 9.477 5.902 9.883 1 90.38 202 SER B O 1
ATOM 3542 N N . TYR B 1 203 ? 8.734 5.148 7.941 1 92.62 203 TYR B N 1
ATOM 3543 C CA . TYR B 1 203 ? 10.047 5.258 7.316 1 92.62 203 TYR B CA 1
ATOM 3544 C C . TYR B 1 203 ? 10.484 6.715 7.219 1 92.62 203 TYR B C 1
ATOM 3546 O O . TYR B 1 203 ? 11.641 7.043 7.5 1 92.62 203 TYR B O 1
ATOM 3554 N N . LEU B 1 204 ? 9.602 7.512 6.844 1 95.38 204 LEU B N 1
ATOM 3555 C CA . LEU B 1 204 ? 9.906 8.93 6.715 1 95.38 204 LEU B CA 1
ATOM 3556 C C . LEU B 1 204 ? 10.422 9.5 8.039 1 95.38 204 LEU B C 1
ATOM 3558 O O . LEU B 1 204 ? 11.383 10.273 8.055 1 95.38 204 LEU B O 1
ATOM 3562 N N . PHE B 1 205 ? 9.766 9.125 9.141 1 93.56 205 PHE B N 1
ATOM 3563 C CA . PHE B 1 205 ? 10.18 9.539 10.477 1 93.56 205 PHE B CA 1
ATOM 3564 C C . PHE B 1 205 ? 11.648 9.219 10.719 1 93.56 205 PHE B C 1
ATOM 3566 O O . PHE B 1 205 ? 12.422 10.086 11.125 1 93.56 205 PHE B O 1
ATOM 3573 N N . HIS B 1 206 ? 12 8.047 10.383 1 92.5 206 HIS B N 1
ATOM 3574 C CA . HIS B 1 206 ? 13.375 7.609 10.609 1 92.5 206 HIS B CA 1
ATOM 3575 C C . HIS B 1 206 ? 14.336 8.312 9.656 1 92.5 206 HIS B C 1
ATOM 3577 O O . HIS B 1 206 ? 15.445 8.688 10.055 1 92.5 206 HIS B O 1
ATOM 3583 N N . GLU B 1 207 ? 13.977 8.508 8.477 1 94 207 GLU B N 1
ATOM 3584 C CA . GLU B 1 207 ? 14.828 9.102 7.453 1 94 207 GLU B CA 1
ATOM 3585 C C . GLU B 1 207 ? 15.094 10.578 7.742 1 94 207 GLU B C 1
ATOM 3587 O O . GLU B 1 207 ? 16.141 11.109 7.379 1 94 207 GLU B O 1
ATOM 3592 N N . GLN B 1 208 ? 14.117 11.172 8.367 1 93.75 208 GLN B N 1
ATOM 3593 C CA . GLN B 1 208 ? 14.219 12.602 8.633 1 93.75 208 GLN B CA 1
ATOM 3594 C C . GLN B 1 208 ? 14.562 12.867 10.094 1 93.75 208 GLN B C 1
ATOM 3596 O O . GLN B 1 208 ? 14.336 13.969 10.602 1 93.75 208 GLN B O 1
ATOM 3601 N N . ALA B 1 209 ? 15.094 11.969 10.758 1 89.44 209 ALA B N 1
ATOM 3602 C CA . ALA B 1 209 ? 15.391 12.078 12.188 1 89.44 209 ALA B CA 1
ATOM 3603 C C . ALA B 1 209 ? 16.375 13.219 12.453 1 89.44 209 ALA B C 1
ATOM 3605 O O . ALA B 1 209 ? 16.203 13.961 13.422 1 89.44 209 ALA B O 1
ATOM 3606 N N . SER B 1 210 ? 17.312 13.414 11.625 1 90.81 210 SER B N 1
ATOM 3607 C CA . SER B 1 210 ? 18.328 14.445 11.828 1 90.81 210 SER B CA 1
ATOM 3608 C C . SER B 1 210 ? 17.734 15.836 11.727 1 90.81 210 SER B C 1
ATOM 3610 O O . SER B 1 210 ? 18.203 16.781 12.367 1 90.81 210 SER B O 1
ATOM 3612 N N . ARG B 1 211 ? 16.672 15.977 10.938 1 92 211 ARG B N 1
ATOM 3613 C CA . ARG B 1 211 ? 15.992 17.25 10.773 1 92 211 ARG B CA 1
ATOM 3614 C C . ARG B 1 211 ? 15.055 17.531 11.953 1 92 211 ARG B C 1
ATOM 3616 O O . ARG B 1 211 ? 14.625 18.672 12.148 1 92 211 ARG B O 1
ATOM 3623 N N . GLY B 1 212 ? 14.75 16.484 12.656 1 93.81 212 GLY B N 1
ATOM 3624 C CA . GLY B 1 212 ? 13.828 16.641 13.773 1 93.81 212 GLY B CA 1
ATOM 3625 C C . GLY B 1 212 ? 12.367 16.578 13.359 1 93.81 212 GLY B C 1
ATOM 3626 O O . GLY B 1 212 ? 11.508 17.172 14.008 1 93.81 212 GLY B O 1
ATOM 3627 N N . LEU B 1 213 ? 12.117 15.945 12.258 1 96.25 213 LEU B N 1
ATOM 3628 C CA . LEU B 1 213 ? 10.734 15.758 11.828 1 96.25 213 LEU B CA 1
ATOM 3629 C C . LEU B 1 213 ? 9.969 14.906 12.836 1 96.25 213 LEU B C 1
ATOM 3631 O O . LEU B 1 213 ? 10.43 13.828 13.219 1 96.25 213 LEU B O 1
ATOM 3635 N N . LYS B 1 214 ? 8.844 15.414 13.273 1 95.25 214 LYS B N 1
ATOM 3636 C CA . LYS B 1 214 ? 7.906 14.609 14.062 1 95.25 214 LYS B CA 1
ATOM 3637 C C . LYS B 1 214 ? 6.812 14.016 13.172 1 95.25 214 LYS B C 1
ATOM 3639 O O . LYS B 1 214 ? 6.297 14.695 12.281 1 95.25 214 LYS B O 1
ATOM 3644 N N . VAL B 1 215 ? 6.559 12.742 13.398 1 95.12 215 VAL B N 1
ATOM 3645 C CA . VAL B 1 215 ? 5.488 12.07 12.68 1 95.12 215 VAL B CA 1
ATOM 3646 C C . VAL B 1 215 ? 4.559 11.367 13.672 1 95.12 215 VAL B C 1
ATOM 3648 O O . VAL B 1 215 ? 5.016 10.633 14.555 1 95.12 215 VAL B O 1
ATOM 3651 N N . PHE B 1 216 ? 3.275 11.656 13.531 1 90.75 216 PHE B N 1
ATOM 3652 C CA . PHE B 1 216 ? 2.264 10.984 14.344 1 90.75 216 PHE B CA 1
ATOM 3653 C C . PHE B 1 216 ? 1.233 10.297 13.461 1 90.75 216 PHE B C 1
ATOM 3655 O O . PHE B 1 216 ? 0.818 10.844 12.438 1 90.75 216 PHE B O 1
ATOM 3662 N N . HIS B 1 217 ? 0.917 9.086 13.836 1 88.56 217 HIS B N 1
ATOM 3663 C CA . HIS B 1 217 ? -0.131 8.32 13.172 1 88.56 217 HIS B CA 1
ATOM 3664 C C . HIS B 1 217 ? -1.378 8.227 14.047 1 88.56 217 HIS B C 1
ATOM 3666 O O . HIS B 1 217 ? -1.35 7.605 15.109 1 88.56 217 HIS B O 1
ATOM 3672 N N . VAL B 1 218 ? -2.494 8.797 13.578 1 83.81 218 VAL B N 1
ATOM 3673 C CA . VAL B 1 218 ? -3.65 8.906 14.461 1 83.81 218 VAL B CA 1
ATOM 3674 C C . VAL B 1 218 ? -4.848 8.188 13.836 1 83.81 218 VAL B C 1
ATOM 3676 O O . VAL B 1 218 ? -5.211 8.453 12.688 1 83.81 218 VAL B O 1
ATOM 3679 N N . HIS B 1 219 ? -5.344 7.234 14.531 1 75 219 HIS B N 1
ATOM 3680 C CA . HIS B 1 219 ? -6.672 6.695 14.258 1 75 219 HIS B CA 1
ATOM 3681 C C . HIS B 1 219 ? -7.746 7.48 15.008 1 75 219 HIS B C 1
ATOM 3683 O O . HIS B 1 219 ? -7.797 7.445 16.234 1 75 219 HIS B O 1
ATOM 3689 N N . PRO B 1 220 ? -8.43 8.18 14.32 1 59.56 220 PRO B N 1
ATOM 3690 C CA . PRO B 1 220 ? -9.312 9.125 15.008 1 59.56 220 PRO B CA 1
ATOM 3691 C C . PRO B 1 220 ? -10.438 8.438 15.773 1 59.56 220 PRO B C 1
ATOM 3693 O O . PRO B 1 220 ? -11.203 9.094 16.484 1 59.56 220 PRO B O 1
ATOM 3696 N N . GLY B 1 221 ? -10.375 7.117 15.984 1 55.28 221 GLY B N 1
ATOM 3697 C CA . GLY B 1 221 ? -11.43 6.406 16.688 1 55.28 221 GLY B CA 1
ATOM 3698 C C . GLY B 1 221 ? -12.633 6.109 15.812 1 55.28 221 GLY B C 1
ATOM 3699 O O . GLY B 1 221 ? -12.555 6.211 14.586 1 55.28 221 GLY B O 1
ATOM 3700 N N . VAL B 1 222 ? -13.602 5.34 16.312 1 47.62 222 VAL B N 1
ATOM 3701 C CA . VAL B 1 222 ? -14.836 5.051 15.594 1 47.62 222 VAL B CA 1
ATOM 3702 C C . VAL B 1 222 ? -15.711 6.305 15.539 1 47.62 222 VAL B C 1
ATOM 3704 O O . VAL B 1 222 ? -16.547 6.523 16.422 1 47.62 222 VAL B O 1
ATOM 3707 N N . VAL B 1 223 ? -15.336 7.27 14.766 1 45.97 223 VAL B N 1
ATOM 3708 C CA . VAL B 1 223 ? -15.992 8.57 14.68 1 45.97 223 VAL B CA 1
ATOM 3709 C C . VAL B 1 223 ? -17.078 8.531 13.602 1 45.97 223 VAL B C 1
ATOM 3711 O O . VAL B 1 223 ? -16.922 7.859 12.578 1 45.97 223 VAL B O 1
ATOM 3714 N N . ALA B 1 224 ? -18.281 8.812 13.922 1 39.66 224 ALA B N 1
ATOM 3715 C CA . ALA B 1 224 ? -19.391 8.906 12.984 1 39.66 224 ALA B CA 1
ATOM 3716 C C . ALA B 1 224 ? -19.047 9.812 11.805 1 39.66 224 ALA B C 1
ATOM 3718 O O . ALA B 1 224 ? -19.125 11.039 11.914 1 39.66 224 ALA B O 1
ATOM 3719 N N . THR B 1 225 ? -18.234 9.391 10.906 1 47.09 225 THR B N 1
ATOM 3720 C CA . THR B 1 225 ? -18 10.172 9.688 1 47.09 225 THR B CA 1
ATOM 3721 C C . THR B 1 225 ? -18.734 9.555 8.508 1 47.09 225 THR B C 1
ATOM 3723 O O . THR B 1 225 ? -19.297 8.461 8.617 1 47.09 225 THR B O 1
ATOM 3726 N N . ALA B 1 226 ? -18.984 10.414 7.438 1 41.53 226 ALA B N 1
ATOM 3727 C CA . ALA B 1 226 ? -19.547 9.867 6.203 1 41.53 226 ALA B CA 1
ATOM 3728 C C . ALA B 1 226 ? -18.875 8.547 5.832 1 41.53 226 ALA B C 1
ATOM 3730 O O . ALA B 1 226 ? -19.547 7.629 5.332 1 41.53 226 ALA B O 1
ATOM 3731 N N . MET B 1 227 ? -17.641 8.461 6.23 1 45.91 227 MET B N 1
ATOM 3732 C CA . MET B 1 227 ? -16.875 7.266 5.898 1 45.91 227 MET B CA 1
ATOM 3733 C C . MET B 1 227 ? -17.281 6.098 6.793 1 45.91 227 MET B C 1
ATOM 3735 O O . MET B 1 227 ? -17.328 4.953 6.344 1 45.91 227 MET B O 1
ATOM 3739 N N . ALA B 1 228 ? -17.5 6.391 8.102 1 47.16 228 ALA B N 1
ATOM 3740 C CA . ALA B 1 228 ? -17.938 5.379 9.062 1 47.16 228 ALA B CA 1
ATOM 3741 C C . ALA B 1 228 ? -19.281 4.781 8.664 1 47.16 228 ALA B C 1
ATOM 3743 O O . ALA B 1 228 ? -19.547 3.611 8.938 1 47.16 228 ALA B O 1
ATOM 3744 N N . LYS B 1 229 ? -20.125 5.668 8.133 1 44.84 229 LYS B N 1
ATOM 3745 C CA . LYS B 1 229 ? -21.406 5.141 7.664 1 44.84 229 LYS B CA 1
ATOM 3746 C C . LYS B 1 229 ? -21.203 4.023 6.648 1 44.84 229 LYS B C 1
ATOM 3748 O O . LYS B 1 229 ? -22 3.078 6.594 1 44.84 229 LYS B O 1
ATOM 3753 N N . GLU B 1 230 ? -20.172 4.27 5.941 1 44.91 230 GLU B N 1
ATOM 3754 C CA . GLU B 1 230 ? -19.906 3.238 4.938 1 44.91 230 GLU B CA 1
ATOM 3755 C C . GLU B 1 230 ? -19.406 1.949 5.582 1 44.91 230 GLU B C 1
ATOM 3757 O O . GLU B 1 230 ? -19.656 0.857 5.062 1 44.91 230 GLU B O 1
ATOM 3762 N N . GLY B 1 231 ? -18.781 2.053 6.859 1 48.59 231 GLY B N 1
ATOM 3763 C CA . GLY B 1 231 ? -18.266 0.874 7.531 1 48.59 231 GLY B CA 1
ATOM 3764 C C . GLY B 1 231 ? -19.172 0.348 8.617 1 48.59 231 GLY B C 1
ATOM 3765 O O . GLY B 1 231 ? -18.812 -0.562 9.359 1 48.59 231 GLY B O 1
ATOM 3766 N N . ASN B 1 232 ? -20.422 0.723 8.82 1 44.75 232 ASN B N 1
ATOM 3767 C CA . ASN B 1 232 ? -21.469 0.334 9.758 1 44.75 232 ASN B CA 1
ATOM 3768 C C . ASN B 1 232 ? -21 0.421 11.203 1 44.75 232 ASN B C 1
ATOM 3770 O O . ASN B 1 232 ? -21.359 -0.419 12.031 1 44.75 232 ASN B O 1
ATOM 3774 N N . SER B 1 233 ? -20.031 1.155 11.523 1 45.69 233 SER B N 1
ATOM 3775 C CA . SER B 1 233 ? -19.547 1.176 12.898 1 45.69 233 SER B CA 1
ATOM 3776 C C . SER B 1 233 ? -20.297 2.201 13.742 1 45.69 233 SER B C 1
ATOM 3778 O O . SER B 1 233 ? -20.734 3.232 13.227 1 45.69 233 SER B O 1
ATOM 3780 N N . LYS B 1 234 ? -20.828 1.829 14.961 1 44.56 234 LYS B N 1
ATOM 3781 C CA . LYS B 1 234 ? -21.422 2.748 15.93 1 44.56 234 LYS B CA 1
ATOM 3782 C C . LYS B 1 234 ? -20.438 3.852 16.312 1 44.56 234 LYS B C 1
ATOM 3784 O O . LYS B 1 234 ? -19.328 3.57 16.766 1 44.56 234 LYS B O 1
ATOM 3789 N N . CYS B 1 235 ? -20.578 5.086 15.68 1 50.69 235 CYS B N 1
ATOM 3790 C CA . CYS B 1 235 ? -19.672 6.238 15.68 1 50.69 235 CYS B CA 1
ATOM 3791 C C . CYS B 1 235 ? -19.828 7.051 16.969 1 50.69 235 CYS B C 1
ATOM 3793 O O . CYS B 1 235 ? -20.75 7.875 17.062 1 50.69 235 CYS B O 1
ATOM 3795 N N . ASP B 1 236 ? -19.047 6.66 18.016 1 56.16 236 ASP B N 1
ATOM 3796 C CA . ASP B 1 236 ? -19.359 7.285 19.297 1 56.16 236 ASP B CA 1
ATOM 3797 C C . ASP B 1 236 ? -18.453 8.492 19.547 1 56.16 236 ASP B C 1
ATOM 3799 O O . ASP B 1 236 ? -18.703 9.281 20.453 1 56.16 236 ASP B O 1
ATOM 3803 N N . ASP B 1 237 ? -17.531 8.797 18.562 1 62.31 237 ASP B N 1
ATOM 3804 C CA . ASP B 1 237 ? -16.625 9.867 18.938 1 62.31 237 ASP B CA 1
ATOM 3805 C C . ASP B 1 237 ? -16.875 11.125 18.109 1 62.31 237 ASP B C 1
ATOM 3807 O O . ASP B 1 237 ? -17.25 11.031 16.938 1 62.31 237 ASP B O 1
ATOM 3811 N N . THR B 1 238 ? -16.828 12.32 18.766 1 73.06 238 THR B N 1
ATOM 3812 C CA . THR B 1 238 ? -17.031 13.57 18.031 1 73.06 238 THR B CA 1
ATOM 3813 C C . THR B 1 238 ? -15.781 13.93 17.234 1 73.06 238 THR B C 1
ATOM 3815 O O . THR B 1 238 ? -14.672 13.516 17.578 1 73.06 238 THR B O 1
ATOM 3818 N N . ALA B 1 239 ? -15.914 14.703 16.188 1 81.44 239 ALA B N 1
ATOM 3819 C CA . ALA B 1 239 ? -14.805 15.227 15.391 1 81.44 239 ALA B CA 1
ATOM 3820 C C . ALA B 1 239 ? -13.906 16.125 16.234 1 81.44 239 ALA B C 1
ATOM 3822 O O . ALA B 1 239 ? -12.695 16.172 16.016 1 81.44 239 ALA B O 1
ATOM 3823 N N . GLU B 1 240 ? -14.508 16.766 17.203 1 83.38 240 GLU B N 1
ATOM 3824 C CA . GLU B 1 240 ? -13.797 17.719 18.062 1 83.38 240 GLU B CA 1
ATOM 3825 C C . GLU B 1 240 ? -12.781 17.016 18.953 1 83.38 240 GLU B C 1
ATOM 3827 O O . GLU B 1 240 ? -11.711 17.547 19.234 1 83.38 240 GLU B O 1
ATOM 3832 N N . LEU B 1 241 ? -13.109 15.852 19.359 1 80 241 LEU B N 1
ATOM 3833 C CA . LEU B 1 241 ? -12.18 15.086 20.172 1 80 241 LEU B CA 1
ATOM 3834 C C . LEU B 1 241 ? -10.922 14.742 19.391 1 80 241 LEU B C 1
ATOM 3836 O O . LEU B 1 241 ? -9.805 14.953 19.859 1 80 241 LEU B O 1
ATOM 3840 N N . ALA B 1 242 ? -11.172 14.312 18.266 1 83.12 242 ALA B N 1
ATOM 3841 C CA . ALA B 1 242 ? -10.039 13.977 17.391 1 83.12 242 ALA B CA 1
ATOM 3842 C C . ALA B 1 242 ? -9.219 15.219 17.078 1 83.12 242 ALA B C 1
ATOM 3844 O O . ALA B 1 242 ? -7.984 15.18 17.094 1 83.12 242 ALA B O 1
ATOM 3845 N N . ALA B 1 243 ? -9.922 16.25 16.812 1 89.69 243 ALA B N 1
ATOM 3846 C CA . ALA B 1 243 ? -9.273 17.5 16.453 1 89.69 243 ALA B CA 1
ATOM 3847 C C . ALA B 1 243 ? -8.367 18 17.578 1 89.69 243 ALA B C 1
ATOM 3849 O O . ALA B 1 243 ? -7.199 18.312 17.344 1 89.69 243 ALA B O 1
ATOM 3850 N N . ASP B 1 244 ? -8.922 18.047 18.75 1 87.69 244 ASP B N 1
ATOM 3851 C CA . ASP B 1 244 ? -8.172 18.531 19.891 1 87.69 244 ASP B CA 1
ATOM 3852 C C . ASP B 1 244 ? -6.98 17.625 20.203 1 87.69 244 ASP B C 1
ATOM 3854 O O . ASP B 1 244 ? -5.926 18.109 20.609 1 87.69 244 ASP B O 1
ATOM 3858 N N . PHE B 1 245 ? -7.152 16.391 19.984 1 83.69 245 PHE B N 1
ATOM 3859 C CA . PHE B 1 245 ? -6.059 15.445 20.188 1 83.69 245 PHE B CA 1
ATOM 3860 C C . PHE B 1 245 ? -4.922 15.727 19.203 1 83.69 245 PHE B C 1
ATOM 3862 O O . PHE B 1 245 ? -3.754 15.742 19.594 1 83.69 245 PHE B O 1
ATOM 3869 N N . LEU B 1 246 ? -5.27 15.992 17.984 1 90.69 246 LEU B N 1
ATOM 3870 C CA . LEU B 1 246 ? -4.281 16.297 16.953 1 90.69 246 LEU B CA 1
ATOM 3871 C C . LEU B 1 246 ? -3.494 17.547 17.297 1 90.69 246 LEU B C 1
ATOM 3873 O O . LEU B 1 246 ? -2.283 17.609 17.078 1 90.69 246 LEU B O 1
ATOM 3877 N N . VAL B 1 247 ? -4.191 18.5 17.812 1 93 247 VAL B N 1
ATOM 3878 C CA . VAL B 1 247 ? -3.535 19.734 18.219 1 93 247 VAL B CA 1
ATOM 3879 C C . VAL B 1 247 ? -2.605 19.484 19.391 1 93 247 VAL B C 1
ATOM 3881 O O . VAL B 1 247 ? -1.461 19.938 19.406 1 93 247 VAL B O 1
ATOM 3884 N N . TRP B 1 248 ? -3.064 18.672 20.328 1 87.69 248 TRP B N 1
ATOM 3885 C CA . TRP B 1 248 ? -2.293 18.375 21.531 1 87.69 248 TRP B CA 1
ATOM 3886 C C . TRP B 1 248 ? -1.007 17.625 21.188 1 87.69 248 TRP B C 1
ATOM 3888 O O . TRP B 1 248 ? 0.017 17.797 21.844 1 87.69 248 TRP B O 1
ATOM 3898 N N . LEU B 1 249 ? -0.971 16.922 20.156 1 89.75 249 LEU B N 1
ATOM 3899 C CA . LEU B 1 249 ? 0.187 16.125 19.75 1 89.75 249 LEU B CA 1
ATOM 3900 C C . LEU B 1 249 ? 1.373 17.031 19.438 1 89.75 249 LEU B C 1
ATOM 3902 O O . LEU B 1 249 ? 2.514 16.578 19.375 1 89.75 249 LEU B O 1
ATOM 3906 N N . ASN B 1 250 ? 1.134 18.281 19.188 1 92.62 250 ASN B N 1
ATOM 3907 C CA . ASN B 1 250 ? 2.209 19.219 18.891 1 92.62 250 ASN B CA 1
ATOM 3908 C C . ASN B 1 250 ? 2.855 19.75 20.172 1 92.62 250 ASN B C 1
ATOM 3910 O O . ASN B 1 250 ? 3.85 20.484 20.109 1 92.62 250 ASN B O 1
ATOM 3914 N N . ALA B 1 251 ? 2.311 19.422 21.328 1 89.62 251 ALA B N 1
ATOM 3915 C CA . ALA B 1 251 ? 2.908 19.812 22.609 1 89.62 251 ALA B CA 1
ATOM 3916 C C . ALA B 1 251 ? 4.156 18.984 22.906 1 89.62 251 ALA B C 1
ATOM 3918 O O . ALA B 1 251 ? 4.195 17.797 22.625 1 89.62 251 ALA B O 1
ATOM 3919 N N . PRO B 1 252 ? 5.141 19.594 23.547 1 87.44 252 PRO B N 1
ATOM 3920 C CA . PRO B 1 252 ? 6.371 18.875 23.859 1 87.44 252 PRO B CA 1
ATOM 3921 C C . PRO B 1 252 ? 6.117 17.594 24.672 1 87.44 252 PRO B C 1
ATOM 3923 O O . PRO B 1 252 ? 6.82 16.609 24.5 1 87.44 252 PRO B O 1
ATOM 3926 N N . GLU B 1 253 ? 5.148 17.594 25.484 1 82.06 253 GLU B N 1
ATOM 3927 C CA . GLU B 1 253 ? 4.875 16.453 26.344 1 82.06 253 GLU B CA 1
ATOM 3928 C C . GLU B 1 253 ? 4.383 15.25 25.531 1 82.06 253 GLU B C 1
ATOM 3930 O O . GLU B 1 253 ? 4.402 14.117 26.016 1 82.06 253 GLU B O 1
ATOM 3935 N N . ALA B 1 254 ? 3.938 15.5 24.281 1 83.81 254 ALA B N 1
ATOM 3936 C CA . ALA B 1 254 ? 3.404 14.414 23.469 1 83.81 254 ALA B CA 1
ATOM 3937 C C . ALA B 1 254 ? 4.488 13.82 22.578 1 83.81 254 ALA B C 1
ATOM 3939 O O . ALA B 1 254 ? 4.23 12.883 21.812 1 83.81 254 ALA B O 1
ATOM 3940 N N . ALA B 1 255 ? 5.691 14.281 22.688 1 83.12 255 ALA B N 1
ATOM 3941 C CA . ALA B 1 255 ? 6.781 13.914 21.797 1 83.12 255 ALA B CA 1
ATOM 3942 C C . ALA B 1 255 ? 7.059 12.414 21.844 1 83.12 255 ALA B C 1
ATOM 3944 O O . ALA B 1 255 ? 7.465 11.812 20.844 1 83.12 255 ALA B O 1
ATOM 3945 N N . TYR B 1 256 ? 6.758 11.797 22.906 1 78.06 256 TYR B N 1
ATOM 3946 C CA . TYR B 1 256 ? 7.047 10.383 23.078 1 78.06 256 TYR B CA 1
ATOM 3947 C C . TYR B 1 256 ? 6.098 9.523 22.25 1 78.06 256 TYR B C 1
ATOM 3949 O O . TYR B 1 256 ? 6.344 8.328 22.062 1 78.06 256 TYR B O 1
ATOM 3957 N N . LEU B 1 257 ? 5.074 10.047 21.719 1 80.31 257 LEU B N 1
ATOM 3958 C CA . LEU B 1 257 ? 4.07 9.305 20.953 1 80.31 257 LEU B CA 1
ATOM 3959 C C . LEU B 1 257 ? 4.418 9.289 19.469 1 80.31 257 LEU B C 1
ATOM 3961 O O . LEU B 1 257 ? 3.691 8.703 18.656 1 80.31 257 LEU B O 1
ATOM 3965 N N . GLN B 1 258 ? 5.535 9.836 19.156 1 83.94 258 GLN B N 1
ATOM 3966 C CA . GLN B 1 258 ? 5.945 9.891 17.75 1 83.94 258 GLN B CA 1
ATOM 3967 C C . GLN B 1 258 ? 6.109 8.484 17.172 1 83.94 258 GLN B C 1
ATOM 3969 O O . GLN B 1 258 ? 6.605 7.582 17.859 1 83.94 258 GLN B O 1
ATOM 3974 N N . ASN B 1 259 ? 5.641 8.336 15.906 1 84.19 259 ASN B N 1
ATOM 3975 C CA . ASN B 1 259 ? 5.824 7.156 15.062 1 84.19 259 ASN B CA 1
ATOM 3976 C C . ASN B 1 259 ? 5.133 5.934 15.664 1 84.19 259 ASN B C 1
ATOM 3978 O O . ASN B 1 259 ? 5.676 4.828 15.617 1 84.19 259 ASN B O 1
ATOM 3982 N N . ARG B 1 260 ? 4.098 6.207 16.453 1 69.81 260 ARG B N 1
ATOM 3983 C CA . ARG B 1 260 ? 3.24 5.164 17 1 69.81 260 ARG B CA 1
ATOM 3984 C C . ARG B 1 260 ? 1.821 5.277 16.453 1 69.81 260 ARG B C 1
ATOM 3986 O O . ARG B 1 260 ? 1.373 6.371 16.094 1 69.81 260 ARG B O 1
ATOM 3993 N N . LEU B 1 261 ? 1.324 4.137 16.312 1 65.25 261 LEU B N 1
ATOM 3994 C CA . LEU B 1 261 ? -0.089 4.164 15.961 1 65.25 261 LEU B CA 1
ATOM 3995 C C . LEU B 1 261 ? -0.948 4.535 17.156 1 65.25 261 LEU B C 1
ATOM 3997 O O . LEU B 1 261 ? -0.955 3.82 18.172 1 65.25 261 LEU B O 1
ATOM 4001 N N . LEU B 1 262 ? -1.637 5.652 17 1 60.25 262 LEU B N 1
ATOM 4002 C CA . LEU B 1 262 ? -2.402 6.207 18.109 1 60.25 262 LEU B CA 1
ATOM 4003 C C . LEU B 1 262 ? -3.9 6.09 17.844 1 60.25 262 LEU B C 1
ATOM 4005 O O . LEU B 1 262 ? -4.355 6.273 16.719 1 60.25 262 LEU B O 1
ATOM 4009 N N . ILE B 1 263 ? -4.582 5.547 18.828 1 53.09 263 ILE B N 1
ATOM 4010 C CA . ILE B 1 263 ? -6.039 5.531 18.766 1 53.09 263 ILE B CA 1
ATOM 4011 C C . ILE B 1 263 ? -6.609 6.574 19.719 1 53.09 263 ILE B C 1
ATOM 4013 O O . ILE B 1 263 ? -6.285 6.578 20.906 1 53.09 263 ILE B O 1
ATOM 4017 N N . CYS B 1 264 ? -7.348 7.484 19.141 1 59 264 CYS B N 1
ATOM 4018 C CA . CYS B 1 264 ? -7.918 8.555 19.953 1 59 264 CYS B CA 1
ATOM 4019 C C . CYS B 1 264 ? -8.883 7.996 21 1 59 264 CYS B C 1
ATOM 4021 O O . CYS B 1 264 ? -9.555 6.992 20.75 1 59 264 CYS B O 1
#